Protein AF-0000000065867362 (afdb_homodimer)

GO terms:
  GO:0005789 endoplasmic reticulum membrane (C, IDA)
  GO:0006487 protein N-linked glycosylation (P, IDA)
  GO:0047874 dolichyldiphosphatase activity (F, IDA)

Organism: Mus musculus (NCBI:txid10090)

pLDDT: mean 89.75, std 13.54, range [24.62, 98.94]

Secondary structure (DSSP, 8-state):
----------S-EEE-GGG--EEETT-HHHHHHHHHTTHHHHHHHHHHHHHHHT-BHHHHHHHHHHHHHHHHHHHHHHHH-PBPGGG-S-TT-S-SB-SS-HHHHHHHHHHHHHHHIIIIISTT-TT--HHHHHHHHHHHHHHHHHHHHHHHHHHHTTSS-HHHHHHHHHHHHHHHHHHHHHIIIIIHHHHHHHHTSHHHHHTT-B--TT-S-HHHHHHHHHHHHHHHHHHHHHHHH-/----------S-EEE-GGG--EEETT-HHHHHHHHHTTHHHHHHHHHHHHHHHT-BHHHHHHHHHHHHHHHHHHHHHHHH-PBPGGG-S-TT-S-SB-SS-HHHHHHHHHHHHHHHIIIIISTT-TT--HHHHHHHHHHHHHHHHHHHHHHHHHHHTTSS-HHHHHHHHHHHHHHHHHHHHHIIIIIHHHHHHHHTSHHHHHTT-B--TT-S-HHHHHHHHHHHHHHHHHHHHHHHH-

Foldseek 3Di:
DPPPPPPPDDPDDADDQLLDFDFDPPDPLLVVLSVLLNVLVVVLVVLVVCCQPVQEPVSVLLVVLLVVLLVVQVVVQVVVVDAFPPQQPPPNHPDRGPAAPSSLLNLLLVLLLLLCCLCPQLVVPVPDDPVSVVVSVVVSVVSVVSSVSSLVSCVVRRVHPPVNSVRSNVSSNVSSVVSSCCCVPPVLVCVVVVCPDPVNVVSVHDYCSPPNDPVVVVVVVVVVVVVVVVVVVVVVVD/DPPPPPPPDDPDDADDQLLDFDFDPPDPLLVVLSVLLNVLVVVLVVLVVCCQPVQEPVSVLLVVLLVVLLVVQVVVQVVVVDAFPPQQPPPNHPDRGPAAPSSLLNLLLVLLLLLCCLCPQLVVPVPDDPVSVVVSVVVSVVSVVSSVSSLVSCVVRRGHPPVNSVRSNVSSNVSSVVSSCCCVPPVLVCVVVVCPDPVNVVSVRDYCSPPNDPPVVVVVVVVVVVVVVVVVVVVVVD

Structure (mmCIF, N/CA/C/O backbone):
data_AF-0000000065867362-model_v1
#
loop_
_entity.id
_entity.type
_entity.pdbx_description
1 polymer 'Dolichyldiphosphatase 1'
#
loop_
_atom_site.group_PDB
_atom_site.id
_atom_site.type_symbol
_atom_site.label_atom_id
_atom_site.label_alt_id
_atom_site.label_comp_id
_atom_site.label_asym_id
_atom_site.label_entity_id
_atom_site.label_seq_id
_atom_site.pdbx_PDB_ins_code
_atom_site.Cartn_x
_atom_site.Cartn_y
_atom_site.Cartn_z
_atom_site.occupancy
_atom_site.B_iso_or_equiv
_atom_site.auth_seq_id
_atom_site.auth_comp_id
_atom_site.auth_asym_id
_atom_site.auth_atom_id
_atom_site.pdbx_PDB_model_num
ATOM 1 N N . MET A 1 1 ? 32.906 26.312 5.449 1 24.62 1 MET A N 1
ATOM 2 C CA . MET A 1 1 ? 32.031 27.438 5.145 1 24.62 1 MET A CA 1
ATOM 3 C C . MET A 1 1 ? 30.656 26.953 4.664 1 24.62 1 MET A C 1
ATOM 5 O O . MET A 1 1 ? 30.531 26.406 3.566 1 24.62 1 MET A O 1
ATOM 9 N N . ALA A 1 2 ? 29.828 26.281 5.43 1 36.47 2 ALA A N 1
ATOM 10 C CA . ALA A 1 2 ? 28.484 25.719 5.348 1 36.47 2 ALA A CA 1
ATOM 11 C C . ALA A 1 2 ? 27.547 26.656 4.582 1 36.47 2 ALA A C 1
ATOM 13 O O . ALA A 1 2 ? 27.359 27.812 4.973 1 36.47 2 ALA A O 1
ATOM 14 N N . ALA A 1 3 ? 27.547 26.75 3.201 1 35.97 3 ALA A N 1
ATOM 15 C CA . ALA A 1 3 ? 26.938 27.875 2.477 1 35.97 3 ALA A CA 1
ATOM 16 C C . ALA A 1 3 ? 25.703 28.391 3.201 1 35.97 3 ALA A C 1
ATOM 18 O O . ALA A 1 3 ? 24.812 27.609 3.57 1 35.97 3 ALA A O 1
ATOM 19 N N . ASP A 1 4 ? 25.656 29.344 4.035 1 38.75 4 ASP A N 1
ATOM 20 C CA . ASP A 1 4 ? 24.719 30.312 4.613 1 38.75 4 ASP A CA 1
ATOM 21 C C . ASP A 1 4 ? 23.578 30.609 3.652 1 38.75 4 ASP A C 1
ATOM 23 O O . ASP A 1 4 ? 23.516 31.688 3.074 1 38.75 4 ASP A O 1
ATOM 27 N N . GLY A 1 5 ? 23.453 29.797 2.482 1 43.28 5 GLY A N 1
ATOM 28 C CA . GLY A 1 5 ? 22.484 30.203 1.465 1 43.28 5 GLY A CA 1
ATOM 29 C C . GLY A 1 5 ? 21.203 30.75 2.043 1 43.28 5 GLY A C 1
ATOM 30 O O . GLY A 1 5 ? 20.797 30.375 3.15 1 43.28 5 GLY A O 1
ATOM 31 N N . GLN A 1 6 ? 20.969 31.953 1.726 1 50.09 6 GLN A N 1
ATOM 32 C CA . GLN A 1 6 ? 19.781 32.75 2.025 1 50.09 6 GLN A CA 1
ATOM 33 C C . GLN A 1 6 ? 18.531 31.891 2.033 1 50.09 6 GLN A C 1
ATOM 35 O O . GLN A 1 6 ? 18.172 31.297 1.013 1 50.09 6 GLN A O 1
ATOM 40 N N . CYS A 1 7 ? 18.359 31.156 3.145 1 69.25 7 CYS A N 1
ATOM 41 C CA . CYS A 1 7 ? 17.078 30.484 3.291 1 69.25 7 CYS A CA 1
ATOM 42 C C . CYS A 1 7 ? 15.922 31.438 3.018 1 69.25 7 CYS A C 1
ATOM 44 O O . CYS A 1 7 ? 15.766 32.438 3.713 1 69.25 7 CYS A O 1
ATOM 46 N N . SER A 1 8 ? 15.68 31.672 1.765 1 70.44 8 SER A N 1
ATOM 47 C CA . SER A 1 8 ? 14.438 32.375 1.473 1 70.44 8 SER A CA 1
ATOM 48 C C . SER A 1 8 ? 13.219 31.516 1.764 1 70.44 8 SER A C 1
ATOM 50 O O . SER A 1 8 ? 12.844 30.672 0.946 1 70.44 8 SER A O 1
ATOM 52 N N . LEU A 1 9 ? 12.844 31.688 3.021 1 78.5 9 LEU A N 1
ATOM 53 C CA . LEU A 1 9 ? 11.664 30.906 3.391 1 78.5 9 LEU A CA 1
ATOM 54 C C . LEU A 1 9 ? 10.406 31.5 2.764 1 78.5 9 LEU A C 1
ATOM 56 O O . LEU A 1 9 ? 10.234 32.719 2.736 1 78.5 9 LEU A O 1
ATOM 60 N N . PRO A 1 10 ? 9.672 30.562 2.1 1 76 10 PRO A N 1
ATOM 61 C CA . PRO A 1 10 ? 8.398 31.062 1.573 1 76 10 PRO A CA 1
ATOM 62 C C . PRO A 1 10 ? 7.492 31.625 2.66 1 76 10 PRO A C 1
ATOM 64 O O . PRO A 1 10 ? 7.691 31.344 3.846 1 76 10 PRO A O 1
ATOM 67 N N . ALA A 1 11 ? 6.652 32.375 2.273 1 75.12 11 ALA A N 1
ATOM 68 C CA . ALA A 1 11 ? 5.754 33.094 3.182 1 75.12 11 ALA A CA 1
ATOM 69 C C . ALA A 1 11 ? 4.828 32.125 3.908 1 75.12 11 ALA A C 1
ATOM 71 O O . ALA A 1 11 ? 4.52 32.312 5.086 1 75.12 11 ALA A O 1
ATOM 72 N N . SER A 1 12 ? 4.387 31.062 3.113 1 88.75 12 SER A N 1
ATOM 73 C CA . SER A 1 12 ? 3.443 30.156 3.762 1 88.75 12 SER A CA 1
ATOM 74 C C . SER A 1 12 ? 3.639 28.719 3.281 1 88.75 12 SER A C 1
ATOM 76 O O . SER A 1 12 ? 3.938 28.484 2.109 1 88.75 12 SER A O 1
ATOM 78 N N . TRP A 1 13 ? 3.572 27.781 4.281 1 90.94 13 TRP A N 1
ATOM 79 C CA . TRP A 1 13 ? 3.639 26.359 4.004 1 90.94 13 TRP A CA 1
ATOM 80 C C . TRP A 1 13 ? 2.266 25.703 4.156 1 90.94 13 TRP A C 1
ATOM 82 O O . TRP A 1 13 ? 1.495 26.078 5.047 1 90.94 13 TRP A O 1
ATOM 92 N N . ARG A 1 14 ? 1.959 24.859 3.242 1 91.44 14 ARG A N 1
ATOM 93 C CA . ARG A 1 14 ? 0.726 24.094 3.328 1 91.44 14 ARG A CA 1
ATOM 94 C C . ARG A 1 14 ? 1.017 22.594 3.312 1 91.44 14 ARG A C 1
ATOM 96 O O . ARG A 1 14 ? 1.89 22.141 2.572 1 91.44 14 ARG A O 1
ATOM 103 N N . PRO A 1 15 ? 0.306 21.859 4.129 1 92.88 15 PRO A N 1
ATOM 104 C CA . PRO A 1 15 ? 0.503 20.406 4.113 1 92.88 15 PRO A CA 1
ATOM 105 C C . PRO A 1 15 ? -0.205 19.734 2.941 1 92.88 15 PRO A C 1
ATOM 107 O O . PRO A 1 15 ? -1.158 20.281 2.387 1 92.88 15 PRO A O 1
ATOM 110 N N . VAL A 1 16 ? 0.364 18.609 2.584 1 93.06 16 VAL A N 1
ATOM 111 C CA . VAL A 1 16 ? -0.367 17.75 1.654 1 93.06 16 VAL A CA 1
ATOM 112 C C . VAL A 1 16 ? -1.653 17.25 2.311 1 93.06 16 VAL A C 1
ATOM 114 O O . VAL A 1 16 ? -1.61 16.578 3.342 1 93.06 16 VAL A O 1
ATOM 117 N N . THR A 1 17 ? -2.725 17.516 1.691 1 90.88 17 THR A N 1
ATOM 118 C CA . THR A 1 17 ? -4.031 17.312 2.305 1 90.88 17 THR A CA 1
ATOM 119 C C . THR A 1 17 ? -4.383 15.828 2.357 1 90.88 17 THR A C 1
ATOM 121 O O . THR A 1 17 ? -5.051 15.375 3.287 1 90.88 17 THR A O 1
ATOM 124 N N . LEU A 1 18 ? -3.928 15.047 1.49 1 89.5 18 LEU A N 1
ATOM 125 C CA . LEU A 1 18 ? -4.312 13.648 1.31 1 89.5 18 LEU A CA 1
ATOM 126 C C . LEU A 1 18 ? -3.943 12.82 2.535 1 89.5 18 LEU A C 1
ATOM 128 O O . LEU A 1 18 ? -4.676 11.898 2.914 1 89.5 18 LEU A O 1
ATOM 132 N N . THR A 1 19 ? -2.838 13.188 3.178 1 93.56 19 THR A N 1
ATOM 133 C CA . THR A 1 19 ? -2.344 12.375 4.277 1 93.56 19 THR A CA 1
ATOM 134 C C . THR A 1 19 ? -2.199 13.203 5.551 1 93.56 19 THR A C 1
ATOM 136 O O . THR A 1 19 ? -1.516 12.797 6.492 1 93.56 19 THR A O 1
ATOM 139 N N . HIS A 1 20 ? -2.818 14.344 5.535 1 93.12 20 HIS A N 1
ATOM 140 C CA . HIS A 1 20 ? -2.701 15.227 6.688 1 93.12 20 HIS A CA 1
ATOM 141 C C . HIS A 1 20 ? -3.758 14.898 7.742 1 93.12 20 HIS A C 1
ATOM 143 O O . HIS A 1 20 ? -4.957 14.922 7.449 1 93.12 20 HIS A O 1
ATOM 149 N N . VAL A 1 21 ? -3.33 14.508 8.883 1 93.94 21 VAL A N 1
ATOM 150 C CA . VAL A 1 21 ? -4.203 14.281 10.031 1 93.94 21 VAL A CA 1
ATOM 151 C C . VAL A 1 21 ? -3.568 14.875 11.289 1 93.94 21 VAL A C 1
ATOM 153 O O . VAL A 1 21 ? -2.373 14.688 11.531 1 93.94 21 VAL A O 1
ATOM 156 N N . GLU A 1 22 ? -4.383 15.578 12.023 1 93.94 22 GLU A N 1
ATOM 157 C CA . GLU A 1 22 ? -3.898 16.203 13.25 1 93.94 22 GLU A CA 1
ATOM 158 C C . GLU A 1 22 ? -4.566 15.602 14.477 1 93.94 22 GLU A C 1
ATOM 160 O O . GLU A 1 22 ? -5.68 15.078 14.391 1 93.94 22 GLU A O 1
ATOM 165 N N . TYR A 1 23 ? -3.867 15.617 15.57 1 94 23 TYR A N 1
ATOM 166 C CA . TYR A 1 23 ? -4.344 15.164 16.875 1 94 23 TYR A CA 1
ATOM 167 C C . TYR A 1 23 ? -3.898 16.109 17.984 1 94 23 TYR A C 1
ATOM 169 O O . TYR A 1 23 ? -2.943 16.875 17.812 1 94 23 TYR A O 1
ATOM 177 N N . PRO A 1 24 ? -4.668 16.188 19.078 1 93.06 24 PRO A N 1
ATOM 178 C CA . PRO A 1 24 ? -4.246 17.062 20.172 1 93.06 24 PRO A CA 1
ATOM 179 C C . PRO A 1 24 ? -2.893 16.656 20.75 1 93.06 24 PRO A C 1
ATOM 181 O O . PRO A 1 24 ? -2.645 15.477 21 1 93.06 24 PRO A O 1
ATOM 184 N N . ALA A 1 25 ? -2.105 17.688 20.953 1 92.12 25 ALA A N 1
ATOM 185 C CA . ALA A 1 25 ? -0.768 17.453 21.484 1 92.12 25 ALA A CA 1
ATOM 186 C C . ALA A 1 25 ? -0.832 16.75 22.828 1 92.12 25 ALA A C 1
ATOM 188 O O . ALA A 1 25 ? -1.616 17.125 23.703 1 92.12 25 ALA A O 1
ATOM 189 N N . GLY A 1 26 ? -0.085 15.719 22.938 1 92.25 26 GLY A N 1
ATOM 190 C CA . GLY A 1 26 ? -0 15.008 24.219 1 92.25 26 GLY A CA 1
ATOM 191 C C . GLY A 1 26 ? -1.069 13.945 24.375 1 92.25 26 GLY A C 1
ATOM 192 O O . GLY A 1 26 ? -1.078 13.211 25.375 1 92.25 26 GLY A O 1
ATOM 193 N N . ASP A 1 27 ? -1.995 13.852 23.484 1 95 27 ASP A N 1
ATOM 194 C CA . ASP A 1 27 ? -3.082 12.883 23.562 1 95 27 ASP A CA 1
ATOM 195 C C . ASP A 1 27 ? -2.691 11.57 22.875 1 95 27 ASP A C 1
ATOM 197 O O . ASP A 1 27 ? -2.713 11.469 21.656 1 95 27 ASP A O 1
ATOM 201 N N . LEU A 1 28 ? -2.441 10.609 23.688 1 95.75 28 LEU A N 1
ATOM 202 C CA . LEU A 1 28 ? -1.995 9.328 23.156 1 95.75 28 LEU A CA 1
ATOM 203 C C . LEU A 1 28 ? -3.113 8.648 22.375 1 95.75 28 LEU A C 1
ATOM 205 O O . LEU A 1 28 ? -2.875 8.078 21.312 1 95.75 28 LEU A O 1
ATOM 209 N N . SER A 1 29 ? -4.305 8.672 22.906 1 96.5 29 SER A N 1
ATOM 210 C CA . SER A 1 29 ? -5.441 8.086 22.203 1 96.5 29 SER A CA 1
ATOM 211 C C . SER A 1 29 ? -5.668 8.75 20.859 1 96.5 29 SER A C 1
ATOM 213 O O . SER A 1 29 ? -5.867 8.078 19.844 1 96.5 29 SER A O 1
ATOM 215 N N . GLY A 1 30 ? -5.566 10.039 20.906 1 96.5 30 GLY A N 1
ATOM 216 C CA . GLY A 1 30 ? -5.707 10.781 19.672 1 96.5 30 GLY A CA 1
ATOM 217 C C . GLY A 1 30 ? -4.625 10.453 18.656 1 96.5 30 GLY A C 1
ATOM 218 O O . GLY A 1 30 ? -4.895 10.375 17.453 1 96.5 30 GLY A O 1
ATOM 219 N N . HIS A 1 31 ? -3.496 10.312 19.219 1 96.38 31 HIS A N 1
ATOM 220 C CA . HIS A 1 31 ? -2.369 9.969 18.359 1 96.38 31 HIS A CA 1
ATOM 221 C C . HIS A 1 31 ? -2.6 8.641 17.656 1 96.38 31 HIS A C 1
ATOM 223 O O . HIS A 1 31 ? -2.434 8.547 16.438 1 96.38 31 HIS A O 1
ATOM 229 N N . LEU A 1 32 ? -3.014 7.676 18.344 1 97.12 32 LEU A N 1
ATOM 230 C CA . LEU A 1 32 ? -3.287 6.355 17.781 1 97.12 32 LEU A CA 1
ATOM 231 C C . LEU A 1 32 ? -4.449 6.414 16.797 1 97.12 32 LEU A C 1
ATOM 233 O O . LEU A 1 32 ? -4.387 5.82 15.719 1 97.12 32 LEU A O 1
ATOM 237 N N . LEU A 1 33 ? -5.402 7.098 17.125 1 97.81 33 LEU A N 1
ATOM 238 C CA . LEU A 1 33 ? -6.578 7.227 16.266 1 97.81 33 LEU A CA 1
ATOM 239 C C . LEU A 1 33 ? -6.234 7.973 14.984 1 97.81 33 LEU A C 1
ATOM 241 O O . LEU A 1 33 ? -6.793 7.68 13.922 1 97.81 33 LEU A O 1
ATOM 245 N N . ALA A 1 34 ? -5.352 8.938 15.117 1 97 34 ALA A N 1
ATOM 246 C CA . ALA A 1 34 ? -4.91 9.656 13.922 1 97 34 ALA A CA 1
ATOM 247 C C . ALA A 1 34 ? -4.207 8.727 12.945 1 97 34 ALA A C 1
ATOM 249 O O . ALA A 1 34 ? -4.441 8.789 11.734 1 97 34 ALA A O 1
ATOM 250 N N . TYR A 1 35 ? -3.418 7.848 13.461 1 97 35 TYR A N 1
ATOM 251 C CA . TYR A 1 35 ? -2.764 6.859 12.617 1 97 35 TYR A CA 1
ATOM 252 C C . TYR A 1 35 ? -3.785 5.938 11.961 1 97 35 TYR A C 1
ATOM 254 O O . TYR A 1 35 ? -3.682 5.625 10.773 1 97 35 TYR A O 1
ATOM 262 N N . LEU A 1 36 ? -4.773 5.582 12.703 1 97.12 36 LEU A N 1
ATOM 263 C CA . LEU A 1 36 ? -5.812 4.695 12.18 1 97.12 36 LEU A CA 1
ATOM 264 C C . LEU A 1 36 ? -6.613 5.387 11.086 1 97.12 36 LEU A C 1
ATOM 266 O O . LEU A 1 36 ? -7.082 4.738 10.148 1 97.12 36 LEU A O 1
ATOM 270 N N . SER A 1 37 ? -6.676 6.676 11.195 1 96.75 37 SER A N 1
ATOM 271 C CA . SER A 1 37 ? -7.449 7.441 10.219 1 96.75 37 SER A CA 1
ATOM 272 C C . SER A 1 37 ? -6.766 7.453 8.859 1 96.75 37 SER A C 1
ATOM 274 O O . SER A 1 37 ? -7.379 7.824 7.855 1 96.75 37 SER A O 1
ATOM 276 N N . LEU A 1 38 ? -5.531 7.016 8.781 1 97.44 38 LEU A N 1
ATOM 277 C CA . LEU A 1 38 ? -4.797 6.957 7.523 1 97.44 38 LEU A CA 1
ATOM 278 C C . LEU A 1 38 ? -5.102 5.664 6.773 1 97.44 38 LEU A C 1
ATOM 280 O O . LEU A 1 38 ? -4.668 5.484 5.633 1 97.44 38 LEU A O 1
ATOM 284 N N . SER A 1 39 ? -5.961 4.812 7.293 1 97.56 39 SER A N 1
ATOM 285 C CA . SER A 1 39 ? -6.215 3.482 6.754 1 97.56 39 SER A CA 1
ATOM 286 C C . SER A 1 39 ? -6.793 3.557 5.344 1 97.56 39 SER A C 1
ATOM 288 O O . SER A 1 39 ? -6.422 2.762 4.477 1 97.56 39 SER A O 1
ATOM 290 N N . PRO A 1 40 ? -7.656 4.5 5.012 1 97.94 40 PRO A N 1
ATOM 291 C CA . PRO A 1 40 ? -8.211 4.516 3.656 1 97.94 40 PRO A CA 1
ATOM 292 C C . PRO A 1 40 ? -7.133 4.648 2.582 1 97.94 40 PRO A C 1
ATOM 294 O O . PRO A 1 40 ? -7.148 3.91 1.592 1 97.94 40 PRO A O 1
ATOM 297 N N . ILE A 1 41 ? -6.176 5.543 2.797 1 97.62 41 ILE A N 1
ATOM 298 C CA . ILE A 1 41 ? -5.129 5.723 1.797 1 97.62 41 ILE A CA 1
ATOM 299 C C . ILE A 1 41 ? -4.262 4.465 1.728 1 97.62 41 ILE A C 1
ATOM 301 O O . ILE A 1 41 ? -3.812 4.074 0.648 1 97.62 41 ILE A O 1
ATOM 305 N N . PHE A 1 42 ? -4.027 3.809 2.834 1 98 42 PHE A N 1
ATOM 306 C CA . PHE A 1 42 ? -3.244 2.58 2.848 1 98 42 PHE A CA 1
ATOM 307 C C . PHE A 1 42 ? -3.984 1.456 2.133 1 98 42 PHE A C 1
ATOM 309 O O . PHE A 1 42 ? -3.369 0.631 1.456 1 98 42 PHE A O 1
ATOM 316 N N . VAL A 1 43 ? -5.293 1.429 2.268 1 98.38 43 VAL A N 1
ATOM 317 C CA . VAL A 1 43 ? -6.102 0.445 1.557 1 98.38 43 VAL A CA 1
ATOM 318 C C . VAL A 1 43 ? -5.984 0.672 0.051 1 98.38 43 VAL A C 1
ATOM 320 O O . VAL A 1 43 ? -5.789 -0.276 -0.713 1 98.38 43 VAL A O 1
ATOM 323 N N . VAL A 1 44 ? -6.02 1.895 -0.352 1 98.56 44 VAL A N 1
ATOM 324 C CA . VAL A 1 44 ? -5.938 2.219 -1.771 1 98.56 44 VAL A CA 1
ATOM 325 C C . VAL A 1 44 ? -4.566 1.815 -2.314 1 98.56 44 VAL A C 1
ATOM 327 O O . VAL A 1 44 ? -4.473 1.197 -3.377 1 98.56 44 VAL A O 1
ATOM 330 N N . VAL A 1 45 ? -3.531 2.121 -1.591 1 98.25 45 VAL A N 1
ATOM 331 C CA . VAL A 1 45 ? -2.182 1.742 -1.995 1 98.25 45 VAL A CA 1
ATOM 332 C C . VAL A 1 45 ? -2.07 0.221 -2.061 1 98.25 45 VAL A C 1
ATOM 334 O O . VAL A 1 45 ? -1.457 -0.324 -2.982 1 98.25 45 VAL A O 1
ATOM 337 N N . GLY A 1 46 ? -2.658 -0.405 -1.089 1 98.5 46 GLY A N 1
ATOM 338 C CA . GLY A 1 46 ? -2.691 -1.858 -1.106 1 98.5 46 GLY A CA 1
ATOM 339 C C . GLY A 1 46 ? -3.373 -2.426 -2.338 1 98.5 46 GLY A C 1
ATOM 340 O O . GLY A 1 46 ? -2.863 -3.357 -2.963 1 98.5 46 GLY A O 1
ATOM 341 N N . PHE A 1 47 ? -4.453 -1.864 -2.723 1 98.56 47 PHE A N 1
ATOM 342 C CA . PHE A 1 47 ? -5.184 -2.332 -3.895 1 98.56 47 PHE A CA 1
ATOM 343 C C . PHE A 1 47 ? -4.375 -2.092 -5.164 1 98.56 47 PHE A C 1
ATOM 345 O O . PHE A 1 47 ? -4.324 -2.953 -6.047 1 98.56 47 PHE A O 1
ATOM 352 N N . LEU A 1 48 ? -3.793 -0.951 -5.23 1 98.19 48 LEU A N 1
ATOM 353 C CA . LEU A 1 48 ? -2.975 -0.667 -6.402 1 98.19 48 LEU A CA 1
ATOM 354 C C . LEU A 1 48 ? -1.812 -1.648 -6.504 1 98.19 48 LEU A C 1
ATOM 356 O O . LEU A 1 48 ? -1.484 -2.119 -7.598 1 98.19 48 LEU A O 1
ATOM 360 N N . THR A 1 49 ? -1.263 -1.923 -5.383 1 98.25 49 THR A N 1
ATOM 361 C CA . THR A 1 49 ? -0.177 -2.895 -5.332 1 98.25 49 THR A CA 1
ATOM 362 C C . THR A 1 49 ? -0.657 -4.266 -5.805 1 98.25 49 THR A C 1
ATOM 364 O O . THR A 1 49 ? 0.001 -4.91 -6.625 1 98.25 49 THR A O 1
ATOM 367 N N . LEU A 1 50 ? -1.798 -4.668 -5.344 1 97.69 50 LEU A N 1
ATOM 368 C CA . LEU A 1 50 ? -2.332 -5.973 -5.719 1 97.69 50 LEU A CA 1
ATOM 369 C C . LEU A 1 50 ? -2.682 -6.012 -7.203 1 97.69 50 LEU A C 1
ATOM 371 O O . LEU A 1 50 ? -2.512 -7.039 -7.859 1 97.69 50 LEU A O 1
ATOM 375 N N . ILE A 1 51 ? -3.141 -4.953 -7.688 1 97.5 51 ILE A N 1
ATOM 376 C CA . ILE A 1 51 ? -3.496 -4.898 -9.102 1 97.5 51 ILE A CA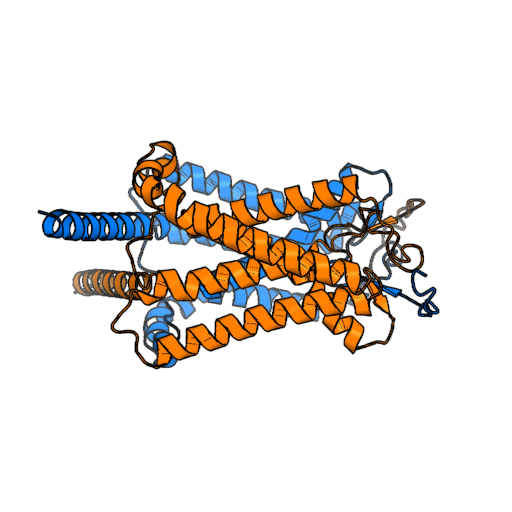 1
ATOM 377 C C . ILE A 1 51 ? -2.234 -5.004 -9.953 1 97.5 51 ILE A C 1
ATOM 379 O O . ILE A 1 51 ? -2.236 -5.66 -11 1 97.5 51 ILE A O 1
ATOM 383 N N . ILE A 1 52 ? -1.19 -4.418 -9.5 1 95.06 52 ILE A N 1
ATOM 384 C CA . ILE A 1 52 ? 0.058 -4.426 -10.25 1 95.06 52 ILE A CA 1
ATOM 385 C C . ILE A 1 52 ? 0.695 -5.812 -10.188 1 95.06 52 ILE A C 1
ATOM 387 O O . ILE A 1 52 ? 1.218 -6.309 -11.188 1 95.06 52 ILE A O 1
ATOM 391 N N . PHE A 1 53 ? 0.542 -6.547 -9.102 1 94.5 53 PHE A N 1
ATOM 392 C CA . PHE A 1 53 ? 1.365 -7.734 -8.914 1 94.5 53 PHE A CA 1
ATOM 393 C C . PHE A 1 53 ? 0.521 -9 -9.016 1 94.5 53 PHE A C 1
ATOM 395 O O . PHE A 1 53 ? 1.046 -10.086 -9.273 1 94.5 53 PHE A O 1
ATOM 402 N N . LYS A 1 54 ? -0.781 -8.891 -8.688 1 94.69 54 LYS A N 1
ATOM 403 C CA . LYS A 1 54 ? -1.651 -10.062 -8.797 1 94.69 54 LYS A CA 1
ATOM 404 C C . LYS A 1 54 ? -2.533 -9.977 -10.039 1 94.69 54 LYS A C 1
ATOM 406 O O . LYS A 1 54 ? -2.822 -10.992 -10.672 1 94.69 54 LYS A O 1
ATOM 411 N N . ARG A 1 55 ? -2.982 -8.789 -10.406 1 96.25 55 ARG A N 1
ATOM 412 C CA . ARG A 1 55 ? -3.734 -8.477 -11.617 1 96.25 55 ARG A CA 1
ATOM 413 C C . ARG A 1 55 ? -4.988 -9.344 -11.719 1 96.25 55 ARG A C 1
ATOM 415 O O . ARG A 1 55 ? -5.254 -9.945 -12.758 1 96.25 55 ARG A O 1
ATOM 422 N N . GLU A 1 56 ? -5.758 -9.414 -10.68 1 96.31 56 GLU A N 1
ATOM 423 C CA . GLU A 1 56 ? -7.004 -10.164 -10.586 1 96.31 56 GLU A CA 1
ATOM 424 C C . GLU A 1 56 ? -8.211 -9.273 -10.852 1 96.31 56 GLU A C 1
ATOM 426 O O . GLU A 1 56 ? -8.297 -8.164 -10.32 1 96.31 56 GLU A O 1
ATOM 431 N N . LEU A 1 57 ? -9.125 -9.789 -11.539 1 97.12 57 LEU A N 1
ATOM 432 C CA . LEU A 1 57 ? -10.289 -9.008 -11.953 1 97.12 57 LEU A CA 1
ATOM 433 C C . LEU A 1 57 ? -11.148 -8.641 -10.75 1 97.12 57 LEU A C 1
ATOM 435 O O . LEU A 1 57 ? -11.719 -7.547 -10.703 1 97.12 57 LEU A O 1
ATOM 439 N N . HIS A 1 58 ? -11.281 -9.539 -9.805 1 95.56 58 HIS A N 1
ATOM 440 C CA . HIS A 1 58 ? -12.078 -9.242 -8.617 1 95.56 58 HIS A CA 1
ATOM 441 C C . HIS A 1 58 ? -11.484 -8.07 -7.84 1 95.56 58 HIS A C 1
ATOM 443 O O . HIS A 1 58 ? -12.219 -7.242 -7.297 1 95.56 58 HIS A O 1
ATOM 449 N N . THR A 1 59 ? -10.164 -8.039 -7.715 1 97.06 59 THR A N 1
ATOM 450 C CA . THR A 1 59 ? -9.492 -6.945 -7.035 1 97.06 59 THR A CA 1
ATOM 451 C C . THR A 1 59 ? -9.703 -5.633 -7.785 1 97.06 59 THR A C 1
ATOM 453 O O . THR A 1 59 ? -9.953 -4.594 -7.168 1 97.06 59 THR A O 1
ATOM 456 N N . ILE A 1 60 ? -9.656 -5.707 -9.078 1 98.19 60 ILE A N 1
ATOM 457 C CA . ILE A 1 60 ? -9.883 -4.531 -9.914 1 98.19 60 ILE A CA 1
ATOM 458 C C . ILE A 1 60 ? -11.32 -4.047 -9.742 1 98.19 60 ILE A C 1
ATOM 460 O O . ILE A 1 60 ? -11.562 -2.848 -9.578 1 98.19 60 ILE A O 1
ATOM 464 N N . SER A 1 61 ? -12.234 -4.977 -9.789 1 98.06 61 SER A N 1
ATOM 465 C CA . SER A 1 61 ? -13.641 -4.625 -9.586 1 98.06 61 SER A CA 1
ATOM 466 C C . SER A 1 61 ? -13.852 -4.004 -8.211 1 98.06 61 SER A C 1
ATOM 468 O O . SER A 1 61 ? -14.594 -3.025 -8.07 1 98.06 61 SER A O 1
ATOM 470 N N . PHE A 1 62 ? -13.203 -4.59 -7.215 1 98.31 62 PHE A N 1
ATOM 471 C CA . PHE A 1 62 ? -13.312 -4.078 -5.852 1 98.31 62 PHE A CA 1
ATOM 472 C C . PHE A 1 62 ? -12.852 -2.631 -5.781 1 98.31 62 PHE A C 1
ATOM 474 O O . PHE A 1 62 ? -13.555 -1.774 -5.238 1 98.31 62 PHE A O 1
ATOM 481 N N . LEU A 1 63 ? -11.727 -2.33 -6.34 1 98.69 63 LEU A N 1
ATOM 482 C CA . LEU A 1 63 ? -11.227 -0.96 -6.359 1 98.69 63 LEU A CA 1
ATOM 483 C C . LEU A 1 63 ? -12.172 -0.049 -7.141 1 98.69 63 LEU A C 1
ATOM 485 O O . LEU A 1 63 ? -12.367 1.11 -6.77 1 98.69 63 LEU A O 1
ATOM 489 N N . GLY A 1 64 ? -12.703 -0.586 -8.242 1 98.5 64 GLY A N 1
ATOM 490 C CA . GLY A 1 64 ? -13.703 0.168 -8.977 1 98.5 64 GLY A CA 1
ATOM 491 C C . GLY A 1 64 ? -14.898 0.552 -8.125 1 98.5 64 GLY A C 1
ATOM 492 O O . GLY A 1 64 ? -15.406 1.672 -8.227 1 98.5 64 GLY A O 1
ATOM 493 N N . GLY A 1 65 ? -15.336 -0.401 -7.301 1 98.75 65 GLY A N 1
ATOM 494 C CA . GLY A 1 65 ? -16.422 -0.111 -6.375 1 98.75 65 GLY A CA 1
ATOM 495 C C . GLY A 1 65 ? -16.062 0.957 -5.355 1 98.75 65 GLY A C 1
ATOM 496 O O . GLY A 1 65 ? -16.891 1.821 -5.047 1 98.75 65 GLY A O 1
ATOM 497 N N . LEU A 1 66 ? -14.859 0.864 -4.844 1 98.75 66 LEU A N 1
ATOM 498 C CA . LEU A 1 66 ? -14.391 1.869 -3.898 1 98.75 66 LEU A CA 1
ATOM 499 C C . LEU A 1 66 ? -14.336 3.248 -4.551 1 98.75 66 LEU A C 1
ATOM 501 O O . LEU A 1 66 ? -14.695 4.246 -3.926 1 98.75 66 LEU A O 1
ATOM 505 N N . ALA A 1 67 ? -13.906 3.295 -5.812 1 98.69 67 ALA A N 1
ATOM 506 C CA . ALA A 1 67 ? -13.836 4.555 -6.547 1 98.69 67 ALA A CA 1
ATOM 507 C C . ALA A 1 67 ? -15.234 5.133 -6.781 1 98.69 67 ALA A C 1
ATOM 509 O O . ALA A 1 67 ? -15.453 6.332 -6.605 1 98.69 67 ALA A O 1
ATOM 510 N N . LEU A 1 68 ? -16.094 4.289 -7.164 1 98.62 68 LEU A N 1
ATOM 511 C CA . LEU A 1 68 ? -17.484 4.719 -7.344 1 98.62 68 LEU A CA 1
ATOM 512 C C . LEU A 1 68 ? -18.062 5.23 -6.031 1 98.62 68 LEU A C 1
ATOM 514 O O . LEU A 1 68 ? -18.766 6.242 -6.012 1 98.62 68 LEU A O 1
ATOM 518 N N . ASN A 1 69 ? -17.812 4.48 -4.965 1 98.75 69 ASN A N 1
ATOM 519 C CA . ASN A 1 69 ? -18.25 4.891 -3.631 1 98.75 69 ASN A CA 1
ATOM 520 C C . ASN A 1 69 ? -17.734 6.281 -3.277 1 98.75 69 ASN A C 1
ATOM 522 O O . ASN A 1 69 ? -18.484 7.105 -2.744 1 98.75 69 ASN A O 1
ATOM 526 N N . GLN A 1 70 ? -16.516 6.594 -3.578 1 98 70 GLN A N 1
ATOM 527 C CA . GLN A 1 70 ? -15.938 7.91 -3.33 1 98 70 GLN A CA 1
ATOM 528 C C . GLN A 1 70 ? -16.609 8.977 -4.188 1 98 70 GLN A C 1
ATOM 530 O O . GLN A 1 70 ? -16.844 10.102 -3.73 1 98 70 GLN A O 1
ATOM 535 N N . GLY A 1 71 ? -16.891 8.625 -5.418 1 98.12 71 GLY A N 1
ATOM 536 C CA . GLY A 1 71 ? -17.609 9.539 -6.285 1 98.12 71 GLY A CA 1
ATOM 537 C C . GLY A 1 71 ? -19 9.891 -5.762 1 98.12 71 GLY A C 1
ATOM 538 O O . GLY A 1 71 ? -19.406 11.047 -5.793 1 98.12 71 GLY A O 1
ATOM 539 N N . VAL A 1 72 ? -19.656 8.906 -5.297 1 98.31 72 VAL A N 1
ATOM 540 C CA . VAL A 1 72 ? -20.984 9.117 -4.734 1 98.31 72 VAL A CA 1
ATOM 541 C C . VAL A 1 72 ? -20.875 9.992 -3.484 1 98.31 72 VAL A C 1
ATOM 543 O O . VAL A 1 72 ? -21.703 10.883 -3.27 1 98.31 72 VAL A O 1
ATOM 546 N N . ASN A 1 73 ? -19.906 9.703 -2.631 1 98.12 73 ASN A N 1
ATOM 547 C CA . ASN A 1 73 ? -19.672 10.539 -1.458 1 98.12 73 ASN A CA 1
ATOM 548 C C . ASN A 1 73 ? -19.484 12.008 -1.844 1 98.12 73 ASN A C 1
ATOM 550 O O . ASN A 1 73 ? -20.078 12.898 -1.236 1 98.12 73 ASN A O 1
ATOM 554 N N . TRP A 1 74 ? -18.672 12.188 -2.865 1 96.56 74 TRP A N 1
ATOM 555 C CA . TRP A 1 74 ? -18.406 13.539 -3.348 1 96.56 74 TRP A CA 1
ATOM 556 C C . TRP A 1 74 ? -19.688 14.219 -3.811 1 96.56 74 TRP A C 1
ATOM 558 O O . TRP A 1 74 ? -19.938 15.383 -3.486 1 96.56 74 TRP A O 1
ATOM 568 N N . LEU A 1 75 ? -20.484 13.523 -4.469 1 97.19 75 LEU A N 1
ATOM 569 C CA . LEU A 1 75 ? -21.75 14.047 -4.973 1 97.19 75 LEU A CA 1
ATOM 570 C C . LEU A 1 75 ? -22.672 14.414 -3.82 1 97.19 75 LEU A C 1
ATOM 572 O O . LEU A 1 75 ? -23.25 15.508 -3.799 1 97.19 75 LEU A O 1
ATOM 576 N N . ILE A 1 76 ? -22.828 13.547 -2.832 1 97.19 76 ILE A N 1
ATOM 577 C CA . ILE A 1 76 ? -23.719 13.773 -1.702 1 97.19 76 ILE A CA 1
ATOM 578 C C . ILE A 1 76 ? -23.25 14.984 -0.9 1 97.19 76 ILE A C 1
ATOM 580 O O . ILE A 1 76 ? -24.062 15.82 -0.499 1 97.19 76 ILE A O 1
ATOM 584 N N . LYS A 1 77 ? -21.969 15.102 -0.726 1 95.75 77 LYS A N 1
ATOM 585 C CA . LYS A 1 77 ? -21.406 16.219 0.019 1 95.75 77 LYS A CA 1
ATOM 586 C C . LYS A 1 77 ? -21.734 17.547 -0.66 1 95.75 77 LYS A C 1
ATOM 588 O O . LYS A 1 77 ? -22 18.547 0.013 1 95.75 77 LYS A O 1
ATOM 593 N N . HIS A 1 78 ? -21.75 17.531 -1.928 1 95.38 78 HIS A N 1
ATOM 594 C CA . HIS A 1 78 ? -21.953 18.766 -2.674 1 95.38 78 HIS A CA 1
ATOM 595 C C . HIS A 1 78 ? -23.438 19.094 -2.82 1 95.38 78 HIS A C 1
ATOM 597 O O . HIS A 1 78 ? -23.797 20.219 -3.129 1 95.38 78 HIS A O 1
ATOM 603 N N . VAL A 1 79 ? -24.234 18.141 -2.586 1 96 79 VAL A N 1
ATOM 604 C CA . VAL A 1 79 ? -25.672 18.359 -2.598 1 96 79 VAL A CA 1
ATOM 605 C C . VAL A 1 79 ? -26.141 18.828 -1.225 1 96 79 VAL A C 1
ATOM 607 O O . VAL A 1 79 ? -26.891 19.812 -1.119 1 96 79 VAL A O 1
ATOM 610 N N . ILE A 1 80 ? -25.641 18.234 -0.161 1 95.19 80 ILE A N 1
ATOM 611 C CA . ILE A 1 80 ? -26.094 18.531 1.193 1 95.19 80 ILE A CA 1
ATOM 612 C C . ILE A 1 80 ? -25.359 19.75 1.743 1 95.19 80 ILE A C 1
ATOM 614 O O . ILE A 1 80 ? -25.953 20.578 2.43 1 95.19 80 ILE A O 1
ATOM 618 N N . GLN A 1 81 ? -24.016 19.859 1.529 1 93.81 81 GLN A N 1
ATOM 619 C CA . GLN A 1 81 ? -23.141 20.969 1.895 1 93.81 81 GLN A CA 1
ATOM 620 C C . GLN A 1 81 ? -23.234 21.266 3.389 1 93.81 81 GLN A C 1
ATOM 622 O O . GLN A 1 81 ? -23.312 22.422 3.793 1 93.81 81 GLN A O 1
ATOM 627 N N . GLU A 1 82 ? -23.359 20.219 4.176 1 93.31 82 GLU A N 1
ATOM 628 C CA . GLU A 1 82 ? -23.328 20.406 5.625 1 93.31 82 GLU A CA 1
ATOM 629 C C . GLU A 1 82 ? -21.922 20.703 6.113 1 93.31 82 GLU A C 1
ATOM 631 O O . GLU A 1 82 ? -20.969 20.031 5.742 1 93.31 82 GLU A O 1
ATOM 636 N N . PRO A 1 83 ? -21.828 21.688 6.918 1 90.69 83 PRO A N 1
ATOM 637 C CA . PRO A 1 83 ? -20.5 22.062 7.406 1 90.69 83 PRO A CA 1
ATOM 638 C C . PRO A 1 83 ? -19.938 21.062 8.406 1 90.69 83 PRO A C 1
ATOM 640 O O . PRO A 1 83 ? -20.688 20.266 8.977 1 90.69 83 PRO A O 1
ATOM 643 N N . ARG A 1 84 ? -18.594 21.125 8.602 1 91 84 ARG A N 1
ATOM 644 C CA . ARG A 1 84 ? -17.891 20.312 9.602 1 91 84 ARG A CA 1
ATOM 645 C C . ARG A 1 84 ? -18.125 20.875 11.008 1 91 84 ARG A C 1
ATOM 647 O O . ARG A 1 84 ? -18.609 22 11.164 1 91 84 ARG A O 1
ATOM 654 N N . PRO A 1 85 ? -17.859 20.062 11.914 1 88.5 85 PRO A N 1
ATOM 655 C CA . PRO A 1 85 ? -18.109 20.547 13.273 1 88.5 85 PRO A CA 1
ATOM 656 C C . PRO A 1 85 ? -17.156 21.672 13.68 1 88.5 85 PRO A C 1
ATOM 658 O O . PRO A 1 85 ? -16.047 21.766 13.164 1 88.5 85 PRO A O 1
ATOM 661 N N . CYS A 1 86 ? -17.609 22.5 14.609 1 82.56 86 CYS A N 1
ATOM 662 C CA . CYS A 1 86 ? -16.844 23.547 15.258 1 82.56 86 CYS A CA 1
ATOM 663 C C . CYS A 1 86 ? -16.203 24.484 14.234 1 82.56 86 CYS A C 1
ATOM 665 O O . CYS A 1 86 ? -15.078 24.938 14.43 1 82.56 86 CYS A O 1
ATOM 667 N N . GLY A 1 87 ? -16.766 24.609 13.133 1 73 87 GLY A N 1
ATOM 668 C CA . GLY A 1 87 ? -16.25 25.516 12.125 1 73 87 GLY A CA 1
ATOM 669 C C . GLY A 1 87 ? -15.086 24.938 11.336 1 73 87 GLY A C 1
ATOM 670 O O . GLY A 1 87 ? -14.375 25.672 10.648 1 73 87 GLY A O 1
ATOM 671 N N . GLY A 1 88 ? -14.914 23.641 11.508 1 71.19 88 GLY A N 1
ATOM 672 C CA . GLY A 1 88 ? -13.812 23.016 10.789 1 71.19 88 GLY A CA 1
ATOM 673 C C . GLY A 1 88 ? -12.445 23.469 11.281 1 71.19 88 GLY A C 1
ATOM 674 O O . GLY A 1 88 ? -11.695 24.094 10.547 1 71.19 88 GLY A O 1
ATOM 675 N N . PRO A 1 89 ? -12.086 23.094 12.477 1 74.25 89 PRO A N 1
ATOM 676 C CA . PRO A 1 89 ? -10.828 23.562 13.07 1 74.25 89 PRO A CA 1
ATOM 677 C C . PRO A 1 89 ? -9.609 23.156 12.258 1 74.25 89 PRO A C 1
ATOM 679 O O . PRO A 1 89 ? -8.531 23.734 12.422 1 74.25 89 PRO A O 1
ATOM 682 N N . HIS A 1 90 ? -9.852 22.219 11.383 1 83.56 90 HIS A N 1
ATOM 683 C CA . HIS A 1 90 ? -8.75 21.75 10.547 1 83.56 90 HIS A CA 1
ATOM 684 C C . HIS A 1 90 ? -8.734 22.469 9.203 1 83.56 90 HIS A C 1
ATOM 686 O O . HIS A 1 90 ? -9.531 22.156 8.312 1 83.56 90 HIS A O 1
ATOM 692 N N . THR A 1 91 ? -7.742 23.281 9.039 1 77.25 91 THR A N 1
ATOM 693 C CA . THR A 1 91 ? -7.711 24.156 7.879 1 77.25 91 THR A CA 1
ATOM 694 C C . THR A 1 91 ? -7.137 23.438 6.668 1 77.25 91 THR A C 1
ATOM 696 O O . THR A 1 91 ? -7.375 23.844 5.527 1 77.25 91 THR A O 1
ATOM 699 N N . ALA A 1 92 ? -6.465 22.391 6.941 1 76.38 92 ALA A N 1
ATOM 700 C CA . ALA A 1 92 ? -5.77 21.719 5.852 1 76.38 92 ALA A CA 1
ATOM 701 C C . ALA A 1 92 ? -6.695 20.734 5.133 1 76.38 92 ALA A C 1
ATOM 703 O O . ALA A 1 92 ? -6.328 20.156 4.105 1 76.38 92 ALA A O 1
ATOM 704 N N . VAL A 1 93 ? -7.945 20.672 5.613 1 76.38 93 VAL A N 1
ATOM 705 C CA . VAL A 1 93 ? -8.875 19.734 4.992 1 76.38 93 VAL A CA 1
ATOM 706 C C . VAL A 1 93 ? -9.328 20.266 3.641 1 76.38 93 VAL A C 1
ATOM 708 O O . VAL A 1 93 ? -9.609 21.469 3.5 1 76.38 93 VAL A O 1
ATOM 711 N N . GLY A 1 94 ? -9.32 19.406 2.66 1 70 94 GLY A N 1
AT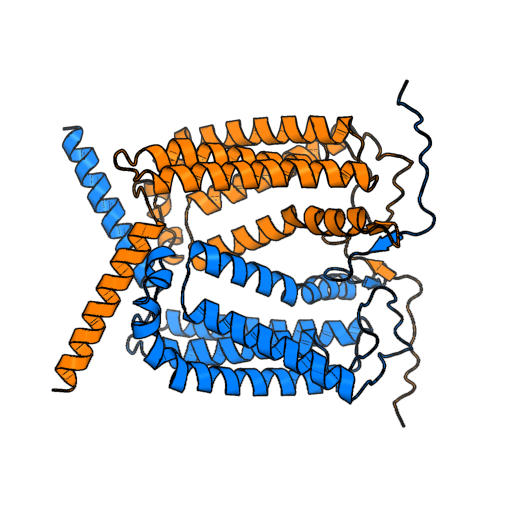OM 712 C CA . GLY A 1 94 ? -9.602 19.781 1.285 1 70 94 GLY A CA 1
ATOM 713 C C . GLY A 1 94 ? -11.047 20.188 1.06 1 70 94 GLY A C 1
ATOM 714 O O . GLY A 1 94 ? -11.336 21.047 0.218 1 70 94 GLY A O 1
ATOM 715 N N . THR A 1 95 ? -11.93 19.516 1.771 1 74.19 95 THR A N 1
ATOM 716 C CA . THR A 1 95 ? -13.344 19.812 1.529 1 74.19 95 THR A CA 1
ATOM 717 C C . THR A 1 95 ? -13.984 20.438 2.768 1 74.19 95 THR A C 1
ATOM 719 O O . THR A 1 95 ? -13.75 19.969 3.889 1 74.19 95 THR A O 1
ATOM 722 N N . LYS A 1 96 ? -14.836 21.438 2.496 1 81.44 96 LYS A N 1
ATOM 723 C CA . LYS A 1 96 ? -15.508 22.156 3.572 1 81.44 96 LYS A CA 1
ATOM 724 C C . LYS A 1 96 ? -16.734 21.391 4.07 1 81.44 96 LYS A C 1
ATOM 726 O O . LYS A 1 96 ? -17.125 21.531 5.23 1 81.44 96 LYS A O 1
ATOM 731 N N . TYR A 1 97 ? -17.234 20.531 3.115 1 89.94 97 TYR A N 1
ATOM 732 C CA . TYR A 1 97 ? -18.453 19.828 3.465 1 89.94 97 TYR A CA 1
ATOM 733 C C . TYR A 1 97 ? -18.141 18.531 4.184 1 89.94 97 TYR A C 1
ATOM 735 O O . TYR A 1 97 ? -17.25 17.781 3.773 1 89.94 97 TYR A O 1
ATOM 743 N N . GLY A 1 98 ? -19.016 18.234 5.207 1 92.94 98 GLY A N 1
ATOM 744 C CA . GLY A 1 98 ? -18.672 17.109 6.066 1 92.94 98 GLY A CA 1
ATOM 745 C C . GLY A 1 98 ? -19.625 15.945 5.93 1 92.94 98 GLY A C 1
ATOM 746 O O . GLY A 1 98 ? -19.328 14.836 6.379 1 92.94 98 GLY A O 1
ATOM 747 N N . MET A 1 99 ? -20.828 16.094 5.266 1 94.62 99 MET A N 1
ATOM 748 C CA . MET A 1 99 ? -21.859 15.055 5.234 1 94.62 99 MET A CA 1
ATOM 749 C C . MET A 1 99 ? -21.938 14.414 3.854 1 94.62 99 MET A C 1
ATOM 751 O O . MET A 1 99 ? -22.234 15.086 2.869 1 94.62 99 MET A O 1
ATOM 755 N N . PRO A 1 100 ? -21.703 13.125 3.793 1 97.31 100 PRO A N 1
ATOM 756 C CA . PRO A 1 100 ? -21.281 12.188 4.84 1 97.31 100 PRO A CA 1
ATOM 757 C C . PRO A 1 100 ? -19.75 12.102 4.969 1 97.31 100 PRO A C 1
ATOM 759 O O . PRO A 1 100 ? -19.031 12.562 4.09 1 97.31 100 PRO A O 1
ATOM 762 N N . SER A 1 101 ? -19.328 11.57 6.117 1 97.56 101 SER A N 1
ATOM 763 C CA . SER A 1 101 ? -17.891 11.344 6.309 1 97.56 101 SER A CA 1
ATOM 764 C C . SER A 1 101 ? -17.328 10.398 5.25 1 97.56 101 SER A C 1
ATOM 766 O O . SER A 1 101 ? -17.812 9.273 5.105 1 97.56 101 SER A O 1
ATOM 768 N N . SER A 1 102 ? -16.344 10.805 4.535 1 97.12 102 SER A N 1
ATOM 769 C CA . SER A 1 102 ? -15.734 10 3.479 1 97.12 102 SER A CA 1
ATOM 770 C C . SER A 1 102 ? -14.969 8.812 4.055 1 97.12 102 SER A C 1
ATOM 772 O O . SER A 1 102 ? -15.023 7.711 3.51 1 97.12 102 SER A O 1
ATOM 774 N N . HIS A 1 103 ? -14.242 9.008 5.168 1 98 103 HIS A N 1
ATOM 775 C CA . HIS A 1 103 ? -13.492 7.93 5.801 1 98 103 HIS A CA 1
ATOM 776 C C . HIS A 1 103 ? -14.422 6.832 6.301 1 98 103 HIS A C 1
ATOM 778 O O . HIS A 1 103 ? -14.156 5.645 6.09 1 98 103 HIS A O 1
ATOM 784 N N . SER A 1 104 ? -15.461 7.32 6.918 1 98.5 104 SER A N 1
ATOM 785 C CA . SER A 1 104 ? -16.422 6.34 7.398 1 98.5 104 SER A CA 1
ATOM 786 C C . SER A 1 104 ? -17.062 5.57 6.238 1 98.5 104 SER A C 1
ATOM 788 O O . SER A 1 104 ? -17.094 4.34 6.25 1 98.5 104 SER A O 1
ATOM 790 N N . GLN A 1 105 ? -17.531 6.293 5.281 1 98.81 105 GLN A N 1
ATOM 791 C CA . GLN A 1 105 ? -18.156 5.656 4.125 1 98.81 105 GLN A CA 1
ATOM 792 C C . GLN A 1 105 ? -17.203 4.684 3.449 1 98.81 105 GLN A C 1
ATOM 794 O O . GLN A 1 105 ? -17.594 3.57 3.082 1 98.81 105 GLN A O 1
ATOM 799 N N . PHE A 1 106 ? -15.969 5.066 3.322 1 98.88 106 PHE A N 1
ATOM 800 C CA . PHE A 1 106 ? -14.945 4.25 2.676 1 98.88 106 PHE A CA 1
ATOM 801 C C . PHE A 1 106 ? -14.695 2.971 3.463 1 98.88 106 PHE A C 1
ATOM 803 O O . PHE A 1 106 ? -14.703 1.876 2.896 1 98.88 106 PHE A O 1
ATOM 810 N N . MET A 1 107 ? -14.516 3.076 4.754 1 98.88 107 MET A N 1
ATOM 811 C CA . MET A 1 107 ? -14.133 1.927 5.57 1 98.88 107 MET A CA 1
ATOM 812 C C . MET A 1 107 ? -15.297 0.952 5.715 1 98.88 107 MET A C 1
ATOM 814 O O . MET A 1 107 ? -15.086 -0.261 5.777 1 98.88 107 MET A O 1
ATOM 818 N N . TRP A 1 108 ? -16.438 1.511 5.773 1 98.88 108 TRP A N 1
ATOM 819 C CA . TRP A 1 108 ? -17.594 0.62 5.875 1 98.88 108 TRP A CA 1
ATOM 820 C C . TRP A 1 108 ? -17.859 -0.08 4.543 1 98.88 108 TRP A C 1
ATOM 822 O O . TRP A 1 108 ? -18.234 -1.256 4.516 1 98.88 108 TRP A O 1
ATOM 832 N N . PHE A 1 109 ? -17.703 0.649 3.445 1 98.94 109 PHE A N 1
ATOM 833 C CA . PHE A 1 109 ? -17.766 -0.022 2.152 1 98.94 109 PHE A CA 1
ATOM 834 C C . PHE A 1 109 ? -16.766 -1.17 2.09 1 98.94 109 PHE A C 1
ATOM 836 O O . PHE A 1 109 ? -17.141 -2.295 1.735 1 98.94 109 PHE A O 1
ATOM 843 N N . PHE A 1 110 ? -15.562 -0.86 2.469 1 98.88 110 PHE A N 1
ATOM 844 C CA . PHE A 1 110 ? -14.477 -1.832 2.406 1 98.88 110 PHE A CA 1
ATOM 845 C C . PHE A 1 110 ? -14.781 -3.039 3.283 1 98.88 110 PHE A C 1
ATOM 847 O O . PHE A 1 110 ? -14.625 -4.184 2.852 1 98.88 110 PHE A O 1
ATOM 854 N N . SER A 1 111 ? -15.203 -2.783 4.504 1 98.5 111 SER A N 1
ATOM 855 C CA . SER A 1 111 ? -15.461 -3.844 5.473 1 98.5 111 SER A CA 1
ATOM 856 C C . SER A 1 111 ? -16.641 -4.711 5.043 1 98.5 111 SER A C 1
ATOM 858 O O . SER A 1 111 ? -16.531 -5.938 5.016 1 98.5 111 SER A O 1
ATOM 860 N N . VAL A 1 112 ? -17.719 -4.125 4.645 1 98.38 112 VAL A N 1
ATOM 861 C CA . VAL A 1 112 ? -18.922 -4.855 4.289 1 98.38 112 VAL A CA 1
ATOM 862 C C . VAL A 1 112 ? -18.703 -5.645 3.002 1 98.38 112 VAL A C 1
ATOM 864 O O . VAL A 1 112 ? -19.078 -6.816 2.908 1 98.38 112 VAL A O 1
ATOM 867 N N . TYR A 1 113 ? -18.094 -5.043 2.049 1 98.19 113 TYR A N 1
ATOM 868 C CA . TYR A 1 113 ? -17.797 -5.758 0.812 1 98.19 113 TYR A CA 1
ATOM 869 C C . TYR A 1 113 ? -16.891 -6.957 1.079 1 98.19 113 TYR A C 1
ATOM 871 O O . TYR A 1 113 ? -17.125 -8.047 0.555 1 98.19 113 TYR A O 1
ATOM 879 N N . SER A 1 114 ? -15.844 -6.742 1.875 1 96.75 114 SER A N 1
ATOM 880 C CA . SER A 1 114 ? -14.938 -7.836 2.213 1 96.75 114 SER A CA 1
ATOM 881 C C . SER A 1 114 ? -15.672 -8.961 2.934 1 96.75 114 SER A C 1
ATOM 883 O O . SER A 1 114 ? -15.414 -10.141 2.682 1 96.75 114 SER A O 1
ATOM 885 N N . PHE A 1 115 ? -16.562 -8.516 3.807 1 94.94 115 PHE A N 1
ATOM 886 C CA . PHE A 1 115 ? -17.375 -9.492 4.535 1 94.94 115 PHE A CA 1
ATOM 887 C C . PHE A 1 115 ? -18.188 -10.344 3.57 1 94.94 115 PHE A C 1
ATOM 889 O O . PHE A 1 115 ? -18.172 -11.57 3.65 1 94.94 115 PHE A O 1
ATOM 896 N N . LEU A 1 116 ? -18.859 -9.75 2.654 1 94.5 116 LEU A N 1
ATOM 897 C CA . LEU A 1 116 ? -19.672 -10.461 1.678 1 94.5 116 LEU A CA 1
ATOM 898 C C . LEU A 1 116 ? -18.797 -11.336 0.783 1 94.5 116 LEU A C 1
ATOM 900 O O . LEU A 1 116 ? -19.172 -12.477 0.474 1 94.5 116 LEU A O 1
ATOM 904 N N . PHE A 1 117 ? -17.703 -10.852 0.461 1 91.62 117 PHE A N 1
ATOM 905 C CA . PHE A 1 117 ? -16.766 -11.586 -0.385 1 91.62 117 PHE A CA 1
ATOM 906 C C . PHE A 1 117 ? -16.266 -12.836 0.325 1 91.62 117 PHE A C 1
ATOM 908 O O . PHE A 1 117 ? -16.266 -13.93 -0.252 1 91.62 117 PHE A O 1
ATOM 915 N N . LEU A 1 118 ? -15.883 -12.711 1.534 1 88.25 118 LEU A N 1
ATOM 916 C CA . LEU A 1 118 ? -15.312 -13.812 2.305 1 88.25 118 LEU A CA 1
ATOM 917 C C . LEU A 1 118 ? -16.359 -14.883 2.576 1 88.25 118 LEU A C 1
ATOM 919 O O . LEU A 1 118 ? -16.047 -16.078 2.555 1 88.25 118 LEU A O 1
ATOM 923 N N . TYR A 1 119 ? -17.547 -14.492 2.783 1 87.44 119 TYR A N 1
ATOM 924 C CA . TYR A 1 119 ? -18.547 -15.461 3.219 1 87.44 119 TYR A CA 1
ATOM 925 C C . TYR A 1 119 ? -19.328 -16.016 2.031 1 87.44 119 TYR A C 1
ATOM 927 O O . TYR A 1 119 ? -19.719 -17.188 2.033 1 87.44 119 TYR A O 1
ATOM 935 N N . LEU A 1 120 ? -19.516 -15.344 1.071 1 83.12 120 LEU A N 1
ATOM 936 C CA . LEU A 1 120 ? -20.344 -15.82 -0.036 1 83.12 120 LEU A CA 1
ATOM 937 C C . LEU A 1 120 ? -19.469 -16.359 -1.166 1 83.12 120 LEU A C 1
ATOM 939 O O . LEU A 1 120 ? -19.844 -17.328 -1.832 1 83.12 120 LEU A O 1
ATOM 943 N N . ARG A 1 121 ? -18.406 -15.859 -1.364 1 71.44 121 ARG A N 1
ATOM 944 C CA . ARG A 1 121 ? -17.578 -16.328 -2.479 1 71.44 121 ARG A CA 1
ATOM 945 C C . ARG A 1 121 ? -16.672 -17.469 -2.043 1 71.44 121 ARG A C 1
ATOM 947 O O . ARG A 1 121 ? -16.469 -18.422 -2.787 1 71.44 121 ARG A O 1
ATOM 954 N N . MET A 1 122 ? -16.078 -17.328 -0.857 1 60.81 122 MET A N 1
ATOM 955 C CA . MET A 1 122 ? -15.156 -18.359 -0.41 1 60.81 122 MET A CA 1
ATOM 956 C C . MET A 1 122 ? -15.898 -19.562 0.161 1 60.81 122 MET A C 1
ATOM 958 O O . MET A 1 122 ? -15.312 -20.625 0.354 1 60.81 122 MET A O 1
ATOM 962 N N . HIS A 1 123 ? -17.109 -19.438 0.711 1 55.22 123 HIS A N 1
ATOM 963 C CA . HIS A 1 123 ? -17.891 -20.516 1.317 1 55.22 123 HIS A CA 1
ATOM 964 C C . HIS A 1 123 ? -18.062 -21.688 0.351 1 55.22 123 HIS A C 1
ATOM 966 O O . HIS A 1 123 ? -18.312 -22.812 0.775 1 55.22 123 HIS A O 1
ATOM 972 N N . GLN A 1 124 ? -17.922 -21.375 -0.849 1 50.38 124 GLN A N 1
ATOM 973 C CA . GLN A 1 124 ? -18.188 -22.547 -1.688 1 50.38 124 GLN A CA 1
ATOM 974 C C . GLN A 1 124 ? -17.188 -23.656 -1.401 1 50.38 124 GLN A C 1
ATOM 976 O O . GLN A 1 124 ? -17.25 -24.734 -2.016 1 50.38 124 GLN A O 1
ATOM 981 N N . THR A 1 125 ? -16.281 -23.344 -0.394 1 49.66 125 THR A N 1
ATOM 982 C CA . THR A 1 125 ? -15.391 -24.484 -0.194 1 49.66 125 THR A CA 1
ATOM 983 C C . THR A 1 125 ? -15.914 -25.406 0.904 1 49.66 125 THR A C 1
ATOM 985 O O . THR A 1 125 ? -15.93 -25.031 2.078 1 49.66 125 THR A O 1
ATOM 988 N N . ASN A 1 126 ? -16.938 -26.188 0.62 1 46.72 126 ASN A N 1
ATOM 989 C CA . ASN A 1 126 ? -17.531 -27.25 1.419 1 46.72 126 ASN A CA 1
ATOM 990 C C . ASN A 1 126 ? -16.531 -27.797 2.443 1 46.72 126 ASN A C 1
ATOM 992 O O . ASN A 1 126 ? -16.938 -28.203 3.537 1 46.72 126 ASN A O 1
ATOM 996 N N . ASN A 1 127 ? -15.328 -28.094 2.02 1 50.09 127 ASN A N 1
ATOM 997 C CA . ASN A 1 127 ? -14.398 -28.781 2.904 1 50.09 127 ASN A CA 1
ATOM 998 C C . ASN A 1 127 ? -13.562 -27.797 3.719 1 50.09 127 ASN A C 1
ATOM 1000 O O . ASN A 1 127 ? -12.367 -28 3.914 1 50.09 127 ASN A O 1
ATOM 1004 N N . ALA A 1 128 ? -14.195 -26.781 3.99 1 57.28 128 ALA A N 1
ATOM 1005 C CA . ALA A 1 128 ? -13.391 -25.797 4.707 1 57.28 128 ALA A CA 1
ATOM 1006 C C . ALA A 1 128 ? -13.055 -26.281 6.113 1 57.28 128 ALA A C 1
ATOM 1008 O O . ALA A 1 128 ? -13.945 -26.656 6.875 1 57.28 128 ALA A O 1
ATOM 1009 N N . ARG A 1 129 ? -11.734 -26.656 6.316 1 62.53 129 ARG A N 1
ATOM 1010 C CA . ARG A 1 129 ? -11.211 -26.984 7.633 1 62.53 129 ARG A CA 1
ATOM 1011 C C . ARG A 1 129 ? -11.586 -25.922 8.656 1 62.53 129 ARG A C 1
ATOM 1013 O O . ARG A 1 129 ? -11.852 -24.781 8.297 1 62.53 129 ARG A O 1
ATOM 1020 N N . PHE A 1 130 ? -11.969 -26.312 9.828 1 69.81 130 PHE A N 1
ATOM 1021 C CA . PHE A 1 130 ? -12.289 -25.484 10.992 1 69.81 130 PHE A CA 1
ATOM 1022 C C . PHE A 1 130 ? -11.391 -24.266 11.047 1 69.81 130 PHE A C 1
ATOM 1024 O O . PHE A 1 130 ? -11.859 -23.156 11.32 1 69.81 130 PHE A O 1
ATOM 1031 N N . LEU A 1 131 ? -10.211 -24.422 10.648 1 74 131 LEU A N 1
ATOM 1032 C CA . LEU A 1 131 ? -9.242 -23.344 10.742 1 74 131 LEU A CA 1
ATOM 1033 C C . LEU A 1 131 ? -9.516 -22.266 9.688 1 74 131 LEU A C 1
ATOM 1035 O O . LEU A 1 131 ? -9.328 -21.078 9.945 1 74 131 LEU A O 1
ATOM 1039 N N . ASP A 1 132 ? -10.016 -22.656 8.586 1 76.69 132 ASP A N 1
ATOM 1040 C CA . ASP A 1 132 ? -10.352 -21.703 7.523 1 76.69 132 ASP A CA 1
ATOM 1041 C C . ASP A 1 132 ? -11.547 -20.844 7.922 1 76.69 132 ASP A C 1
ATOM 1043 O O . ASP A 1 132 ? -11.562 -19.641 7.645 1 76.69 132 ASP A O 1
ATOM 1047 N N . LEU A 1 133 ? -12.406 -21.547 8.617 1 77.88 133 LEU A N 1
ATOM 1048 C CA . LEU A 1 133 ? -13.578 -20.812 9.094 1 77.88 133 LEU A CA 1
ATOM 1049 C C . LEU A 1 133 ? -13.188 -19.812 10.172 1 77.88 133 LEU A C 1
ATOM 1051 O O . LEU A 1 133 ? -13.68 -18.672 10.188 1 77.88 133 LEU A O 1
ATOM 1055 N N . LEU A 1 134 ? -12.32 -20.188 10.977 1 83.31 134 LEU A N 1
ATOM 1056 C CA . LEU A 1 134 ? -11.875 -19.312 12.055 1 83.31 134 LEU A CA 1
ATOM 1057 C C . LEU A 1 134 ? -11.172 -18.078 11.5 1 83.31 134 LEU A C 1
ATOM 1059 O O . LEU A 1 134 ? -11.43 -16.953 11.953 1 83.31 134 LEU A O 1
ATOM 1063 N N . TRP A 1 135 ? -10.391 -18.266 10.516 1 84.56 135 TRP A N 1
ATOM 1064 C CA . TRP A 1 135 ? -9.664 -17.156 9.922 1 84.56 135 TRP A CA 1
ATOM 1065 C C . TRP A 1 135 ? -10.625 -16.172 9.25 1 84.56 135 TRP A C 1
ATOM 1067 O O . TRP A 1 135 ? -10.414 -14.961 9.281 1 84.56 135 TRP A O 1
ATOM 1077 N N . ARG A 1 136 ? -11.641 -16.688 8.711 1 87.94 136 ARG A N 1
ATOM 1078 C CA . ARG A 1 136 ? -12.641 -15.844 8.07 1 87.94 136 ARG A CA 1
ATOM 1079 C C . ARG A 1 136 ? -13.344 -14.945 9.086 1 87.94 136 ARG A C 1
ATOM 1081 O O . ARG A 1 136 ? -13.539 -13.75 8.836 1 87.94 136 ARG A O 1
ATOM 1088 N N . HIS A 1 137 ? -13.617 -15.523 10.266 1 90.94 137 HIS A N 1
ATOM 1089 C CA . HIS A 1 137 ? -14.289 -14.758 11.305 1 90.94 137 HIS A CA 1
ATOM 1090 C C . HIS A 1 137 ? -13.344 -13.711 11.906 1 90.94 137 HIS A C 1
ATOM 1092 O O . HIS A 1 137 ? -13.75 -12.57 12.133 1 90.94 137 HIS A O 1
ATOM 1098 N N . VAL A 1 138 ? -12.172 -14.086 12.102 1 92.75 138 VAL A N 1
ATOM 1099 C CA . VAL A 1 138 ? -11.188 -13.195 12.703 1 92.75 138 VAL A CA 1
ATOM 1100 C C . VAL A 1 138 ? -10.922 -12.016 11.766 1 92.75 138 VAL A C 1
ATOM 1102 O O . VAL A 1 138 ? -10.898 -10.859 12.195 1 92.75 138 VAL A O 1
ATOM 1105 N N . LEU A 1 139 ? -10.758 -12.328 10.5 1 92.75 139 LEU A N 1
ATOM 1106 C CA . LEU A 1 139 ? -10.508 -11.273 9.516 1 92.75 139 LEU A CA 1
ATOM 1107 C C . LEU A 1 139 ? -11.711 -10.344 9.398 1 92.75 139 LEU A C 1
ATOM 1109 O O . LEU A 1 139 ? -11.555 -9.117 9.383 1 92.75 139 LEU A O 1
ATOM 1113 N N . SER A 1 140 ? -12.891 -10.906 9.398 1 94.19 140 SER A N 1
ATOM 1114 C CA . SER A 1 140 ? -14.102 -10.102 9.281 1 94.19 140 SER A CA 1
ATOM 1115 C C . SER A 1 140 ? -14.281 -9.211 10.508 1 94.19 140 SER A C 1
ATOM 1117 O O . SER A 1 140 ? -14.617 -8.031 10.383 1 94.19 140 SER A O 1
ATOM 1119 N N . LEU A 1 141 ? -14.008 -9.727 11.664 1 96.38 141 LEU A N 1
ATOM 1120 C CA . LEU A 1 141 ? -14.125 -8.953 12.891 1 96.38 141 LEU A CA 1
ATOM 1121 C C . LEU A 1 141 ? -13.078 -7.844 12.938 1 96.38 141 LEU A C 1
ATOM 1123 O O . LEU A 1 141 ? -13.359 -6.738 13.398 1 96.38 141 LEU A O 1
ATOM 1127 N N . GLY A 1 142 ? -11.922 -8.18 12.477 1 97.44 142 GLY A N 1
ATOM 1128 C CA . GLY A 1 142 ? -10.875 -7.172 12.406 1 97.44 142 GLY A CA 1
ATOM 1129 C C . GLY A 1 142 ? -11.227 -6.008 11.5 1 97.44 142 GLY A C 1
ATOM 1130 O O . GLY A 1 142 ? -11.008 -4.848 11.859 1 97.44 142 GLY A O 1
ATOM 1131 N N . LEU A 1 143 ? -11.766 -6.34 10.391 1 97.56 143 LEU A N 1
ATOM 1132 C CA . LEU A 1 143 ? -12.141 -5.305 9.43 1 97.56 143 LEU A CA 1
ATOM 1133 C C . LEU A 1 143 ? -13.297 -4.461 9.961 1 97.56 143 LEU A C 1
ATOM 1135 O O . LEU A 1 143 ? -13.312 -3.242 9.766 1 97.56 143 LEU A O 1
ATOM 1139 N N . LEU A 1 144 ? -14.234 -5.113 10.633 1 97.75 144 LEU A N 1
ATOM 1140 C CA . LEU A 1 144 ? -15.344 -4.402 11.258 1 97.75 144 LEU A CA 1
ATOM 1141 C C . LEU A 1 144 ? -14.844 -3.465 12.352 1 97.75 144 LEU A C 1
ATOM 1143 O O . LEU A 1 144 ? -15.266 -2.311 12.43 1 97.75 144 LEU A O 1
ATOM 1147 N N . THR A 1 145 ? -13.938 -3.934 13.109 1 98.31 145 THR A N 1
ATOM 1148 C CA . THR A 1 145 ? -13.344 -3.135 14.172 1 98.31 145 THR A CA 1
ATOM 1149 C C . THR A 1 145 ? -12.594 -1.936 13.594 1 98.31 145 THR A C 1
ATOM 1151 O O . THR A 1 145 ? -12.703 -0.823 14.117 1 98.31 145 THR A O 1
ATOM 1154 N N . ALA A 1 146 ? -11.875 -2.197 12.539 1 98.25 146 ALA A N 1
ATOM 1155 C CA . ALA A 1 146 ? -11.156 -1.109 11.883 1 98.25 146 ALA A CA 1
ATOM 1156 C C . ALA A 1 146 ? -12.125 -0.035 11.391 1 98.25 146 ALA A C 1
ATOM 1158 O O . ALA A 1 146 ? -11.859 1.161 11.531 1 98.25 146 ALA A O 1
ATOM 1159 N N . ALA A 1 147 ? -13.219 -0.467 10.82 1 98.62 147 ALA A N 1
ATOM 1160 C CA . ALA A 1 147 ? -14.219 0.485 10.344 1 98.62 147 ALA A CA 1
ATOM 1161 C C . ALA A 1 147 ? -14.781 1.312 11.5 1 98.62 147 ALA A C 1
ATOM 1163 O O . ALA A 1 147 ? -14.93 2.531 11.383 1 98.62 147 ALA A O 1
ATOM 1164 N N . PHE A 1 148 ? -15 0.709 12.625 1 98.62 148 PHE A N 1
ATOM 1165 C CA . PHE A 1 148 ? -15.516 1.399 13.797 1 98.62 148 PHE A CA 1
ATOM 1166 C C . PHE A 1 148 ? -14.484 2.383 14.344 1 98.62 148 PHE A C 1
ATOM 1168 O O . PHE A 1 148 ? -14.812 3.529 14.648 1 98.62 148 PHE A O 1
ATOM 1175 N N . LEU A 1 149 ? -13.281 1.938 14.398 1 98.56 149 LEU A N 1
ATOM 1176 C CA . LEU A 1 149 ? -12.234 2.764 14.984 1 98.56 149 LEU A CA 1
ATOM 1177 C C . LEU A 1 149 ? -11.938 3.975 14.109 1 98.56 149 LEU A C 1
ATOM 1179 O O . LEU A 1 149 ? -11.734 5.078 14.617 1 98.56 149 LEU A O 1
ATOM 1183 N N . VAL A 1 150 ? -11.914 3.766 12.82 1 98.69 150 VAL A N 1
ATOM 1184 C CA . VAL A 1 150 ? -11.688 4.887 11.922 1 98.69 150 VAL A CA 1
ATOM 1185 C C . VAL A 1 150 ? -12.859 5.863 12 1 98.69 150 VAL A C 1
ATOM 1187 O O . VAL A 1 150 ? -12.664 7.078 12.047 1 98.69 150 VAL A O 1
ATOM 1190 N N . SER A 1 151 ? -14.062 5.34 12.039 1 98.5 151 SER A N 1
ATOM 1191 C CA . SER A 1 151 ? -15.242 6.191 12.203 1 98.5 151 SER A CA 1
ATOM 1192 C C . SER A 1 151 ? -15.172 6.98 13.508 1 98.5 151 SER A C 1
ATOM 1194 O O . SER A 1 151 ? -15.406 8.188 13.516 1 98.5 151 SER A O 1
ATOM 1196 N N . TYR A 1 152 ? -14.844 6.34 14.531 1 98.31 152 TYR A N 1
ATOM 1197 C CA . TYR A 1 152 ? -14.727 6.977 15.836 1 98.31 152 TYR A CA 1
ATOM 1198 C C . TYR A 1 152 ? -13.633 8.039 15.836 1 98.31 152 TYR A C 1
ATOM 1200 O O . TYR A 1 152 ? -13.781 9.102 16.453 1 98.31 152 TYR A O 1
ATOM 1208 N N . SER A 1 153 ? -12.57 7.75 15.164 1 97.88 153 SER A N 1
ATOM 1209 C CA . SER A 1 153 ? -11.453 8.688 15.102 1 97.88 153 SER A CA 1
ATOM 1210 C C . SER A 1 153 ? -11.883 10.023 14.5 1 97.88 153 SER A C 1
ATOM 1212 O O . SER A 1 153 ? -11.422 11.078 14.93 1 97.88 153 SER A O 1
ATOM 1214 N N . ARG A 1 154 ? -12.828 9.961 13.562 1 96.44 154 ARG A N 1
ATOM 1215 C CA . ARG A 1 154 ? -13.266 11.18 12.883 1 96.44 154 ARG A CA 1
ATOM 1216 C C . ARG A 1 154 ? -14.031 12.086 13.836 1 96.44 154 ARG A C 1
ATOM 1218 O O . ARG A 1 154 ? -13.977 13.312 13.719 1 96.44 154 ARG A O 1
ATOM 1225 N N . VAL A 1 155 ? -14.703 11.516 14.758 1 96 1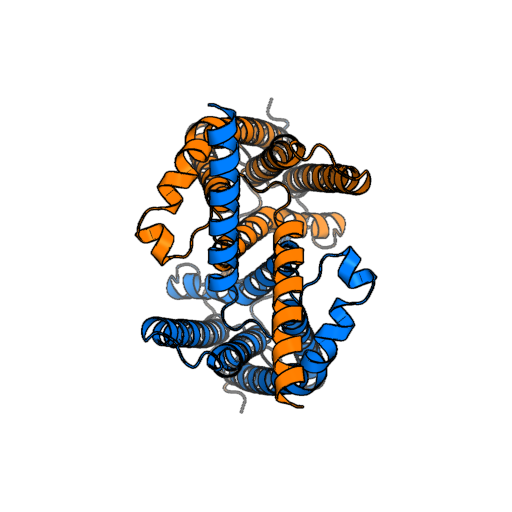55 VAL A N 1
ATOM 1226 C CA . VAL A 1 155 ? -15.461 12.281 15.742 1 96 155 VAL A CA 1
ATOM 1227 C C . VAL A 1 155 ? -14.539 12.75 16.859 1 96 155 VAL A C 1
ATOM 1229 O O . VAL A 1 155 ? -14.555 13.922 17.234 1 96 155 VAL A O 1
ATOM 1232 N N . TYR A 1 156 ? -13.711 11.812 17.312 1 95.06 156 TYR A N 1
ATOM 1233 C CA . TYR A 1 156 ? -12.797 12.102 18.406 1 95.06 156 TYR A CA 1
ATOM 1234 C C . TYR A 1 156 ? -11.867 13.25 18.047 1 95.06 156 TYR A C 1
ATOM 1236 O O . TYR A 1 156 ? -11.578 14.117 18.891 1 95.06 156 TYR A O 1
ATOM 1244 N N . LEU A 1 157 ? -11.461 13.297 16.844 1 94.62 157 LEU A N 1
ATOM 1245 C CA . LEU A 1 157 ? -10.5 14.297 16.391 1 94.62 157 LEU A CA 1
ATOM 1246 C C . LEU A 1 157 ? -11.219 15.523 15.836 1 94.62 157 LEU A C 1
ATOM 1248 O O . LEU A 1 157 ? -10.586 16.406 15.242 1 94.62 157 LEU A O 1
ATOM 1252 N N . LEU A 1 158 ? -12.523 15.578 15.859 1 92.88 158 LEU A N 1
ATOM 125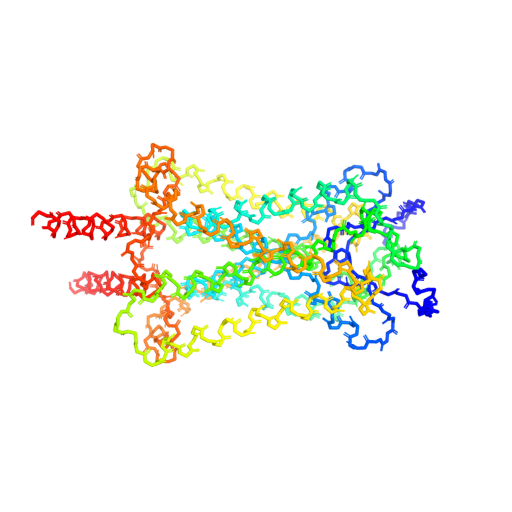3 C CA . LEU A 1 158 ? -13.367 16.734 15.57 1 92.88 158 LEU A CA 1
ATOM 1254 C C . LEU A 1 158 ? -13.367 17.047 14.078 1 92.88 158 LEU A C 1
ATOM 1256 O O . LEU A 1 158 ? -13.438 18.219 13.68 1 92.88 158 LEU A O 1
ATOM 1260 N N . TYR A 1 159 ? -13.258 16 13.312 1 93.5 159 TYR A N 1
ATOM 1261 C CA . TYR A 1 159 ? -13.359 16.188 11.875 1 93.5 159 TYR A CA 1
ATOM 1262 C C . TYR A 1 159 ? -14.812 16.094 11.414 1 93.5 159 TYR A C 1
ATOM 1264 O O . TYR A 1 159 ? -15.195 16.719 10.422 1 93.5 159 TYR A O 1
ATOM 1272 N N . HIS A 1 160 ? -15.531 15.266 12.109 1 95.81 160 HIS A N 1
ATOM 1273 C CA . HIS A 1 160 ? -16.922 15.023 11.75 1 95.81 160 HIS A CA 1
ATOM 1274 C C . HIS A 1 160 ? -17.797 14.875 12.992 1 95.81 160 HIS A C 1
ATOM 1276 O O . HIS A 1 160 ? -17.281 14.656 14.094 1 95.81 160 HIS A O 1
ATOM 1282 N N . THR A 1 161 ? -19.109 15.062 12.789 1 95.38 161 THR A N 1
ATOM 1283 C CA . THR A 1 161 ? -20.094 14.766 13.836 1 95.38 161 THR A CA 1
ATOM 1284 C C . THR A 1 161 ? -20.5 13.297 13.797 1 95.38 161 THR A C 1
ATOM 1286 O O . THR A 1 161 ? -20.203 12.586 12.836 1 95.38 161 THR A O 1
ATOM 1289 N N . TRP A 1 162 ? -21.172 12.906 14.883 1 96.81 162 TRP A N 1
ATOM 1290 C CA . TRP A 1 162 ? -21.672 11.531 14.953 1 96.81 162 TRP A CA 1
ATOM 1291 C C . TRP A 1 162 ? -22.656 11.242 13.82 1 96.81 162 TRP A C 1
ATOM 1293 O O . TRP A 1 162 ? -22.625 10.156 13.242 1 96.81 162 TRP A O 1
ATOM 1303 N N . SER A 1 163 ? -23.422 12.195 13.523 1 97 163 SER A N 1
ATOM 1304 C CA . SER A 1 163 ? -24.406 12.016 12.461 1 97 163 SER A CA 1
ATOM 1305 C C . SER A 1 163 ? -23.734 11.844 11.102 1 97 163 SER A C 1
ATOM 1307 O O . SER A 1 163 ? -24.094 10.961 10.328 1 97 163 SER A O 1
ATOM 1309 N N . GLN A 1 164 ? -22.734 12.617 10.844 1 97.44 164 GLN A N 1
ATOM 1310 C CA . GLN A 1 164 ? -22.016 12.555 9.578 1 97.44 164 GLN A CA 1
ATOM 1311 C C . GLN A 1 164 ? -21.328 11.211 9.398 1 97.44 164 GLN A C 1
ATOM 1313 O O . GLN A 1 164 ? -21.312 10.648 8.305 1 97.44 164 GLN A O 1
ATOM 1318 N N . VAL A 1 165 ? -20.812 10.688 10.484 1 98.25 165 VAL A N 1
ATOM 1319 C CA . VAL A 1 165 ? -20.125 9.406 10.469 1 98.25 165 VAL A CA 1
ATOM 1320 C C . VAL A 1 165 ? -21.141 8.281 10.312 1 98.25 165 VAL A C 1
ATOM 1322 O O . VAL A 1 165 ? -20.922 7.32 9.57 1 98.25 165 VAL A O 1
ATOM 1325 N N . PHE A 1 166 ? -22.266 8.445 10.977 1 98.38 166 PHE A N 1
ATOM 1326 C CA . PHE A 1 166 ? -23.328 7.441 10.898 1 98.38 166 PHE A CA 1
ATOM 1327 C C . PHE A 1 166 ? -23.859 7.324 9.469 1 98.38 166 PHE A C 1
ATOM 1329 O O . PHE A 1 166 ? -23.938 6.227 8.922 1 98.38 166 PHE A O 1
ATOM 1336 N N . TYR A 1 167 ? -24.156 8.406 8.867 1 98.31 167 TYR A N 1
ATOM 1337 C CA . TYR A 1 167 ? -24.672 8.391 7.5 1 98.31 167 TYR A CA 1
ATOM 1338 C C . TYR A 1 167 ? -23.594 7.91 6.527 1 98.31 167 TYR A C 1
ATOM 1340 O O . TYR A 1 167 ? -23.906 7.262 5.523 1 98.31 167 TYR A O 1
ATOM 1348 N N . GLY A 1 168 ? -22.344 8.195 6.816 1 98.62 168 GLY A N 1
ATOM 1349 C CA . GLY A 1 168 ? -21.266 7.625 6.027 1 98.62 168 GLY A CA 1
ATOM 1350 C C . GLY A 1 168 ? -21.219 6.109 6.07 1 98.62 168 GLY A C 1
ATOM 1351 O O . GLY A 1 168 ? -21.078 5.461 5.035 1 98.62 168 GLY A O 1
ATOM 1352 N N . GLY A 1 169 ? -21.375 5.637 7.281 1 98.75 169 GLY A N 1
ATOM 1353 C CA . GLY A 1 169 ? -21.391 4.191 7.438 1 98.75 169 GLY A CA 1
ATOM 1354 C C . GLY A 1 169 ? -22.547 3.531 6.711 1 98.75 169 GLY A C 1
ATOM 1355 O O . GLY A 1 169 ? -22.375 2.498 6.059 1 98.75 169 GLY A O 1
ATOM 1356 N N . VAL A 1 170 ? -23.672 4.117 6.797 1 98.69 170 VAL A N 1
ATOM 1357 C CA . VAL A 1 170 ? -24.875 3.578 6.152 1 98.69 170 VAL A CA 1
ATOM 1358 C C . VAL A 1 170 ? -24.703 3.627 4.633 1 98.69 170 VAL A C 1
ATOM 1360 O O . VAL A 1 170 ? -24.922 2.627 3.947 1 98.69 170 VAL A O 1
ATOM 1363 N N . ALA A 1 171 ? -24.312 4.77 4.164 1 98.69 171 ALA A N 1
ATOM 1364 C CA . ALA A 1 171 ? -24.094 4.918 2.725 1 98.69 171 ALA A CA 1
ATOM 1365 C C . ALA A 1 171 ? -23.047 3.936 2.215 1 98.69 171 ALA A C 1
ATOM 1367 O O . ALA A 1 171 ? -23.25 3.279 1.189 1 98.69 171 ALA A O 1
ATOM 1368 N N . GLY A 1 172 ? -21.922 3.822 2.936 1 98.88 172 GLY A N 1
ATOM 1369 C CA . GLY A 1 172 ? -20.875 2.885 2.557 1 98.88 172 GLY A CA 1
ATOM 1370 C C . GLY A 1 172 ? -21.344 1.443 2.531 1 98.88 172 GLY A C 1
ATOM 1371 O O . GLY A 1 172 ? -21.031 0.696 1.604 1 98.88 172 GLY A O 1
ATOM 1372 N N . SER A 1 173 ? -22.125 1.098 3.502 1 98.88 173 SER A N 1
ATOM 1373 C CA . SER A 1 173 ? -22.625 -0.269 3.59 1 98.88 173 SER A CA 1
ATOM 1374 C C . SER A 1 173 ? -23.594 -0.574 2.455 1 98.88 173 SER A C 1
ATOM 1376 O O . SER A 1 173 ? -23.516 -1.627 1.821 1 98.88 173 SER A O 1
ATOM 1378 N N . LEU A 1 174 ? -24.453 0.335 2.178 1 98.81 174 LEU A N 1
ATOM 1379 C CA . LEU A 1 174 ? -25.422 0.151 1.099 1 98.81 174 LEU A CA 1
ATOM 1380 C C . LEU A 1 174 ? -24.719 0.063 -0.251 1 98.81 174 LEU A C 1
ATOM 1382 O O . LEU A 1 174 ? -25.047 -0.79 -1.076 1 98.81 174 LEU A O 1
ATOM 1386 N N . MET A 1 175 ? -23.781 0.91 -0.428 1 98.81 175 MET A N 1
ATOM 1387 C CA . MET A 1 175 ? -23.016 0.898 -1.675 1 98.81 175 MET A CA 1
ATOM 1388 C C . MET A 1 175 ? -22.234 -0.405 -1.825 1 98.81 175 MET A C 1
ATOM 1390 O O . MET A 1 175 ? -22.109 -0.935 -2.93 1 98.81 175 MET A O 1
ATOM 1394 N N . ALA A 1 176 ? -21.688 -0.884 -0.723 1 98.88 176 ALA A N 1
ATOM 1395 C CA . ALA A 1 176 ? -20.938 -2.141 -0.752 1 98.88 176 ALA A CA 1
ATOM 1396 C C . ALA A 1 176 ? -21.844 -3.301 -1.175 1 98.88 176 ALA A C 1
ATOM 1398 O O . ALA A 1 176 ? -21.453 -4.113 -2.018 1 98.88 176 ALA A O 1
ATOM 1399 N N . VAL A 1 177 ? -23 -3.354 -0.605 1 98.56 177 VAL A N 1
ATOM 1400 C CA . VAL A 1 177 ? -23.953 -4.418 -0.926 1 98.56 177 VAL A CA 1
ATOM 1401 C C . VAL A 1 177 ? -24.359 -4.324 -2.396 1 98.56 177 VAL A C 1
ATOM 1403 O O . VAL A 1 177 ? -24.344 -5.324 -3.115 1 98.56 177 VAL A O 1
ATOM 1406 N N . ALA A 1 178 ? -24.672 -3.141 -2.84 1 98.69 178 ALA A N 1
ATOM 1407 C CA . ALA A 1 178 ? -25.078 -2.936 -4.23 1 98.69 178 ALA A CA 1
ATOM 1408 C C . ALA A 1 178 ? -23.953 -3.332 -5.191 1 98.69 178 ALA A C 1
ATOM 1410 O O . ALA A 1 178 ? -24.188 -4.039 -6.172 1 98.69 178 ALA A O 1
ATOM 1411 N N . TRP A 1 179 ? -22.75 -2.896 -4.883 1 98.69 179 TRP A N 1
ATOM 1412 C CA . TRP A 1 179 ? -21.625 -3.197 -5.77 1 98.69 179 TRP A CA 1
ATOM 1413 C C . TRP A 1 179 ? -21.312 -4.691 -5.766 1 98.69 179 TRP A C 1
ATOM 1415 O O . TRP A 1 179 ? -20.938 -5.254 -6.793 1 98.69 179 TRP A O 1
ATOM 1425 N N . PHE A 1 180 ? -21.469 -5.281 -4.621 1 97.81 180 PHE A N 1
ATOM 1426 C CA . PHE A 1 180 ? -21.25 -6.719 -4.543 1 97.81 180 PHE A CA 1
ATOM 1427 C C . PHE A 1 180 ? -22.234 -7.477 -5.422 1 97.81 180 PHE A C 1
ATOM 1429 O O . PHE A 1 180 ? -21.844 -8.398 -6.148 1 97.81 180 PHE A O 1
ATOM 1436 N N . ILE A 1 181 ? -23.469 -7.086 -5.41 1 97.38 181 ILE A N 1
ATOM 1437 C CA . ILE A 1 181 ? -24.5 -7.727 -6.23 1 97.38 181 ILE A CA 1
ATOM 1438 C C . ILE A 1 181 ? -24.188 -7.508 -7.711 1 97.38 181 ILE A C 1
ATOM 1440 O O . ILE A 1 181 ? -24.266 -8.438 -8.516 1 97.38 181 ILE A O 1
ATOM 1444 N N . ILE A 1 182 ? -23.812 -6.336 -8.039 1 97.81 182 ILE A N 1
ATOM 1445 C CA . ILE A 1 182 ? -23.453 -6.023 -9.422 1 97.81 182 ILE A CA 1
ATOM 1446 C C . ILE A 1 182 ? -22.25 -6.871 -9.844 1 97.81 182 ILE A C 1
ATOM 1448 O O . ILE A 1 182 ? -22.266 -7.453 -10.938 1 97.81 182 ILE A O 1
ATOM 1452 N N . THR A 1 183 ? -21.25 -7 -8.992 1 96.81 183 THR A N 1
ATOM 1453 C CA . THR A 1 183 ? -20.047 -7.773 -9.312 1 96.81 183 THR A CA 1
ATOM 1454 C C . THR A 1 183 ? -20.391 -9.258 -9.43 1 96.81 183 THR A C 1
ATOM 1456 O O . THR A 1 183 ? -19.984 -9.914 -10.398 1 96.81 183 THR A O 1
ATOM 1459 N N . GLN A 1 184 ? -21.188 -9.75 -8.555 1 93.62 184 GLN A N 1
ATOM 1460 C CA . GLN A 1 184 ? -21.5 -11.172 -8.516 1 93.62 184 GLN A CA 1
ATOM 1461 C C . GLN A 1 184 ? -22.438 -11.562 -9.648 1 93.62 184 GLN A C 1
ATOM 1463 O O . GLN A 1 184 ? -22.25 -12.602 -10.289 1 93.62 184 GLN A O 1
ATOM 1468 N N . GLU A 1 185 ? -23.406 -10.727 -9.984 1 95.19 185 GLU A N 1
ATOM 1469 C CA . GLU A 1 185 ? -24.469 -11.117 -10.922 1 95.19 185 GLU A CA 1
ATOM 1470 C C . GLU A 1 185 ? -24.156 -10.633 -12.336 1 95.19 185 GLU A C 1
ATOM 1472 O O . GLU A 1 185 ? -24.594 -11.234 -13.312 1 95.19 185 GLU A O 1
ATOM 1477 N N . ILE A 1 186 ? -23.438 -9.602 -12.43 1 96.62 186 ILE A N 1
ATOM 1478 C CA . ILE A 1 186 ? -23.25 -9.016 -13.75 1 96.62 186 ILE A CA 1
ATOM 1479 C C . ILE A 1 186 ? -21.781 -9.172 -14.172 1 96.62 186 ILE A C 1
ATOM 1481 O O . ILE A 1 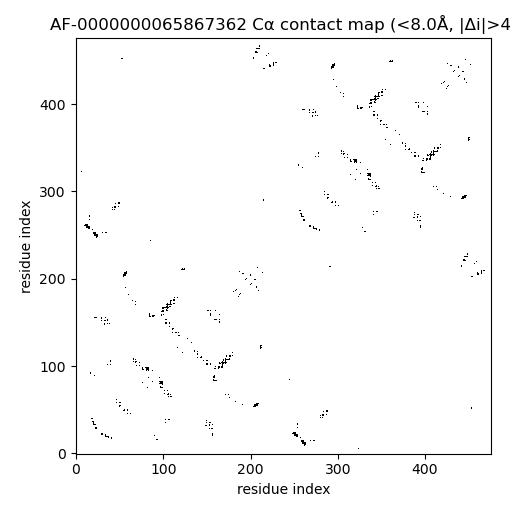186 ? -21.484 -9.742 -15.219 1 96.62 186 ILE A O 1
ATOM 1485 N N . LEU A 1 187 ? -20.844 -8.789 -13.336 1 96.38 187 LEU A N 1
ATOM 1486 C CA . LEU A 1 187 ? -19.438 -8.734 -13.734 1 96.38 187 LEU A CA 1
ATOM 1487 C C . LEU A 1 187 ? -18.812 -10.125 -13.719 1 96.38 187 LEU A C 1
ATOM 1489 O O . LEU A 1 187 ? -18.094 -10.492 -14.648 1 96.38 187 LEU A O 1
ATOM 1493 N N . THR A 1 188 ? -19.047 -10.859 -12.703 1 94.06 188 THR A N 1
ATOM 1494 C CA . THR A 1 188 ? -18.422 -12.164 -12.547 1 94.06 188 THR A CA 1
ATOM 1495 C C . THR A 1 188 ? -18.703 -13.055 -13.75 1 94.06 188 THR A C 1
ATOM 1497 O O . THR A 1 188 ? -17.797 -13.664 -14.32 1 94.06 188 THR A O 1
ATOM 1500 N N . PRO A 1 189 ? -19.938 -13.094 -14.281 1 93.69 189 PRO A N 1
ATOM 1501 C CA . PRO A 1 189 ? -20.219 -13.883 -15.484 1 93.69 189 PRO A CA 1
ATOM 1502 C C . PRO A 1 189 ? -19.5 -13.344 -16.719 1 93.69 189 PRO A C 1
ATOM 1504 O O . PRO A 1 189 ? -19.281 -14.07 -17.688 1 93.69 189 PRO A O 1
ATOM 1507 N N . LEU A 1 190 ? -19.094 -12.125 -16.703 1 96.19 190 LEU A N 1
ATOM 1508 C CA . LEU A 1 190 ? -18.422 -11.5 -17.828 1 96.19 190 LEU A CA 1
ATOM 1509 C C . LEU A 1 190 ? -16.906 -11.625 -17.688 1 96.19 190 LEU A C 1
ATOM 1511 O O . LEU A 1 190 ? -16.172 -11.367 -18.641 1 96.19 190 LEU A O 1
ATOM 1515 N N . PHE A 1 191 ? -16.359 -12.047 -16.531 1 95.81 191 PHE A N 1
ATOM 1516 C CA . PHE A 1 191 ? -14.938 -12.047 -16.25 1 95.81 191 PHE A CA 1
ATOM 1517 C C . PHE A 1 191 ? -14.188 -12.961 -17.203 1 95.81 191 PHE A C 1
ATOM 1519 O O . PHE A 1 191 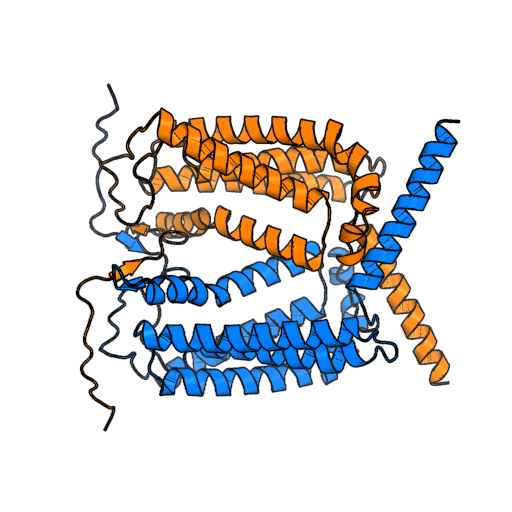? -13.117 -12.609 -17.703 1 95.81 191 PHE A O 1
ATOM 1526 N N . PRO A 1 192 ? -14.773 -14.148 -17.453 1 93.69 192 PRO A N 1
ATOM 1527 C CA . PRO A 1 192 ? -14.055 -15 -18.406 1 93.69 192 PRO A CA 1
ATOM 1528 C C . PRO A 1 192 ? -13.898 -14.352 -19.781 1 93.69 192 PRO A C 1
ATOM 1530 O O . PRO A 1 192 ? -12.836 -14.477 -20.406 1 93.69 192 PRO A O 1
ATOM 1533 N N . ARG A 1 193 ? -14.898 -13.688 -20.234 1 95.25 193 ARG A N 1
ATOM 1534 C CA . ARG A 1 193 ? -14.828 -12.977 -21.5 1 95.25 193 ARG A CA 1
ATOM 1535 C C . ARG A 1 193 ? -13.836 -11.82 -21.422 1 95.25 193 ARG A C 1
ATOM 1537 O O . ARG A 1 193 ? -13.047 -11.609 -22.359 1 95.25 193 ARG A O 1
ATOM 1544 N N . ILE A 1 194 ? -13.828 -11.094 -20.344 1 96.25 194 ILE A N 1
ATOM 1545 C CA . ILE A 1 194 ? -12.938 -9.953 -20.156 1 96.25 194 ILE A CA 1
ATOM 1546 C C . ILE A 1 194 ? -11.492 -10.438 -20.078 1 96.25 194 ILE A C 1
ATOM 1548 O O . ILE A 1 194 ? -10.594 -9.812 -20.656 1 96.25 194 ILE A O 1
ATOM 1552 N N . ALA A 1 195 ? -11.281 -11.492 -19.406 1 94.94 195 ALA A N 1
ATOM 1553 C CA . ALA A 1 195 ? -9.945 -12.055 -19.266 1 94.94 195 ALA A CA 1
ATOM 1554 C C . ALA A 1 195 ? -9.398 -12.508 -20.609 1 94.94 195 ALA A C 1
ATOM 1556 O O . ALA A 1 195 ? -8.18 -12.594 -20.797 1 94.94 195 ALA A O 1
ATOM 1557 N N . ALA A 1 196 ? -10.289 -12.766 -21.578 1 94 196 ALA A N 1
ATOM 1558 C CA . ALA A 1 196 ? -9.898 -13.289 -22.891 1 94 196 ALA A CA 1
ATOM 1559 C C . ALA A 1 196 ? -9.625 -12.156 -23.875 1 94 196 ALA A C 1
ATOM 1561 O O . ALA A 1 196 ? -9.133 -12.398 -24.984 1 94 196 ALA A O 1
ATOM 1562 N N . TRP A 1 197 ? -9.922 -10.945 -23.469 1 96 197 TRP A N 1
ATOM 1563 C CA . TRP A 1 197 ? -9.602 -9.812 -24.328 1 96 197 TRP A CA 1
ATOM 1564 C C . TRP A 1 197 ? -8.094 -9.727 -24.578 1 96 197 TRP A C 1
ATOM 1566 O O . TRP A 1 197 ? -7.297 -10.016 -23.688 1 96 197 TRP A O 1
ATOM 1576 N N . PRO A 1 198 ? -7.699 -9.312 -25.781 1 95.62 198 PRO A N 1
ATOM 1577 C CA . PRO A 1 198 ? -6.27 -9.195 -26.078 1 95.62 198 PRO A CA 1
ATOM 1578 C C . PRO A 1 198 ? -5.531 -8.273 -25.109 1 95.62 198 PRO A C 1
ATOM 1580 O O . PRO A 1 198 ? -4.395 -8.555 -24.734 1 95.62 198 PRO A O 1
ATOM 1583 N N . ILE A 1 199 ? -6.141 -7.27 -24.703 1 95.12 199 ILE A N 1
ATOM 1584 C CA . ILE A 1 199 ? -5.512 -6.328 -23.781 1 95.12 199 ILE A CA 1
ATOM 1585 C C . ILE A 1 199 ? -5.324 -6.988 -22.422 1 95.12 199 ILE A C 1
ATOM 1587 O O . ILE A 1 199 ? -4.316 -6.762 -21.75 1 95.12 199 ILE A O 1
ATOM 1591 N N . SER A 1 200 ? -6.273 -7.781 -22 1 95.25 200 SER A N 1
ATOM 1592 C CA . SER A 1 200 ? -6.168 -8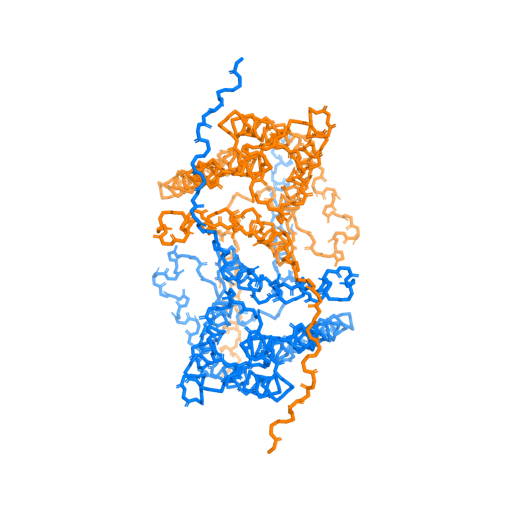.492 -20.734 1 95.25 200 SER A CA 1
ATOM 1593 C C . SER A 1 200 ? -5.047 -9.531 -20.766 1 95.25 200 SER A C 1
ATOM 1595 O O . SER A 1 200 ? -4.309 -9.688 -19.797 1 95.25 200 SER A O 1
ATOM 1597 N N . GLU A 1 201 ? -4.941 -10.148 -21.922 1 93.38 201 GLU A N 1
ATOM 1598 C CA . GLU A 1 201 ? -3.867 -11.125 -22.094 1 93.38 201 GLU A CA 1
ATOM 1599 C C . GLU A 1 201 ? -2.504 -10.438 -22.125 1 93.38 201 GLU A C 1
ATOM 1601 O O . GLU A 1 201 ? -1.54 -10.938 -21.547 1 93.38 201 GLU A O 1
ATOM 1606 N N . PHE A 1 202 ? -2.574 -9.32 -22.766 1 90.62 202 PHE A N 1
ATOM 1607 C CA . PHE A 1 202 ? -1.332 -8.562 -22.859 1 90.62 202 PHE A CA 1
ATOM 1608 C C . PHE A 1 202 ? -0.852 -8.156 -21.469 1 90.62 202 PHE A C 1
ATOM 1610 O O . PHE A 1 202 ? 0.343 -8.227 -21.172 1 90.62 202 PHE A O 1
ATOM 1617 N N . PHE A 1 203 ? -1.747 -7.828 -20.547 1 92.69 203 PHE A N 1
ATOM 1618 C CA . PHE A 1 203 ? -1.391 -7.375 -19.203 1 92.69 203 PHE A CA 1
ATOM 1619 C C . PHE A 1 203 ? -1.439 -8.531 -18.203 1 92.69 203 PHE A C 1
ATOM 1621 O O . PHE A 1 203 ? -1.297 -8.328 -17 1 92.69 203 PHE A O 1
ATOM 1628 N N . LEU A 1 204 ? -1.686 -9.734 -18.672 1 94.62 204 LEU A N 1
ATOM 1629 C CA . LEU A 1 204 ? -1.694 -10.953 -17.875 1 94.62 204 LEU A CA 1
ATOM 1630 C C . LEU A 1 204 ? -2.74 -10.875 -16.766 1 94.62 204 LEU A C 1
ATOM 1632 O O . LEU A 1 204 ? -2.459 -11.219 -15.625 1 94.62 204 LEU A O 1
ATOM 1636 N N . ILE A 1 205 ? -3.926 -10.32 -17.094 1 96.06 205 ILE A N 1
ATOM 1637 C CA . ILE A 1 205 ? -5.035 -10.227 -16.156 1 96.06 205 ILE A CA 1
ATOM 1638 C C . ILE A 1 205 ? -5.672 -11.602 -15.969 1 96.06 205 ILE A C 1
ATOM 1640 O O . ILE A 1 205 ? -5.879 -12.328 -16.938 1 96.06 205 ILE A O 1
ATOM 1644 N N . ARG A 1 206 ? -5.984 -11.898 -14.68 1 95 206 ARG A N 1
ATOM 1645 C CA . ARG A 1 206 ? -6.469 -13.234 -14.359 1 95 206 ARG A CA 1
ATOM 1646 C C . ARG A 1 206 ? -7.883 -13.18 -13.789 1 95 206 ARG A C 1
ATOM 1648 O O . ARG A 1 206 ? -8.289 -12.164 -13.219 1 95 206 ARG A O 1
ATOM 1655 N N . ASP A 1 207 ? -8.555 -14.242 -14 1 94.31 207 ASP A N 1
ATOM 1656 C CA . ASP A 1 207 ? -9.852 -14.492 -13.391 1 94.31 207 ASP A CA 1
ATOM 1657 C C . ASP A 1 207 ? -9.812 -15.719 -12.477 1 94.31 207 ASP A C 1
ATOM 1659 O O . ASP A 1 207 ? -9.68 -16.844 -12.953 1 94.31 207 ASP A O 1
ATOM 1663 N N . THR A 1 208 ? -9.945 -15.484 -11.219 1 90.88 208 THR A N 1
ATOM 1664 C CA . THR A 1 208 ? -9.867 -16.594 -10.273 1 90.88 208 THR A CA 1
ATOM 1665 C C . THR A 1 208 ? -11.242 -16.891 -9.688 1 90.88 208 THR A C 1
ATOM 1667 O O . THR A 1 208 ? -11.352 -17.453 -8.594 1 90.88 208 THR A O 1
ATOM 1670 N N . SER A 1 209 ? -12.289 -16.594 -10.336 1 88.94 209 SER A N 1
ATOM 1671 C CA . SER A 1 209 ? -13.648 -16.734 -9.828 1 88.94 209 SER A CA 1
ATOM 1672 C C . SER A 1 209 ? -13.977 -18.188 -9.484 1 88.94 209 SER A C 1
ATOM 1674 O O . SER A 1 209 ? -14.656 -18.453 -8.5 1 88.94 209 SER A O 1
ATOM 1676 N N . LEU A 1 210 ? -13.406 -19.078 -10.25 1 86.88 210 LEU A N 1
ATOM 1677 C CA . LEU A 1 210 ? -13.781 -20.484 -10.078 1 86.88 210 LEU A CA 1
ATOM 1678 C C . LEU A 1 210 ? -12.797 -21.203 -9.164 1 86.88 210 LEU A C 1
ATOM 1680 O O . LEU A 1 210 ? -12.961 -22.391 -8.883 1 86.88 210 LEU A O 1
ATOM 1684 N N . ILE A 1 211 ? -11.828 -20.516 -8.672 1 86.44 211 ILE A N 1
ATOM 1685 C CA . ILE A 1 211 ? -10.836 -21.109 -7.781 1 86.44 211 ILE A CA 1
ATOM 1686 C C . ILE A 1 211 ? -11.195 -20.797 -6.328 1 86.44 211 ILE A C 1
ATOM 1688 O O . ILE A 1 211 ? -11.148 -19.656 -5.895 1 86.44 211 ILE A O 1
ATOM 1692 N N . PRO A 1 212 ? -11.523 -21.719 -5.617 1 79.44 212 PRO A N 1
ATOM 1693 C CA . PRO A 1 212 ? -12.047 -21.484 -4.27 1 79.44 212 PRO A CA 1
ATOM 1694 C C . PRO A 1 212 ? -11.016 -20.859 -3.336 1 79.44 212 PRO A C 1
ATOM 1696 O O . PRO A 1 212 ? -11.305 -19.875 -2.662 1 79.44 212 PRO A O 1
ATOM 1699 N N . ASN A 1 213 ? -9.805 -21.438 -3.08 1 83.88 213 ASN A N 1
ATOM 1700 C CA . ASN A 1 213 ? -8.727 -20.906 -2.244 1 83.88 213 ASN A CA 1
ATOM 1701 C C . ASN A 1 213 ? -7.496 -20.562 -3.074 1 83.88 213 ASN A C 1
ATOM 1703 O O . ASN A 1 213 ? -6.605 -21.391 -3.252 1 83.88 213 ASN A O 1
ATOM 1707 N N . VAL A 1 214 ? -7.613 -19.344 -3.389 1 87.25 214 VAL A N 1
ATOM 1708 C CA . VAL A 1 214 ? -6.578 -18.891 -4.316 1 87.25 214 VAL A CA 1
ATOM 1709 C C . VAL A 1 214 ? -5.211 -18.969 -3.643 1 87.25 214 VAL A C 1
ATOM 1711 O O . VAL A 1 214 ? -4.227 -19.375 -4.266 1 87.25 214 VAL A O 1
ATOM 1714 N N . LEU A 1 215 ? -5.133 -18.594 -2.336 1 87.88 215 LEU A N 1
ATOM 1715 C CA . LEU A 1 215 ? -3.861 -18.594 -1.619 1 87.88 215 LEU A CA 1
ATOM 1716 C C . LEU A 1 215 ? -3.303 -20.016 -1.526 1 87.88 215 LEU A C 1
ATOM 1718 O O . LEU A 1 215 ? -2.107 -20.234 -1.742 1 87.88 215 LEU A O 1
ATOM 1722 N N . TRP A 1 216 ? -4.145 -20.953 -1.215 1 87.69 216 TRP A N 1
ATOM 1723 C CA . TRP A 1 216 ? -3.73 -22.344 -1.131 1 87.69 216 TRP A CA 1
ATOM 1724 C C . TRP A 1 216 ? -3.326 -22.875 -2.502 1 87.69 216 TRP A C 1
ATOM 1726 O O . TRP A 1 216 ? -2.314 -23.562 -2.633 1 87.69 216 TRP A O 1
ATOM 1736 N N . PHE A 1 217 ? -4.16 -22.531 -3.477 1 91.12 217 PHE A N 1
ATOM 1737 C CA . PHE A 1 217 ? -3.875 -22.953 -4.84 1 91.12 217 PHE A CA 1
ATOM 1738 C C . PHE A 1 217 ? -2.506 -22.453 -5.289 1 91.12 217 PHE A C 1
ATOM 1740 O O . PHE A 1 217 ? -1.681 -23.234 -5.766 1 91.12 217 PHE A O 1
ATOM 1747 N N . GLU A 1 218 ? -2.242 -21.172 -5.121 1 92.31 218 GLU A N 1
ATOM 1748 C CA . GLU A 1 218 ? -0.965 -20.594 -5.52 1 92.31 218 GLU A CA 1
ATOM 1749 C C . GLU A 1 218 ? 0.192 -21.203 -4.734 1 92.31 218 GLU A C 1
ATOM 1751 O O . GLU A 1 218 ? 1.263 -21.453 -5.293 1 92.31 218 GLU A O 1
ATOM 1756 N N . TYR A 1 219 ? -0.034 -21.453 -3.486 1 93.31 219 TYR A N 1
ATOM 1757 C CA . TYR A 1 219 ? 0.981 -22.062 -2.635 1 93.31 219 TYR A CA 1
ATOM 1758 C C . TYR A 1 219 ? 1.352 -23.453 -3.135 1 93.31 219 TYR A C 1
ATOM 1760 O O . TYR A 1 219 ? 2.533 -23.766 -3.307 1 93.31 219 TYR A O 1
ATOM 1768 N N . THR A 1 220 ? 0.393 -24.266 -3.486 1 93.5 220 THR A N 1
ATOM 1769 C CA . THR A 1 220 ? 0.629 -25.656 -3.859 1 93.5 220 THR A CA 1
ATOM 1770 C C . THR A 1 220 ? 1.291 -25.734 -5.23 1 93.5 220 THR A C 1
ATOM 1772 O O . THR A 1 220 ? 2.225 -26.516 -5.43 1 93.5 220 THR A O 1
ATOM 1775 N N . VAL A 1 221 ? 0.848 -24.906 -6.121 1 93.75 221 VAL A N 1
ATOM 1776 C CA . VAL A 1 221 ? 1.402 -24.984 -7.469 1 93.75 221 VAL A CA 1
ATOM 1777 C C . VAL A 1 221 ? 2.836 -24.453 -7.473 1 93.75 221 VAL A C 1
ATOM 1779 O O . VAL A 1 221 ? 3.689 -24.969 -8.203 1 93.75 221 VAL A O 1
ATOM 1782 N N . THR A 1 222 ? 3.059 -23.453 -6.723 1 93.44 222 THR A N 1
ATOM 1783 C CA . THR A 1 222 ? 4.41 -22.906 -6.633 1 93.44 222 THR A CA 1
ATOM 1784 C C . THR A 1 222 ? 5.355 -23.922 -5.98 1 93.44 222 THR A C 1
ATOM 1786 O O . THR A 1 222 ? 6.48 -24.109 -6.445 1 93.44 222 THR A O 1
ATOM 1789 N N . ARG A 1 223 ? 4.922 -24.516 -4.938 1 92.44 223 ARG A N 1
ATOM 1790 C CA . ARG A 1 223 ? 5.727 -25.516 -4.246 1 92.44 223 ARG A CA 1
ATOM 1791 C C . ARG A 1 223 ? 6.043 -26.688 -5.164 1 92.44 223 ARG A C 1
ATOM 1793 O O . ARG A 1 223 ? 7.176 -27.188 -5.184 1 92.44 223 ARG A O 1
ATOM 1800 N N . ALA A 1 224 ? 5.074 -27.109 -5.898 1 93.56 224 ALA A N 1
ATOM 1801 C CA . ALA A 1 224 ? 5.262 -28.219 -6.844 1 93.56 224 ALA A CA 1
ATOM 1802 C C . ALA A 1 224 ? 6.27 -27.828 -7.93 1 93.56 224 ALA A C 1
ATOM 1804 O O . ALA A 1 224 ? 7.156 -28.625 -8.266 1 93.56 224 ALA A O 1
ATOM 1805 N N . GLU A 1 225 ? 6.129 -26.656 -8.438 1 92.56 225 GLU A N 1
ATOM 1806 C CA . GLU A 1 225 ? 7.039 -26.203 -9.484 1 92.56 225 GLU A CA 1
ATOM 1807 C C . GLU A 1 225 ? 8.461 -26.062 -8.961 1 92.56 225 GLU A C 1
ATOM 1809 O O . GLU A 1 225 ? 9.422 -26.438 -9.641 1 92.56 225 GLU A O 1
ATOM 1814 N N . ALA A 1 226 ? 8.609 -25.562 -7.781 1 90.25 226 ALA A N 1
ATOM 1815 C CA . ALA A 1 226 ? 9.922 -25.406 -7.164 1 90.25 226 ALA A CA 1
ATOM 1816 C C . ALA A 1 226 ? 10.594 -26.766 -6.953 1 90.25 226 ALA A C 1
ATOM 1818 O O . ALA A 1 226 ? 11.789 -26.906 -7.211 1 90.25 226 ALA A O 1
ATOM 1819 N N . ARG A 1 227 ? 9.836 -27.703 -6.516 1 90.12 227 ARG A N 1
ATOM 1820 C CA . ARG A 1 227 ? 10.359 -29.047 -6.305 1 90.12 227 ARG A CA 1
ATOM 1821 C C . ARG A 1 227 ? 10.773 -29.688 -7.625 1 90.12 227 ARG A C 1
ATOM 1823 O O . ARG A 1 227 ? 11.805 -30.359 -7.699 1 90.12 227 ARG A O 1
ATOM 1830 N N . ASN A 1 228 ? 9.938 -29.484 -8.617 1 91.5 228 ASN A N 1
ATOM 1831 C CA . ASN A 1 228 ? 10.234 -30.016 -9.945 1 91.5 228 ASN A CA 1
ATOM 1832 C C . ASN A 1 228 ? 11.531 -29.438 -10.5 1 91.5 228 ASN A C 1
ATOM 1834 O O . ASN A 1 228 ? 12.359 -30.172 -11.047 1 91.5 228 ASN A O 1
ATOM 1838 N N . ARG A 1 229 ? 11.734 -28.219 -10.312 1 89.19 229 ARG A N 1
ATOM 1839 C CA . ARG A 1 229 ? 12.922 -27.547 -10.836 1 89.19 229 ARG A CA 1
ATOM 1840 C C . ARG A 1 229 ? 14.156 -27.922 -10.016 1 89.19 229 ARG A C 1
ATOM 1842 O O . ARG A 1 229 ? 15.258 -28.016 -10.562 1 89.19 229 ARG A O 1
ATOM 1849 N N . GLN A 1 230 ? 14 -28.078 -8.742 1 87 230 GLN A N 1
ATOM 1850 C CA . GLN A 1 230 ? 15.086 -28.531 -7.879 1 87 230 GLN A CA 1
ATOM 1851 C C . GLN A 1 230 ? 15.57 -29.922 -8.266 1 87 230 GLN A C 1
ATOM 1853 O O . GLN A 1 230 ? 16.766 -30.188 -8.289 1 87 230 GLN A O 1
ATOM 1858 N N . ARG A 1 231 ? 14.641 -30.734 -8.578 1 87.62 231 ARG A N 1
ATOM 1859 C CA . ARG A 1 231 ? 14.961 -32.094 -9.008 1 87.62 231 ARG A CA 1
ATOM 1860 C C . ARG A 1 231 ? 15.727 -32.062 -10.328 1 87.62 231 ARG A C 1
ATOM 1862 O O . ARG A 1 231 ? 16.688 -32.812 -10.508 1 87.62 231 ARG A O 1
ATOM 1869 N N . LYS A 1 232 ? 15.359 -31.25 -11.18 1 86.38 232 LYS A N 1
ATOM 1870 C CA . LYS A 1 232 ? 16.016 -31.141 -12.477 1 86.38 232 LYS A CA 1
ATOM 1871 C C . LYS A 1 232 ? 17.438 -30.609 -12.336 1 86.38 232 LYS A C 1
ATOM 1873 O O . LYS A 1 232 ? 18.328 -31.016 -13.078 1 86.38 232 LYS A O 1
ATOM 1878 N N . LEU A 1 233 ? 17.609 -29.719 -11.414 1 81.38 233 LEU A N 1
ATOM 1879 C CA . LEU A 1 233 ? 18.938 -29.172 -11.156 1 81.38 233 LEU A CA 1
ATOM 1880 C C . LEU A 1 233 ? 19.844 -30.219 -10.5 1 81.38 233 LEU A C 1
ATOM 1882 O O . LEU A 1 233 ? 21.031 -30.281 -10.797 1 81.38 233 LEU A O 1
ATOM 1886 N N . GLY A 1 234 ? 19.266 -30.922 -9.5 1 75.25 234 GLY A N 1
ATOM 1887 C CA . GLY A 1 234 ? 20.016 -32 -8.867 1 75.25 234 GLY A CA 1
ATOM 1888 C C . GLY A 1 234 ? 20.406 -33.094 -9.836 1 75.25 234 GLY A C 1
ATOM 1889 O O . GLY A 1 234 ? 21.5 -33.656 -9.742 1 75.25 234 GLY A O 1
ATOM 1890 N N . THR A 1 235 ? 19.531 -33.438 -10.703 1 70.5 235 THR A N 1
ATOM 1891 C CA . THR A 1 235 ? 19.812 -34.438 -11.703 1 70.5 235 THR A CA 1
ATOM 1892 C C . THR A 1 235 ? 20.875 -33.969 -12.688 1 70.5 235 THR A C 1
ATOM 1894 O O . THR A 1 235 ? 21.656 -34.781 -13.203 1 70.5 235 THR A O 1
ATOM 1897 N N . LYS A 1 236 ? 20.922 -32.781 -12.883 1 66.5 236 LYS A N 1
ATOM 1898 C CA . LYS A 1 236 ? 21.938 -32.25 -13.781 1 66.5 236 LYS A CA 1
ATOM 1899 C C . LYS A 1 236 ? 23.312 -32.281 -13.125 1 66.5 236 LYS A C 1
ATOM 1901 O O . LYS A 1 236 ? 24.328 -32.375 -13.812 1 66.5 236 LYS A O 1
ATOM 1906 N N . LEU A 1 237 ? 23.312 -32.125 -11.891 1 58.25 237 LEU A N 1
ATOM 1907 C CA . LEU A 1 237 ? 24.578 -32.094 -11.18 1 58.25 237 LEU A CA 1
ATOM 1908 C C . LEU A 1 237 ? 25.094 -33.531 -10.953 1 58.25 237 LEU A C 1
ATOM 1910 O O . LEU A 1 237 ? 26.234 -33.719 -10.539 1 58.25 237 LEU A O 1
ATOM 1914 N N . GLN A 1 238 ? 24.328 -34.531 -11.211 1 47.78 238 GLN A N 1
ATOM 1915 C CA . GLN A 1 238 ? 24.828 -35.906 -11.219 1 47.78 238 GLN A CA 1
ATOM 1916 C C . GLN A 1 238 ? 25.281 -36.312 -12.617 1 47.78 238 GLN A C 1
ATOM 1918 O O . GLN A 1 238 ? 24.688 -35.906 -13.617 1 47.78 238 GLN A O 1
ATOM 1923 N N . MET B 1 1 ? -31.984 21.922 16.297 1 24.92 1 MET B N 1
ATOM 1924 C CA . MET B 1 1 ? -31.094 22.422 17.344 1 24.92 1 MET B CA 1
ATOM 1925 C C . MET B 1 1 ? -29.734 21.734 17.281 1 24.92 1 MET B C 1
ATOM 1927 O O . MET B 1 1 ? -29.625 20.547 17.594 1 24.92 1 MET B O 1
ATOM 1931 N N . ALA B 1 2 ? -28.938 21.828 16.266 1 37.75 2 ALA B N 1
ATOM 1932 C CA . ALA B 1 2 ? -27.609 21.312 15.938 1 37.75 2 ALA B CA 1
ATOM 1933 C C . ALA B 1 2 ? -26.688 21.344 17.156 1 37.75 2 ALA B C 1
ATOM 1935 O O . ALA B 1 2 ? -26.469 22.406 17.75 1 37.75 2 ALA B O 1
ATOM 1936 N N . ALA B 1 3 ? -26.703 20.328 18.109 1 36.88 3 ALA B N 1
ATOM 1937 C CA . ALA B 1 3 ? -26.109 20.484 19.438 1 36.88 3 ALA B CA 1
ATOM 1938 C C . ALA B 1 3 ? -24.844 21.344 19.375 1 36.88 3 ALA B C 1
ATOM 1940 O O . ALA B 1 3 ? -23.953 21.094 18.578 1 36.88 3 ALA B O 1
ATOM 1941 N N . ASP B 1 4 ? -24.75 22.625 19.562 1 38.38 4 ASP B N 1
ATOM 1942 C CA . ASP B 1 4 ? -23.812 23.672 19.969 1 38.38 4 ASP B CA 1
ATOM 1943 C C . ASP B 1 4 ? -22.688 23.094 20.828 1 38.38 4 ASP B C 1
ATOM 1945 O O . ASP B 1 4 ? -22.688 23.281 22.047 1 38.38 4 ASP B O 1
ATOM 1949 N N . GLY B 1 5 ? -22.609 21.688 20.953 1 43.72 5 GLY B N 1
ATOM 1950 C CA . GLY B 1 5 ? -21.672 21.172 21.938 1 43.72 5 GLY B CA 1
ATOM 1951 C C . GLY B 1 5 ? -20.359 21.953 21.984 1 43.72 5 GLY B C 1
ATOM 1952 O O . GLY B 1 5 ? -19.953 22.547 20.984 1 43.72 5 GLY B O 1
ATOM 1953 N N . GLN B 1 6 ? -20.125 22.5 23.109 1 50.31 6 GLN B N 1
ATOM 1954 C CA . GLN B 1 6 ? -18.922 23.234 23.516 1 50.31 6 GLN B CA 1
ATOM 1955 C C . GLN B 1 6 ? -17.672 22.672 22.844 1 50.31 6 GLN B C 1
ATOM 1957 O O . GLN B 1 6 ? -17.328 21.5 23.047 1 50.31 6 GLN B O 1
ATOM 1962 N N . CYS B 1 7 ? -17.516 23.016 21.562 1 69.19 7 CYS B N 1
ATOM 1963 C CA . CYS B 1 7 ? -16.234 22.672 20.938 1 69.19 7 CYS B CA 1
ATOM 1964 C C . CYS B 1 7 ? -15.07 23.062 21.844 1 69.19 7 CYS B C 1
ATOM 1966 O O . CYS B 1 7 ? -14.891 24.234 22.156 1 69.19 7 CYS B O 1
ATOM 1968 N N . SER B 1 8 ? -14.836 22.266 22.828 1 69.88 8 SER B N 1
ATOM 1969 C CA . SER B 1 8 ? -13.594 22.484 23.562 1 69.88 8 SER B CA 1
ATOM 1970 C C . SER B 1 8 ? -12.383 22.125 22.703 1 69.88 8 SER B C 1
ATOM 1972 O O . SER B 1 8 ? -12.016 20.953 22.594 1 69.88 8 SER B O 1
ATOM 1974 N N . LEU B 1 9 ? -11.984 23.188 22.016 1 78.12 9 LEU B N 1
ATOM 1975 C CA . LEU B 1 9 ? -10.812 22.953 21.188 1 78.12 9 LEU B CA 1
ATOM 1976 C C . LEU B 1 9 ? -9.555 22.859 22.031 1 78.12 9 LEU B C 1
ATOM 1978 O O . LEU B 1 9 ? -9.367 23.641 22.969 1 78.12 9 LEU B O 1
ATOM 1982 N N . PRO B 1 10 ? -8.836 21.719 21.766 1 75.62 10 PRO B N 1
ATOM 1983 C CA . PRO B 1 10 ? -7.555 21.625 22.469 1 75.62 10 PRO B CA 1
ATOM 1984 C C . PRO B 1 10 ? -6.633 22.812 22.172 1 75.62 10 PRO B C 1
ATOM 1986 O O . PRO B 1 10 ? -6.824 23.516 21.172 1 75.62 10 PRO B O 1
ATOM 1989 N N . ALA B 1 11 ? -5.789 23.016 23 1 74.94 11 ALA B N 1
ATOM 1990 C CA . ALA B 1 11 ? -4.879 24.156 22.922 1 74.94 11 ALA B CA 1
ATOM 1991 C C . ALA B 1 11 ? -3.963 24.062 21.703 1 74.94 11 ALA B C 1
ATOM 1993 O O . ALA B 1 11 ? -3.654 25.062 21.062 1 74.94 11 ALA B O 1
ATOM 1994 N N . SER B 1 12 ? -3.537 22.766 21.438 1 88.81 12 SER B N 1
ATOM 1995 C CA . SER B 1 12 ? -2.605 22.641 20.312 1 88.81 12 SER B CA 1
ATOM 1996 C C . SER B 1 12 ? -2.824 21.344 19.547 1 88.81 12 SER B C 1
ATOM 1998 O O . SER B 1 12 ? -3.129 20.312 20.141 1 88.81 12 SER B O 1
ATOM 2000 N N . TRP B 1 13 ? -2.766 21.469 18.188 1 91 13 TRP B N 1
ATOM 2001 C CA . TRP B 1 13 ? -2.857 20.328 17.281 1 91 13 TRP B CA 1
ATOM 2002 C C . TRP B 1 13 ? -1.499 20.016 16.672 1 91 13 TRP B C 1
ATOM 2004 O O . TRP B 1 13 ? -0.717 20.922 16.375 1 91 13 TRP B O 1
ATOM 2014 N N . ARG B 1 14 ? -1.202 18.766 16.609 1 91.44 14 ARG B N 1
ATOM 2015 C CA . ARG B 1 14 ? 0.017 18.312 15.953 1 91.44 14 ARG B CA 1
ATOM 2016 C C . ARG B 1 14 ? -0.302 17.328 14.836 1 91.44 14 ARG B C 1
ATOM 2018 O O . ARG B 1 14 ? -1.185 16.484 14.977 1 91.44 14 ARG B O 1
ATOM 2025 N N . PRO B 1 15 ? 0.401 17.453 13.742 1 92.81 15 PRO B N 1
ATOM 2026 C CA . PRO B 1 15 ? 0.181 16.5 12.656 1 92.81 15 PRO B CA 1
ATOM 2027 C C . PRO B 1 15 ? 0.869 15.156 12.906 1 92.81 15 PRO B C 1
ATOM 2029 O O . PRO B 1 15 ? 1.825 15.086 13.688 1 92.81 15 PRO B O 1
ATOM 2032 N N . VAL B 1 16 ? 0.277 14.172 12.305 1 93.12 16 VAL B N 1
ATOM 2033 C CA . VAL B 1 16 ? 0.989 12.898 12.258 1 93.12 16 VAL B CA 1
ATOM 2034 C C . VAL B 1 16 ? 2.27 13.055 11.438 1 93.12 16 VAL B C 1
ATOM 2036 O O . VAL B 1 16 ? 2.221 13.398 10.258 1 93.12 16 VAL B O 1
ATOM 2039 N N . THR B 1 17 ? 3.346 12.727 12.016 1 90.94 17 THR B N 1
ATOM 2040 C CA . THR B 1 17 ? 4.652 13.039 11.445 1 90.94 17 THR B CA 1
ATOM 2041 C C . THR B 1 17 ? 4.98 12.102 10.289 1 90.94 17 THR B C 1
ATOM 2043 O O . THR B 1 17 ? 5.648 12.5 9.328 1 90.94 17 THR B O 1
ATOM 2046 N N . LEU B 1 18 ? 4.504 10.938 10.273 1 89.56 18 LEU B N 1
ATOM 2047 C CA . LEU B 1 18 ? 4.871 9.883 9.336 1 89.56 18 LEU B CA 1
ATOM 2048 C C . LEU B 1 18 ? 4.496 10.273 7.906 1 89.56 18 LEU B C 1
ATOM 2050 O O . LEU B 1 18 ? 5.219 9.953 6.961 1 89.56 18 LEU B O 1
ATOM 2054 N N . THR B 1 19 ? 3.404 11.031 7.77 1 93.56 19 THR B N 1
ATOM 2055 C CA . THR B 1 19 ? 2.906 11.336 6.434 1 93.56 19 THR B CA 1
ATOM 2056 C C . THR B 1 19 ? 2.783 12.844 6.234 1 93.56 19 THR B C 1
ATOM 2058 O O . THR B 1 19 ? 2.092 13.297 5.32 1 93.56 19 THR B O 1
ATOM 2061 N N . HIS B 1 20 ? 3.42 13.562 7.102 1 93.12 20 HIS B N 1
ATOM 2062 C CA . HIS B 1 20 ? 3.324 15.016 7.016 1 93.12 20 HIS B CA 1
ATOM 2063 C C . HIS B 1 20 ? 4.383 15.578 6.078 1 93.12 20 HIS B C 1
ATOM 2065 O O . HIS B 1 20 ? 5.582 15.359 6.281 1 93.12 20 HIS B O 1
ATOM 2071 N N . VAL B 1 21 ? 3.961 16.188 5.039 1 94 21 VAL B N 1
ATOM 2072 C CA . VAL B 1 21 ? 4.84 16.906 4.109 1 94 21 VAL B CA 1
ATOM 2073 C C . VAL B 1 21 ? 4.223 18.25 3.744 1 94 21 VAL B C 1
ATOM 2075 O O . VAL B 1 21 ? 3.027 18.328 3.451 1 94 21 VAL B O 1
ATOM 2078 N N . GLU B 1 22 ? 5.047 19.25 3.799 1 93.94 22 GLU B N 1
ATOM 2079 C CA . GLU B 1 22 ? 4.582 20.609 3.479 1 93.94 22 GLU B CA 1
ATOM 2080 C C . GLU B 1 22 ? 5.25 21.125 2.213 1 93.94 22 GLU B C 1
ATOM 2082 O O . GLU B 1 22 ? 6.352 20.703 1.863 1 93.94 22 GLU B O 1
ATOM 2087 N N . TYR B 1 23 ? 4.555 21.984 1.524 1 94.06 23 TYR B N 1
ATOM 2088 C CA . TYR B 1 23 ? 5.035 22.672 0.328 1 94.06 23 TYR B CA 1
ATOM 2089 C C . TYR B 1 23 ? 4.609 24.125 0.326 1 94.06 23 TYR B C 1
ATOM 2091 O O . TYR B 1 23 ? 3.666 24.516 1.021 1 94.06 23 TYR B O 1
ATOM 2099 N N . PRO B 1 24 ? 5.395 25 -0.343 1 93.12 24 PRO B N 1
ATOM 2100 C CA . PRO B 1 24 ? 4.992 26.406 -0.395 1 93.12 24 PRO B CA 1
ATOM 2101 C C . PRO B 1 24 ? 3.639 26.609 -1.072 1 93.12 24 PRO B C 1
ATOM 2103 O O . PRO B 1 24 ? 3.381 26.031 -2.129 1 93.12 24 PRO B O 1
ATOM 2106 N N . ALA B 1 25 ? 2.854 27.438 -0.41 1 92.19 25 ALA B N 1
ATOM 2107 C CA . ALA B 1 25 ? 1.517 27.703 -0.935 1 92.19 25 ALA B CA 1
ATOM 2108 C C . ALA B 1 25 ? 1.586 28.266 -2.35 1 92.19 25 ALA B C 1
ATOM 2110 O O . ALA B 1 25 ? 2.379 29.172 -2.627 1 92.19 25 ALA B O 1
ATOM 2111 N N . GLY B 1 26 ? 0.829 27.703 -3.209 1 92.31 26 GLY B N 1
ATOM 2112 C CA . GLY B 1 26 ? 0.75 28.203 -4.57 1 92.31 26 GLY B CA 1
ATOM 2113 C C . GLY B 1 26 ? 1.807 27.609 -5.488 1 92.31 26 GLY B C 1
ATOM 2114 O O . GLY B 1 26 ? 1.815 27.891 -6.688 1 92.31 26 GLY B O 1
ATOM 2115 N N . ASP B 1 27 ? 2.725 26.875 -4.984 1 95.06 27 ASP B N 1
ATOM 2116 C CA . ASP B 1 27 ? 3.801 26.281 -5.77 1 95.06 27 ASP B CA 1
ATOM 2117 C C . ASP B 1 27 ? 3.387 24.922 -6.32 1 95.06 27 ASP B C 1
ATOM 2119 O O . ASP B 1 27 ? 3.389 23.922 -5.594 1 95.06 27 ASP B O 1
ATOM 2123 N N . LEU B 1 28 ? 3.131 24.906 -7.57 1 95.81 28 LEU B N 1
ATOM 2124 C CA . LEU B 1 28 ? 2.664 23.672 -8.195 1 95.81 28 LEU B CA 1
ATOM 2125 C C . LEU B 1 28 ? 3.766 22.609 -8.203 1 95.81 28 LEU B C 1
ATOM 2127 O O . LEU B 1 28 ? 3.512 21.438 -7.938 1 95.81 28 LEU B O 1
ATOM 2131 N N . SER B 1 29 ? 4.957 23.016 -8.539 1 96.5 29 SER B N 1
ATOM 2132 C CA . SER B 1 29 ? 6.082 22.078 -8.539 1 96.5 29 SER B CA 1
ATOM 2133 C C . SER B 1 29 ? 6.309 21.5 -7.148 1 96.5 29 SER B C 1
ATOM 2135 O O . SER B 1 29 ? 6.492 20.281 -7.004 1 96.5 29 SER B O 1
ATOM 2137 N N . GLY B 1 30 ? 6.227 22.375 -6.195 1 96.5 30 GLY B N 1
ATOM 2138 C CA . GLY B 1 30 ? 6.367 21.906 -4.824 1 96.5 30 GLY B CA 1
ATOM 2139 C C . GLY B 1 30 ? 5.273 20.953 -4.402 1 96.5 30 GLY B C 1
ATOM 2140 O O . GLY B 1 30 ? 5.535 19.984 -3.684 1 96.5 30 GLY B O 1
ATOM 2141 N N . HIS B 1 31 ? 4.148 21.297 -4.883 1 96.38 31 HIS B N 1
ATOM 2142 C CA . HIS B 1 31 ? 3.012 20.438 -4.574 1 96.38 31 HIS B CA 1
ATOM 2143 C C . HIS B 1 31 ? 3.221 19.031 -5.117 1 96.38 31 HIS B C 1
ATOM 2145 O O . HIS B 1 31 ? 3.049 18.047 -4.395 1 96.38 31 HIS B O 1
ATOM 2151 N N . LEU B 1 32 ? 3.629 18.922 -6.312 1 97.12 32 LEU B N 1
ATOM 2152 C CA . LEU B 1 32 ? 3.883 17.625 -6.945 1 97.12 32 LEU B CA 1
ATOM 2153 C C . LEU B 1 32 ? 5.039 16.906 -6.262 1 97.12 32 LEU B C 1
ATOM 2155 O O . LEU B 1 32 ? 4.961 15.703 -6.008 1 97.12 32 LEU B O 1
ATOM 2159 N N . LEU B 1 33 ? 6 17.578 -5.949 1 97.75 33 LEU B N 1
ATOM 2160 C CA . LEU B 1 33 ? 7.168 17 -5.301 1 97.75 33 LEU B CA 1
ATOM 2161 C C . LEU B 1 33 ? 6.824 16.516 -3.895 1 97.75 33 LEU B C 1
ATOM 2163 O O . LEU B 1 33 ? 7.371 15.516 -3.43 1 97.75 33 LEU B O 1
ATOM 2167 N N . ALA B 1 34 ? 5.953 17.266 -3.254 1 97 34 ALA B N 1
ATOM 2168 C CA . ALA B 1 34 ? 5.512 16.844 -1.928 1 97 34 ALA B CA 1
ATOM 2169 C C . ALA B 1 34 ? 4.789 15.492 -1.994 1 97 34 ALA B C 1
ATOM 2171 O O . ALA B 1 34 ? 5.016 14.617 -1.156 1 97 34 ALA B O 1
ATOM 2172 N N . TYR B 1 35 ? 3.996 15.32 -2.998 1 97 35 TYR B N 1
ATOM 2173 C CA . TYR B 1 35 ? 3.322 14.047 -3.191 1 97 35 TYR B CA 1
ATOM 2174 C C . TYR B 1 35 ? 4.328 12.93 -3.471 1 97 35 TYR B C 1
ATOM 2176 O O . TYR B 1 35 ? 4.207 11.828 -2.936 1 97 35 TYR B O 1
ATOM 2184 N N . LEU B 1 36 ? 5.316 13.25 -4.227 1 97.12 36 LEU B N 1
ATOM 2185 C CA . LEU B 1 36 ? 6.34 12.266 -4.562 1 97.12 36 LEU B CA 1
ATOM 2186 C C . LEU B 1 36 ? 7.148 11.875 -3.326 1 97.12 36 LEU B C 1
ATOM 2188 O O . LEU B 1 36 ? 7.598 10.734 -3.209 1 97.12 36 LEU B O 1
ATOM 2192 N N . SER B 1 37 ? 7.219 12.797 -2.42 1 96.75 37 SER B N 1
ATOM 2193 C CA . SER B 1 37 ? 7.996 12.547 -1.208 1 96.75 37 SER B CA 1
ATOM 2194 C C . SER B 1 37 ? 7.305 11.531 -0.307 1 96.75 37 SER B C 1
ATOM 2196 O O . SER B 1 37 ? 7.914 11 0.626 1 96.75 37 SER B O 1
ATOM 2198 N N . LEU B 1 38 ? 6.062 11.203 -0.577 1 97.44 38 LEU B N 1
ATOM 2199 C CA . LEU B 1 38 ? 5.32 10.219 0.204 1 97.44 38 LEU B CA 1
ATOM 2200 C C . LEU B 1 38 ? 5.602 8.805 -0.288 1 97.44 38 LEU B C 1
ATOM 2202 O O . LEU B 1 38 ? 5.156 7.832 0.32 1 97.44 38 LEU B O 1
ATOM 2206 N N . SER B 1 39 ? 6.457 8.641 -1.276 1 97.56 39 SER B N 1
ATOM 2207 C CA . SER B 1 39 ? 6.695 7.359 -1.936 1 97.56 39 SER B CA 1
ATOM 2208 C C . SER B 1 39 ? 7.258 6.332 -0.961 1 97.56 39 SER B C 1
ATOM 2210 O O . SER B 1 39 ? 6.871 5.16 -0.993 1 97.56 39 SER B O 1
ATOM 2212 N N . PRO B 1 40 ? 8.133 6.684 -0.034 1 98 40 PRO B N 1
ATOM 2213 C CA . PRO B 1 40 ? 8.672 5.66 0.861 1 98 40 PRO B CA 1
ATOM 2214 C C . PRO B 1 40 ? 7.59 4.945 1.667 1 98 40 PRO B C 1
ATOM 2216 O O . PRO B 1 40 ? 7.59 3.715 1.756 1 98 40 PRO B O 1
ATOM 2219 N N . ILE B 1 41 ? 6.648 5.707 2.213 1 97.62 41 ILE B N 1
ATOM 2220 C CA . ILE B 1 41 ? 5.598 5.078 3.006 1 97.62 41 ILE B CA 1
ATOM 2221 C C . ILE B 1 41 ? 4.715 4.219 2.104 1 97.62 41 ILE B C 1
ATOM 2223 O O . ILE B 1 41 ? 4.254 3.148 2.512 1 97.62 41 ILE B O 1
ATOM 2227 N N . PHE B 1 42 ? 4.48 4.629 0.881 1 97.94 42 PHE B N 1
ATOM 2228 C CA . PHE B 1 42 ? 3.68 3.85 -0.055 1 97.94 42 PHE B CA 1
ATOM 2229 C C . PHE B 1 42 ? 4.402 2.564 -0.445 1 97.94 42 PHE B C 1
ATOM 2231 O O . PHE B 1 42 ? 3.77 1.523 -0.63 1 97.94 42 PHE B O 1
ATOM 2238 N N . VAL B 1 43 ? 5.711 2.633 -0.564 1 98.38 43 VAL B N 1
ATOM 2239 C CA . VAL B 1 43 ? 6.5 1.44 -0.851 1 98.38 43 VAL B CA 1
ATOM 2240 C C . VAL B 1 43 ? 6.379 0.449 0.304 1 98.38 43 VAL B C 1
ATOM 2242 O O . VAL B 1 43 ? 6.164 -0.745 0.085 1 98.38 43 VAL B O 1
ATOM 2245 N N . VAL B 1 44 ? 6.43 0.942 1.495 1 98.56 44 VAL B N 1
ATOM 2246 C CA . VAL B 1 44 ? 6.34 0.077 2.666 1 98.56 44 VAL B CA 1
ATOM 2247 C C . VAL B 1 44 ? 4.961 -0.577 2.723 1 98.56 44 VAL B C 1
ATOM 2249 O O . VAL B 1 44 ? 4.848 -1.784 2.945 1 98.56 44 VAL B O 1
ATOM 2252 N N . VAL B 1 45 ? 3.936 0.189 2.49 1 98.25 45 VAL B N 1
ATOM 2253 C CA . VAL B 1 45 ? 2.578 -0.346 2.475 1 98.25 45 VAL B CA 1
ATOM 2254 C C . VAL B 1 45 ? 2.445 -1.386 1.363 1 98.25 45 VAL B C 1
ATOM 2256 O O . VAL B 1 45 ? 1.82 -2.432 1.555 1 98.25 45 VAL B O 1
ATOM 2259 N N . GLY B 1 46 ? 3.027 -1.066 0.249 1 98.44 46 GLY B N 1
ATOM 2260 C CA . GLY B 1 46 ? 3.039 -2.027 -0.843 1 98.44 46 GLY B CA 1
ATOM 2261 C C . GLY B 1 46 ? 3.703 -3.34 -0.475 1 98.44 46 GLY B C 1
ATOM 2262 O O . GLY B 1 46 ? 3.174 -4.414 -0.771 1 98.44 46 GLY B O 1
ATOM 2263 N N . PHE B 1 47 ? 4.785 -3.281 0.198 1 98.56 47 PHE B N 1
ATOM 2264 C CA . PHE B 1 47 ? 5.5 -4.488 0.602 1 98.56 47 PHE B CA 1
ATOM 2265 C C . PHE B 1 47 ? 4.691 -5.281 1.621 1 98.56 47 PHE B C 1
ATOM 2267 O O . PHE B 1 47 ? 4.621 -6.508 1.545 1 98.56 47 PHE B O 1
ATOM 2274 N N . LEU B 1 48 ? 4.129 -4.578 2.529 1 98.25 48 LEU B N 1
ATOM 2275 C CA . LEU B 1 48 ? 3.305 -5.27 3.516 1 98.25 48 LEU B CA 1
ATOM 2276 C C . LEU B 1 48 ? 2.129 -5.969 2.846 1 98.25 48 LEU B C 1
ATOM 2278 O O . LEU B 1 48 ? 1.789 -7.102 3.203 1 98.25 48 LEU B O 1
ATOM 2282 N N . THR B 1 49 ? 1.579 -5.289 1.911 1 98.25 49 THR B N 1
ATOM 2283 C CA . THR B 1 49 ? 0.479 -5.871 1.15 1 98.25 49 THR B CA 1
ATOM 2284 C C . THR B 1 49 ? 0.936 -7.129 0.416 1 98.25 49 THR B C 1
ATOM 2286 O O . THR B 1 49 ? 0.264 -8.164 0.467 1 98.25 49 THR B O 1
ATOM 2289 N N . LEU B 1 50 ? 2.074 -7.062 -0.209 1 97.69 50 LEU B N 1
ATOM 2290 C CA . LEU B 1 50 ? 2.588 -8.203 -0.956 1 97.69 50 LEU B CA 1
ATOM 2291 C C . LEU B 1 50 ? 2.924 -9.359 -0.019 1 97.69 50 LEU B C 1
ATOM 2293 O O . LEU B 1 50 ? 2.729 -10.523 -0.37 1 97.69 50 LEU B O 1
ATOM 2297 N N . ILE B 1 51 ? 3.4 -9.039 1.1 1 97.44 51 ILE B N 1
ATOM 2298 C CA . ILE B 1 51 ? 3.746 -10.078 2.059 1 97.44 51 ILE B CA 1
ATOM 2299 C C . ILE B 1 51 ? 2.477 -10.781 2.541 1 97.44 51 ILE B C 1
ATOM 2301 O O . ILE B 1 51 ? 2.463 -12 2.721 1 97.44 51 ILE B O 1
ATOM 2305 N N . ILE B 1 52 ? 1.446 -10.039 2.699 1 95.06 52 ILE B N 1
ATOM 2306 C CA . ILE B 1 52 ? 0.192 -10.594 3.193 1 95.06 52 ILE B CA 1
ATOM 2307 C C . ILE B 1 52 ? -0.463 -11.438 2.102 1 95.06 52 ILE B C 1
ATOM 2309 O O . ILE B 1 52 ? -0.999 -12.516 2.377 1 95.06 52 ILE B O 1
ATOM 2313 N N . PHE B 1 53 ? -0.315 -11.094 0.837 1 94.5 53 PHE B N 1
ATOM 2314 C CA . PHE B 1 53 ? -1.151 -11.711 -0.183 1 94.5 53 PHE B CA 1
ATOM 2315 C C . PHE B 1 53 ? -0.324 -12.625 -1.081 1 94.5 53 PHE B C 1
ATOM 2317 O O . PHE B 1 53 ? -0.865 -13.516 -1.735 1 94.5 53 PHE B O 1
ATOM 2324 N N . LYS B 1 54 ? 0.983 -12.328 -1.212 1 94.62 54 LYS B N 1
ATOM 2325 C CA . LYS B 1 54 ? 1.839 -13.188 -2.029 1 94.62 54 LYS B CA 1
ATOM 2326 C C . LYS B 1 54 ? 2.709 -14.086 -1.159 1 94.62 54 LYS B C 1
ATOM 2328 O O . LYS B 1 54 ? 2.986 -15.227 -1.523 1 94.62 54 LYS B O 1
ATOM 2333 N N . ARG B 1 55 ? 3.168 -13.594 -0.009 1 96.25 55 ARG B N 1
ATOM 2334 C CA . ARG B 1 55 ? 3.914 -14.328 1.008 1 96.25 55 ARG B CA 1
ATOM 2335 C C . ARG B 1 55 ? 5.156 -14.984 0.41 1 96.25 55 ARG B C 1
ATOM 2337 O O . ARG B 1 55 ? 5.406 -16.172 0.628 1 96.25 55 ARG B O 1
ATOM 2344 N N . GLU B 1 56 ? 5.934 -14.25 -0.325 1 96.31 56 GLU B N 1
ATOM 2345 C CA . GLU B 1 56 ? 7.168 -14.688 -0.968 1 96.31 56 GLU B CA 1
ATOM 2346 C C . GLU B 1 56 ? 8.391 -14.32 -0.129 1 96.31 56 GLU B C 1
ATOM 2348 O O . GLU B 1 56 ? 8.492 -13.195 0.364 1 96.31 56 GLU B O 1
ATOM 2353 N N . LEU B 1 57 ? 9.289 -15.195 -0.068 1 97.12 57 LEU B N 1
ATOM 2354 C CA . LEU B 1 57 ? 10.461 -15.016 0.783 1 97.12 57 LEU B CA 1
ATOM 2355 C C . LEU B 1 57 ? 11.336 -13.875 0.27 1 97.12 57 LEU B C 1
ATOM 2357 O O . LEU B 1 57 ? 11.922 -13.133 1.061 1 97.12 57 LEU B O 1
ATOM 2361 N N . HIS B 1 58 ? 11.461 -13.75 -1.038 1 95.62 58 HIS B N 1
ATOM 2362 C CA . HIS B 1 58 ? 12.273 -12.672 -1.586 1 95.62 58 HIS B CA 1
ATOM 2363 C C . HIS B 1 58 ? 11.703 -11.305 -1.205 1 95.62 58 HIS B C 1
ATOM 2365 O O . HIS B 1 58 ? 12.453 -10.367 -0.937 1 95.62 58 HIS B O 1
ATOM 2371 N N . THR B 1 59 ? 10.383 -11.18 -1.249 1 97 59 THR B N 1
ATOM 2372 C CA . THR B 1 59 ? 9.727 -9.93 -0.856 1 97 59 THR B CA 1
ATOM 2373 C C . THR B 1 59 ? 9.953 -9.648 0.626 1 97 59 THR B C 1
ATOM 2375 O O . THR B 1 59 ? 10.227 -8.508 1.011 1 97 59 THR B O 1
ATOM 2378 N N . ILE B 1 60 ? 9.891 -10.672 1.414 1 98.19 60 ILE B N 1
ATOM 2379 C CA . ILE B 1 60 ? 10.133 -10.547 2.848 1 98.19 60 ILE B CA 1
ATOM 2380 C C . ILE B 1 60 ? 11.578 -10.117 3.094 1 98.19 60 ILE B C 1
ATOM 2382 O O . ILE B 1 60 ? 11.836 -9.219 3.896 1 98.19 60 ILE B O 1
ATOM 2386 N N . SER B 1 61 ? 12.477 -10.773 2.418 1 98.06 61 SER B N 1
ATOM 2387 C CA . SER B 1 61 ? 13.883 -10.414 2.541 1 98.06 61 SER B CA 1
ATOM 2388 C C . SER B 1 61 ? 14.125 -8.969 2.113 1 98.06 61 SER B C 1
ATOM 2390 O O . SER B 1 61 ? 14.875 -8.242 2.762 1 98.06 61 SER B O 1
ATOM 2392 N N . PHE B 1 62 ? 13.477 -8.594 1.022 1 98.38 62 PHE B N 1
ATOM 2393 C CA . PHE B 1 62 ? 13.602 -7.227 0.521 1 98.38 62 PHE B CA 1
ATOM 2394 C C . PHE B 1 62 ? 13.156 -6.219 1.573 1 98.38 62 PHE B C 1
ATOM 2396 O O . PHE B 1 62 ? 13.875 -5.262 1.863 1 98.38 62 PHE B O 1
ATOM 2403 N N . LEU B 1 63 ? 12.039 -6.438 2.17 1 98.69 63 LEU B N 1
ATOM 2404 C CA . LEU B 1 63 ? 11.555 -5.551 3.223 1 98.69 63 LEU B CA 1
ATOM 2405 C C . LEU B 1 63 ? 12.5 -5.559 4.418 1 98.69 63 LEU B C 1
ATOM 2407 O O . LEU B 1 63 ? 12.719 -4.523 5.051 1 98.69 63 LEU B O 1
ATOM 2411 N N . GLY B 1 64 ? 13.016 -6.75 4.727 1 98.5 64 GLY B N 1
ATOM 2412 C CA . GLY B 1 64 ? 14.023 -6.828 5.77 1 98.5 64 GLY B CA 1
ATOM 2413 C C . GLY B 1 64 ? 15.234 -5.949 5.5 1 98.5 64 GLY B C 1
ATOM 2414 O O . GLY B 1 64 ? 15.75 -5.301 6.414 1 98.5 64 GLY B O 1
ATOM 2415 N N . GLY B 1 65 ? 15.656 -5.953 4.242 1 98.81 65 GLY B N 1
ATOM 2416 C CA . GLY B 1 65 ? 16.75 -5.078 3.852 1 98.81 65 GLY B CA 1
ATOM 2417 C C . GLY B 1 65 ? 16.422 -3.607 4 1 98.81 65 GLY B C 1
ATOM 2418 O O . GLY B 1 65 ? 17.25 -2.818 4.449 1 98.81 65 GLY B O 1
ATOM 2419 N N . LEU B 1 66 ? 15.227 -3.262 3.605 1 98.75 66 LEU B N 1
ATOM 2420 C CA . LEU B 1 66 ? 14.773 -1.883 3.754 1 98.75 66 LEU B CA 1
ATOM 2421 C C . LEU B 1 66 ? 14.734 -1.478 5.223 1 98.75 66 LEU B C 1
ATOM 2423 O O . LEU B 1 66 ? 15.117 -0.357 5.57 1 98.75 66 LEU B O 1
ATOM 2427 N N . ALA B 1 67 ? 14.289 -2.395 6.078 1 98.69 67 ALA B N 1
ATOM 2428 C CA . ALA B 1 67 ? 14.234 -2.129 7.512 1 98.69 67 ALA B CA 1
ATOM 2429 C C . ALA B 1 67 ? 15.633 -1.947 8.094 1 98.69 67 ALA B C 1
ATOM 2431 O O . ALA B 1 67 ? 15.867 -1.035 8.891 1 98.69 67 ALA B O 1
ATOM 2432 N N . LEU B 1 68 ? 16.484 -2.801 7.703 1 98.62 68 LEU B N 1
ATOM 2433 C CA . LEU B 1 68 ? 17.875 -2.674 8.141 1 98.62 68 LEU B CA 1
ATOM 2434 C C . LEU B 1 68 ? 18.469 -1.354 7.672 1 98.62 68 LEU B C 1
ATOM 2436 O O . LEU B 1 68 ? 19.188 -0.689 8.422 1 98.62 68 LEU B O 1
ATOM 2440 N N . ASN B 1 69 ? 18.219 -1.031 6.406 1 98.75 69 ASN B N 1
ATOM 2441 C CA . ASN B 1 69 ? 18.672 0.238 5.844 1 98.75 69 ASN B CA 1
ATOM 2442 C C . ASN B 1 69 ? 18.188 1.423 6.676 1 98.75 69 ASN B C 1
ATOM 2444 O O . ASN B 1 69 ? 18.938 2.352 6.945 1 98.75 69 ASN B O 1
ATOM 2448 N N . GLN B 1 70 ? 16.953 1.41 7.117 1 98.06 70 GLN B N 1
ATOM 2449 C CA . GLN B 1 70 ? 16.391 2.467 7.961 1 98.06 70 GLN B CA 1
ATOM 2450 C C . GLN B 1 70 ? 17.078 2.5 9.32 1 98.06 70 GLN B C 1
ATOM 2452 O O . GLN B 1 70 ? 17.328 3.576 9.875 1 98.06 70 GLN B O 1
ATOM 2457 N N . GLY B 1 71 ? 17.344 1.333 9.859 1 98.12 71 GLY B N 1
ATOM 2458 C CA . GLY B 1 71 ? 18.062 1.264 11.109 1 98.12 71 GLY B CA 1
ATOM 2459 C C . GLY B 1 71 ? 19.453 1.868 11.031 1 98.12 71 GLY B C 1
ATOM 2460 O O . GLY B 1 71 ? 19.875 2.594 11.93 1 98.12 71 GLY B O 1
ATOM 2461 N N . VAL B 1 72 ? 20.109 1.568 9.969 1 98.38 72 VAL B N 1
ATOM 2462 C CA . VAL B 1 72 ? 21.438 2.117 9.758 1 98.38 72 VAL B CA 1
ATOM 2463 C C . VAL B 1 72 ? 21.359 3.635 9.602 1 98.38 72 VAL B C 1
ATOM 2465 O O . VAL B 1 72 ? 22.188 4.363 10.141 1 98.38 72 VAL B O 1
ATOM 2468 N N . ASN B 1 73 ? 20.391 4.105 8.836 1 98.19 73 ASN B N 1
ATOM 2469 C CA . ASN B 1 73 ? 20.188 5.543 8.711 1 98.19 73 ASN B CA 1
ATOM 2470 C C . ASN B 1 73 ? 20 6.211 10.07 1 98.19 73 ASN B C 1
ATOM 2472 O O . ASN B 1 73 ? 20.609 7.246 10.344 1 98.19 73 ASN B O 1
ATOM 2476 N N . TRP B 1 74 ? 19.188 5.578 10.875 1 96.62 74 TRP B N 1
ATOM 2477 C CA . TRP B 1 74 ? 18.922 6.094 12.219 1 96.62 74 TRP B CA 1
ATOM 2478 C C . TRP B 1 74 ? 20.219 6.172 13.023 1 96.62 74 TRP B C 1
ATOM 2480 O O . TRP B 1 74 ? 20.469 7.172 13.695 1 96.62 74 TRP B O 1
ATOM 2490 N N . LEU B 1 75 ? 21 5.195 12.93 1 97.19 75 LEU B N 1
ATOM 2491 C CA . LEU B 1 75 ? 22.266 5.141 13.656 1 97.19 75 LEU B CA 1
ATOM 2492 C C . LEU B 1 75 ? 23.203 6.238 13.18 1 97.19 75 LEU B C 1
ATOM 2494 O O . LEU B 1 75 ? 23.781 6.961 13.992 1 97.19 75 LEU B O 1
ATOM 2498 N N . ILE B 1 76 ? 23.359 6.41 11.875 1 97.19 76 ILE B N 1
ATOM 2499 C CA . ILE B 1 76 ? 24.266 7.398 11.305 1 97.19 76 ILE B CA 1
ATOM 2500 C C . ILE B 1 76 ? 23.812 8.805 11.703 1 97.19 76 ILE B C 1
ATOM 2502 O O . ILE B 1 76 ? 24.641 9.641 12.07 1 97.19 76 ILE B O 1
ATOM 2506 N N . LYS B 1 77 ? 22.531 9.039 11.68 1 95.81 77 LYS B N 1
ATOM 2507 C CA . LYS B 1 77 ? 22 10.344 12.047 1 95.81 77 LYS B CA 1
ATOM 2508 C C . LYS B 1 77 ? 22.328 10.688 13.5 1 95.81 77 LYS B C 1
ATOM 2510 O O . LYS B 1 77 ? 22.625 11.844 13.812 1 95.81 77 LYS B O 1
ATOM 2515 N N . HIS B 1 78 ? 22.328 9.719 14.312 1 95.44 78 HIS B N 1
ATOM 2516 C CA . HIS B 1 78 ? 22.547 9.953 15.734 1 95.44 78 HIS B CA 1
ATOM 2517 C C . HIS B 1 78 ? 24.031 10.031 16.062 1 95.44 78 HIS B C 1
ATOM 2519 O O . HIS B 1 78 ? 24.422 10.531 17.125 1 95.44 78 HIS B O 1
ATOM 2525 N N . VAL B 1 79 ? 24.812 9.57 15.195 1 96 79 VAL B N 1
ATOM 2526 C CA . VAL B 1 79 ? 26.266 9.68 15.359 1 96 79 VAL B CA 1
ATOM 2527 C C . VAL B 1 79 ? 26.75 11.031 14.82 1 96 79 VAL B C 1
ATOM 2529 O O . VAL B 1 79 ? 27.516 11.734 15.484 1 96 79 VAL B O 1
ATOM 2532 N N . ILE B 1 80 ? 26.234 11.453 13.672 1 95.19 80 ILE B N 1
ATOM 2533 C CA . ILE B 1 80 ? 26.719 12.656 13 1 95.19 80 ILE B CA 1
ATOM 2534 C C . ILE B 1 80 ? 26 13.883 13.562 1 95.19 80 ILE B C 1
ATOM 2536 O O . ILE B 1 80 ? 26.609 14.938 13.742 1 95.19 80 ILE B O 1
ATOM 2540 N N . GLN B 1 81 ? 24.656 13.812 13.797 1 93.94 81 GLN B N 1
ATOM 2541 C CA . GLN B 1 81 ? 23.812 14.836 14.406 1 93.94 81 GLN B CA 1
ATOM 2542 C C . GLN B 1 81 ? 23.906 16.156 13.648 1 93.94 81 GLN B C 1
ATOM 2544 O O . GLN B 1 81 ? 24 17.219 14.266 1 93.94 81 GLN B O 1
ATOM 2549 N N . GLU B 1 82 ? 24.047 16.062 12.344 1 93.44 82 GLU B N 1
ATOM 2550 C CA . GLU B 1 82 ? 24.016 17.281 11.539 1 93.44 82 GLU B CA 1
ATOM 2551 C C . GLU B 1 82 ? 22.609 17.875 11.453 1 93.44 82 GLU B C 1
ATOM 2553 O O . GLU B 1 82 ? 21.656 17.156 11.18 1 93.44 82 GLU B O 1
ATOM 2558 N N . PRO B 1 83 ? 22.547 19.125 11.68 1 90.69 83 PRO B N 1
ATOM 2559 C CA . PRO B 1 83 ? 21.219 19.75 11.656 1 90.69 83 PRO B CA 1
ATOM 2560 C C . PRO B 1 83 ? 20.641 19.859 10.242 1 90.69 83 PRO B C 1
ATOM 2562 O O . PRO B 1 83 ? 21.391 19.766 9.258 1 90.69 83 PRO B O 1
ATOM 2565 N N . ARG B 1 84 ? 19.297 20.062 10.164 1 91.19 84 ARG B N 1
ATOM 2566 C CA . ARG B 1 84 ? 18.594 20.312 8.906 1 91.19 84 ARG B CA 1
ATOM 2567 C C . ARG B 1 84 ? 18.844 21.734 8.414 1 91.19 84 ARG B C 1
ATOM 2569 O O . ARG B 1 84 ? 19.359 22.578 9.164 1 91.19 84 ARG B O 1
ATOM 2576 N N . PRO B 1 85 ? 18.594 21.906 7.211 1 88.56 85 PRO B N 1
ATOM 2577 C CA . PRO B 1 85 ? 18.859 23.25 6.691 1 88.56 85 PRO B CA 1
ATOM 2578 C C . PRO B 1 85 ? 17.938 24.312 7.285 1 88.56 85 PRO B C 1
ATOM 2580 O O . PRO B 1 85 ? 16.812 24 7.691 1 88.56 85 PRO B O 1
ATOM 2583 N N . CYS B 1 86 ? 18.422 25.547 7.301 1 82.94 86 CYS B N 1
ATOM 2584 C CA . CYS B 1 86 ? 17.672 26.734 7.672 1 82.94 86 CYS B CA 1
ATOM 2585 C C . CYS B 1 86 ? 17.031 26.578 9.047 1 82.94 86 CYS B C 1
ATOM 2587 O O . CYS B 1 86 ? 15.906 27.047 9.266 1 82.94 86 CYS B O 1
ATOM 2589 N N . GLY B 1 87 ? 17.578 25.828 9.859 1 73.69 87 GLY B N 1
ATOM 2590 C CA . GLY B 1 87 ? 17.047 25.672 11.211 1 73.69 87 GLY B CA 1
ATOM 2591 C C . GLY B 1 87 ? 15.883 24.703 11.297 1 73.69 87 GLY B C 1
ATOM 2592 O O . GLY B 1 87 ? 15.172 24.672 12.305 1 73.69 87 GLY B O 1
ATOM 2593 N N . GLY B 1 88 ? 15.68 23.984 10.203 1 71.62 88 GLY B N 1
ATOM 2594 C CA . GLY B 1 88 ? 14.562 23.047 10.211 1 71.62 88 GLY B CA 1
ATOM 2595 C C . GLY B 1 88 ? 13.211 23.734 10.227 1 71.62 88 GLY B C 1
ATOM 2596 O O . GLY B 1 88 ? 12.461 23.609 11.195 1 71.62 88 GLY B O 1
ATOM 2597 N N . PRO B 1 89 ? 12.859 24.406 9.164 1 74.69 89 PRO B N 1
ATOM 2598 C CA . PRO B 1 89 ? 11.617 25.172 9.141 1 74.69 89 PRO B CA 1
ATOM 2599 C C . PRO B 1 89 ? 10.375 24.312 9.352 1 74.69 89 PRO B C 1
ATOM 2601 O O . PRO B 1 89 ? 9.305 24.828 9.68 1 74.69 89 PRO B O 1
ATOM 2604 N N . HIS B 1 90 ? 10.609 23.031 9.234 1 83.94 90 HIS B N 1
ATOM 2605 C CA . HIS B 1 90 ? 9.492 22.109 9.422 1 83.94 90 HIS B CA 1
ATOM 2606 C C . HIS B 1 90 ? 9.477 21.547 10.844 1 83.94 90 HIS B C 1
ATOM 2608 O O . HIS B 1 90 ? 10.258 20.656 11.18 1 83.94 90 HIS B O 1
ATOM 2614 N N . THR B 1 91 ? 8.492 21.969 11.57 1 77.38 91 THR B N 1
ATOM 2615 C CA . THR B 1 91 ? 8.469 21.672 13 1 77.38 91 THR B CA 1
ATOM 2616 C C . THR B 1 91 ? 7.879 20.281 13.242 1 77.38 91 THR B C 1
ATOM 2618 O O . THR B 1 91 ? 8.117 19.672 14.289 1 77.38 91 THR B O 1
ATOM 2621 N N . ALA B 1 92 ? 7.191 19.812 12.273 1 76.44 92 ALA B N 1
ATOM 2622 C CA . ALA B 1 92 ? 6.48 18.562 12.477 1 76.44 92 ALA B CA 1
ATOM 2623 C C . ALA B 1 92 ? 7.391 17.359 12.203 1 76.44 92 ALA B C 1
ATOM 2625 O O . ALA B 1 92 ? 7.012 16.219 12.453 1 76.44 92 ALA B O 1
ATOM 2626 N N . VAL B 1 93 ? 8.641 17.672 11.828 1 76.44 93 VAL B N 1
ATOM 2627 C CA . VAL B 1 93 ? 9.547 16.578 11.516 1 76.44 93 VAL B CA 1
ATOM 2628 C C . VAL B 1 93 ? 10.008 15.898 12.805 1 76.44 93 VAL B C 1
ATOM 2630 O O . VAL B 1 93 ? 10.312 16.578 13.789 1 76.44 93 VAL B O 1
ATOM 2633 N N . GLY B 1 94 ? 9.977 14.594 12.805 1 69.94 94 GLY B N 1
ATOM 2634 C CA . GLY B 1 94 ? 10.25 13.797 13.992 1 69.94 94 GLY B CA 1
ATOM 2635 C C . GLY B 1 94 ? 11.703 13.859 14.43 1 69.94 94 GLY B C 1
ATOM 2636 O O . GLY B 1 94 ? 12 13.766 15.625 1 69.94 94 GLY B O 1
ATOM 2637 N N . THR B 1 95 ? 12.57 13.961 13.445 1 74.31 95 THR B N 1
ATOM 2638 C CA . THR B 1 95 ? 13.984 13.938 13.82 1 74.31 95 THR B CA 1
ATOM 2639 C C . THR B 1 95 ? 14.648 15.266 13.477 1 74.31 95 THR B C 1
ATOM 2641 O O . THR B 1 95 ? 14.414 15.828 12.398 1 74.31 95 THR B O 1
ATOM 2644 N N . LYS B 1 96 ? 15.523 15.703 14.406 1 81.69 96 LYS B N 1
ATOM 2645 C CA . LYS B 1 96 ? 16.219 16.984 14.25 1 81.69 96 LYS B CA 1
ATOM 2646 C C . LYS B 1 96 ? 17.422 16.844 13.344 1 81.69 96 LYS B C 1
ATOM 2648 O O . LYS B 1 96 ? 17.844 17.797 12.688 1 81.69 96 LYS B O 1
ATOM 2653 N N . TYR B 1 97 ? 17.906 15.547 13.312 1 90.06 97 TYR B N 1
ATOM 2654 C CA . TYR B 1 97 ? 19.125 15.336 12.547 1 90.06 97 TYR B CA 1
ATOM 2655 C C . TYR B 1 97 ? 18.812 15.031 11.086 1 90.06 97 TYR B C 1
ATOM 2657 O O . TYR B 1 97 ? 17.906 14.242 10.797 1 90.06 97 TYR B O 1
ATOM 2665 N N . GLY B 1 98 ? 19.672 15.609 10.203 1 93 98 GLY B N 1
ATOM 2666 C CA . GLY B 1 98 ? 19.328 15.539 8.789 1 93 98 GLY B CA 1
ATOM 2667 C C . GLY B 1 98 ? 20.266 14.656 7.988 1 93 98 GLY B C 1
ATOM 2668 O O . GLY B 1 98 ? 19.953 14.281 6.855 1 93 98 GLY B O 1
ATOM 2669 N N . MET B 1 99 ? 21.453 14.234 8.523 1 94.62 99 MET B N 1
ATOM 2670 C CA . MET B 1 99 ? 22.469 13.523 7.746 1 94.62 99 MET B CA 1
ATOM 2671 C C . MET B 1 99 ? 22.531 12.055 8.156 1 94.62 99 MET B C 1
ATOM 2673 O O . MET B 1 99 ? 22.828 11.742 9.312 1 94.62 99 MET B O 1
ATOM 2677 N N . PRO B 1 100 ? 22.281 11.164 7.227 1 97.31 100 PRO B N 1
ATOM 2678 C CA . PRO B 1 100 ? 21.844 11.352 5.84 1 97.31 100 PRO B CA 1
ATOM 2679 C C . PRO B 1 100 ? 20.328 11.414 5.691 1 97.31 100 PRO B C 1
ATOM 2681 O O . PRO B 1 100 ? 19.594 11.062 6.621 1 97.31 100 PRO B O 1
ATOM 2684 N N . SER B 1 101 ? 19.906 11.953 4.543 1 97.56 101 SER B N 1
ATOM 2685 C CA . SER B 1 101 ? 18.469 11.977 4.258 1 97.56 101 SER B CA 1
ATOM 2686 C C . SER B 1 101 ? 17.891 10.562 4.234 1 97.56 101 SER B C 1
ATOM 2688 O O . SER B 1 101 ? 18.344 9.711 3.473 1 97.56 101 SER B O 1
ATOM 2690 N N . SER B 1 102 ? 16.891 10.305 5.012 1 97.12 102 SER B N 1
ATOM 2691 C CA . SER B 1 102 ? 16.281 8.984 5.094 1 97.12 102 SER B CA 1
ATOM 2692 C C . SER B 1 102 ? 15.5 8.656 3.824 1 97.12 102 SER B C 1
ATOM 2694 O O . SER B 1 102 ? 15.531 7.523 3.342 1 97.12 102 SER B O 1
ATOM 2696 N N . HIS B 1 103 ? 14.781 9.641 3.248 1 98 103 HIS B N 1
ATOM 2697 C CA . HIS B 1 103 ? 14.023 9.43 2.023 1 98 103 HIS B CA 1
ATOM 2698 C C . HIS B 1 103 ? 14.938 9.07 0.858 1 98 103 HIS B C 1
ATOM 2700 O O . HIS B 1 103 ? 14.656 8.141 0.1 1 98 103 HIS B O 1
ATOM 2706 N N . SER B 1 104 ? 15.992 9.852 0.826 1 98.5 104 SER B N 1
ATOM 2707 C CA . SER B 1 104 ? 16.953 9.562 -0.237 1 98.5 104 SER B CA 1
ATOM 2708 C C . SER B 1 104 ? 17.562 8.172 -0.068 1 98.5 104 SER B C 1
ATOM 2710 O O . SER B 1 104 ? 17.578 7.379 -1.01 1 98.5 104 SER B O 1
ATOM 2712 N N . GLN B 1 105 ? 18.031 7.91 1.096 1 98.81 105 GLN B N 1
ATOM 2713 C CA . GLN B 1 105 ? 18.641 6.609 1.366 1 98.81 105 GLN B CA 1
ATOM 2714 C C . GLN B 1 105 ? 17.656 5.477 1.072 1 98.81 105 GLN B C 1
ATOM 2716 O O . GLN B 1 105 ? 18.031 4.469 0.468 1 98.81 105 GLN B O 1
ATOM 2721 N N . PHE B 1 106 ? 16.438 5.648 1.462 1 98.88 106 PHE B N 1
ATOM 2722 C CA . PHE B 1 106 ? 15.406 4.645 1.271 1 98.88 106 PHE B CA 1
ATOM 2723 C C . PHE B 1 106 ? 15.141 4.406 -0.211 1 98.88 106 PHE B C 1
ATOM 2725 O O . PHE B 1 106 ? 15.141 3.266 -0.673 1 98.88 106 PHE B O 1
ATOM 2732 N N . MET B 1 107 ? 14.969 5.461 -0.982 1 98.88 107 MET B N 1
ATOM 2733 C CA . MET B 1 107 ? 14.578 5.336 -2.383 1 98.88 107 MET B CA 1
ATOM 2734 C C . MET B 1 107 ? 15.727 4.797 -3.227 1 98.88 107 MET B C 1
ATOM 2736 O O . MET B 1 107 ? 15.508 4.059 -4.188 1 98.88 107 MET B O 1
ATOM 2740 N N . TRP B 1 108 ? 16.891 5.195 -2.854 1 98.88 108 TRP B N 1
ATOM 2741 C CA . TRP B 1 108 ? 18.031 4.672 -3.602 1 98.88 108 TRP B CA 1
ATOM 2742 C C . TRP B 1 108 ? 18.281 3.205 -3.27 1 98.88 108 TRP B C 1
ATOM 2744 O O . TRP B 1 108 ? 18.641 2.416 -4.145 1 98.88 108 TRP B O 1
ATOM 2754 N N . PHE B 1 109 ? 18.125 2.838 -2 1 98.94 109 PHE B N 1
ATOM 2755 C CA . PHE B 1 109 ? 18.156 1.42 -1.659 1 98.94 109 PHE B CA 1
ATOM 2756 C C . PHE B 1 109 ? 17.141 0.636 -2.482 1 98.94 109 PHE B C 1
ATOM 2758 O O . PHE B 1 109 ? 17.484 -0.374 -3.102 1 98.94 109 PHE B O 1
ATOM 2765 N N . PHE B 1 110 ? 15.945 1.155 -2.482 1 98.88 110 PHE B N 1
ATOM 2766 C CA . PHE B 1 110 ? 14.852 0.486 -3.17 1 98.88 110 PHE B CA 1
ATOM 2767 C C . PHE B 1 110 ? 15.141 0.355 -4.66 1 98.88 110 PHE B C 1
ATOM 2769 O O . PHE B 1 110 ? 14.969 -0.718 -5.238 1 98.88 110 PHE B O 1
ATOM 2776 N N . SER B 1 111 ? 15.594 1.436 -5.273 1 98.5 111 SER B N 1
ATOM 2777 C CA . SER B 1 111 ? 15.836 1.473 -6.711 1 98.5 111 SER B CA 1
ATOM 2778 C C . SER B 1 111 ? 17 0.565 -7.094 1 98.5 111 SER B C 1
ATOM 2780 O O . SER B 1 111 ? 16.891 -0.253 -8.008 1 98.5 111 SER B O 1
ATOM 2782 N N . VAL B 1 112 ? 18.078 0.629 -6.387 1 98.31 112 VAL B N 1
ATOM 2783 C CA . VAL B 1 112 ? 19.281 -0.133 -6.715 1 98.31 112 VAL B CA 1
ATOM 2784 C C . VAL B 1 112 ? 19.031 -1.62 -6.477 1 98.31 112 VAL B C 1
ATOM 2786 O O . VAL B 1 112 ? 19.391 -2.459 -7.301 1 98.31 112 VAL B O 1
ATOM 2789 N N . TYR B 1 113 ? 18.438 -1.934 -5.391 1 98.19 113 TYR B N 1
ATOM 2790 C CA . TYR B 1 113 ? 18.109 -3.332 -5.125 1 98.19 113 TYR B CA 1
ATOM 2791 C C . TYR B 1 113 ? 17.203 -3.898 -6.203 1 98.19 113 TYR B C 1
ATOM 2793 O O . TYR B 1 113 ? 17.422 -5.012 -6.691 1 98.19 113 TYR B O 1
ATOM 2801 N N . SER B 1 114 ? 16.156 -3.152 -6.562 1 96.75 114 SER B N 1
ATOM 2802 C CA . SER B 1 114 ? 15.242 -3.594 -7.605 1 96.75 114 SER B CA 1
ATOM 2803 C C . SER B 1 114 ? 15.961 -3.793 -8.938 1 96.75 114 SER B C 1
ATOM 2805 O O . SER B 1 114 ? 15.688 -4.75 -9.664 1 96.75 114 SER B O 1
ATOM 2807 N N . PHE B 1 115 ? 16.859 -2.854 -9.18 1 94.81 115 PHE B N 1
ATOM 2808 C CA . PHE B 1 115 ? 17.656 -2.951 -10.398 1 94.81 115 PHE B CA 1
ATOM 2809 C C . PHE B 1 115 ? 18.453 -4.246 -10.422 1 94.81 115 PHE B C 1
ATOM 2811 O O . PHE B 1 115 ? 18.422 -4.988 -11.406 1 94.81 115 PHE B O 1
ATOM 2818 N N . LEU B 1 116 ? 19.125 -4.555 -9.367 1 94.44 116 LEU B N 1
ATOM 2819 C CA . LEU B 1 116 ? 19.938 -5.773 -9.273 1 94.44 116 LEU B CA 1
ATOM 2820 C C . LEU B 1 116 ? 19.047 -7.012 -9.352 1 94.44 116 LEU B C 1
ATOM 2822 O O . LEU B 1 116 ? 19.391 -7.992 -10.016 1 94.44 116 LEU B O 1
ATOM 2826 N N . PHE B 1 117 ? 17.953 -6.922 -8.758 1 91.69 117 PHE B N 1
ATOM 2827 C CA . PHE B 1 117 ? 17 -8.031 -8.766 1 91.69 117 PHE B CA 1
ATOM 2828 C C . PHE B 1 117 ? 16.484 -8.305 -10.172 1 91.69 117 PHE B C 1
ATOM 2830 O O . PHE B 1 117 ? 16.469 -9.453 -10.625 1 91.69 117 PHE B O 1
ATOM 2837 N N . LEU B 1 118 ? 16.109 -7.297 -10.867 1 88.12 118 LEU B N 1
ATOM 2838 C CA . LEU B 1 118 ? 15.539 -7.422 -12.203 1 88.12 118 LEU B CA 1
ATOM 2839 C C . LEU B 1 118 ? 16.562 -7.93 -13.195 1 88.12 118 LEU B C 1
ATOM 2841 O O . LEU B 1 118 ? 16.25 -8.719 -14.086 1 88.12 118 LEU B O 1
ATOM 2845 N N . TYR B 1 119 ? 17.766 -7.539 -13.047 1 87.44 119 TYR B N 1
ATOM 2846 C CA . TYR B 1 119 ? 18.766 -7.852 -14.062 1 87.44 119 TYR B CA 1
ATOM 2847 C C . TYR B 1 119 ? 19.516 -9.125 -13.719 1 87.44 119 TYR B C 1
ATOM 2849 O O . TYR B 1 119 ? 19.906 -9.891 -14.609 1 87.44 119 TYR B O 1
ATOM 2857 N N . LEU B 1 120 ? 19.703 -9.422 -12.586 1 83 120 LEU B N 1
ATOM 2858 C CA . LEU B 1 120 ? 20.516 -10.586 -12.227 1 83 120 LEU B CA 1
ATOM 2859 C C . LEU B 1 120 ? 19.625 -11.781 -11.898 1 83 120 LEU B C 1
ATOM 2861 O O . LEU B 1 120 ? 19.984 -12.922 -12.195 1 83 120 LEU B O 1
ATOM 2865 N N . ARG B 1 121 ? 18.562 -11.586 -11.375 1 71.25 121 ARG B N 1
ATOM 2866 C CA . ARG B 1 121 ? 17.734 -12.727 -11 1 71.25 121 ARG B CA 1
ATOM 2867 C C . ARG B 1 121 ? 16.797 -13.125 -12.141 1 71.25 121 ARG B C 1
ATOM 2869 O O . ARG B 1 121 ? 16.578 -14.312 -12.391 1 71.25 121 ARG B O 1
ATOM 2876 N N . MET B 1 122 ? 16.219 -12.125 -12.82 1 60.75 122 MET B N 1
ATOM 2877 C CA . MET B 1 122 ? 15.281 -12.445 -13.883 1 60.75 122 MET B CA 1
ATOM 2878 C C . MET B 1 122 ? 16.016 -12.805 -15.172 1 60.75 122 MET B C 1
ATOM 2880 O O . MET B 1 122 ? 15.422 -13.352 -16.109 1 60.75 122 MET B O 1
ATOM 2884 N N . HIS B 1 123 ? 17.234 -12.344 -15.445 1 55.06 123 HIS B N 1
ATOM 2885 C CA . HIS B 1 123 ? 18 -12.594 -16.656 1 55.06 123 HIS B CA 1
ATOM 2886 C C . HIS B 1 123 ? 18.141 -14.086 -16.922 1 55.06 123 HIS B C 1
ATOM 2888 O O . HIS B 1 123 ? 18.359 -14.508 -18.062 1 55.06 123 HIS B O 1
ATOM 2894 N N . GLN B 1 124 ? 18 -14.805 -15.906 1 50.28 124 GLN B N 1
ATOM 2895 C CA . GLN B 1 124 ? 18.234 -16.203 -16.25 1 50.28 124 GLN B CA 1
ATOM 2896 C C . GLN B 1 124 ? 17.219 -16.703 -17.266 1 50.28 124 GLN B C 1
ATOM 2898 O O . GLN B 1 124 ? 17.266 -17.859 -17.688 1 50.28 124 GLN B O 1
ATOM 2903 N N . THR B 1 125 ? 16.328 -15.711 -17.672 1 49.53 125 THR B N 1
ATOM 2904 C CA . THR B 1 125 ? 15.406 -16.281 -18.656 1 49.53 125 THR B CA 1
ATOM 2905 C C . THR B 1 125 ? 15.93 -16.062 -20.078 1 49.53 125 THR B C 1
ATOM 2907 O O . THR B 1 125 ? 15.977 -14.93 -20.562 1 49.53 125 THR B O 1
ATOM 2910 N N . ASN B 1 126 ? 16.938 -16.812 -20.484 1 46.53 126 ASN B N 1
ATOM 2911 C CA . ASN B 1 126 ? 17.531 -16.922 -21.812 1 46.53 126 ASN B CA 1
ATOM 2912 C C . ASN B 1 126 ? 16.547 -16.469 -22.891 1 46.53 126 ASN B C 1
ATOM 2914 O O . ASN B 1 126 ? 16.953 -15.906 -23.906 1 46.53 126 ASN B O 1
ATOM 2918 N N . ASN B 1 127 ? 15.32 -16.969 -22.844 1 50.06 127 ASN B N 1
ATOM 2919 C CA . ASN B 1 127 ? 14.398 -16.719 -23.953 1 50.06 127 ASN B CA 1
ATOM 2920 C C . ASN B 1 127 ? 13.594 -15.453 -23.734 1 50.06 127 ASN B C 1
ATOM 2922 O O . ASN B 1 127 ? 12.383 -15.43 -24 1 50.06 127 ASN B O 1
ATOM 2926 N N . ALA B 1 128 ? 14.227 -14.602 -23.141 1 57.22 128 ALA B N 1
ATOM 2927 C CA . ALA B 1 128 ? 13.445 -13.406 -22.859 1 57.22 128 ALA B CA 1
ATOM 2928 C C . ALA B 1 128 ? 13.117 -12.656 -24.156 1 57.22 128 ALA B C 1
ATOM 2930 O O . ALA B 1 128 ? 14.008 -12.328 -24.938 1 57.22 128 ALA B O 1
ATOM 2931 N N . ARG B 1 129 ? 11.797 -12.703 -24.562 1 62.38 129 ARG B N 1
ATOM 2932 C CA . ARG B 1 129 ? 11.273 -11.914 -25.672 1 62.38 129 ARG B CA 1
ATOM 2933 C C . ARG B 1 129 ? 11.664 -10.445 -25.531 1 62.38 129 ARG B C 1
ATOM 2935 O O . ARG B 1 129 ? 11.945 -9.977 -24.422 1 62.38 129 ARG B O 1
ATOM 2942 N N . PHE B 1 130 ? 12.078 -9.82 -26.578 1 68.62 130 PHE B N 1
ATOM 2943 C CA . PHE B 1 130 ? 12.414 -8.406 -26.719 1 68.62 130 PHE B CA 1
ATOM 2944 C C . PHE B 1 130 ? 11.531 -7.551 -25.812 1 68.62 130 PHE B C 1
ATOM 2946 O O . PHE B 1 130 ? 12.023 -6.633 -25.156 1 68.62 130 PHE B O 1
ATOM 2953 N N . LEU B 1 131 ? 10.352 -7.938 -25.656 1 73.44 131 LEU B N 1
ATOM 2954 C CA . LEU B 1 131 ? 9.398 -7.145 -24.891 1 73.44 131 LEU B CA 1
ATOM 2955 C C . LEU B 1 131 ? 9.672 -7.25 -23.406 1 73.44 131 LEU B C 1
ATOM 2957 O O . LEU B 1 131 ? 9.508 -6.277 -22.656 1 73.44 131 LEU B O 1
ATOM 2961 N N . ASP B 1 132 ? 10.156 -8.352 -22.969 1 76.56 132 ASP B N 1
ATOM 2962 C CA . ASP B 1 132 ? 10.5 -8.539 -21.562 1 76.56 132 ASP B CA 1
ATOM 2963 C C . ASP B 1 132 ? 11.703 -7.688 -21.172 1 76.56 132 ASP B C 1
ATOM 2965 O O . ASP B 1 132 ? 11.734 -7.117 -20.078 1 76.56 132 ASP B O 1
ATOM 2969 N N . LEU B 1 133 ? 12.562 -7.633 -22.156 1 77.81 133 LEU B N 1
ATOM 2970 C CA . LEU B 1 133 ? 13.742 -6.816 -21.9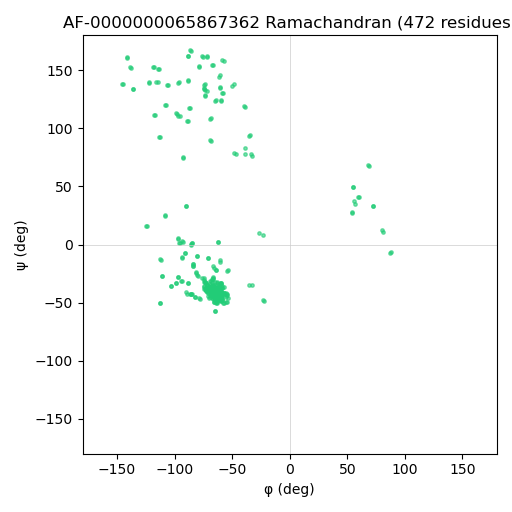22 1 77.81 133 LEU B CA 1
ATOM 2971 C C . LEU B 1 133 ? 13.383 -5.336 -21.875 1 77.81 133 LEU B C 1
ATOM 2973 O O . LEU B 1 133 ? 13.891 -4.602 -21.016 1 77.81 133 LEU B O 1
ATOM 2977 N N . LEU B 1 134 ? 12.523 -4.957 -22.688 1 83.19 134 LEU B N 1
ATOM 2978 C CA . LEU B 1 134 ? 12.094 -3.562 -22.719 1 83.19 134 LEU B CA 1
ATOM 2979 C C . LEU B 1 134 ? 11.406 -3.168 -21.422 1 83.19 134 LEU B C 1
ATOM 2981 O O . LEU B 1 134 ? 11.68 -2.102 -20.859 1 83.19 134 LEU B O 1
ATOM 2985 N N . TRP B 1 135 ? 10.609 -4.031 -20.922 1 84.56 135 TRP B N 1
ATOM 2986 C CA . TRP B 1 135 ? 9.898 -3.746 -19.672 1 84.56 135 TRP B CA 1
ATOM 2987 C C . TRP B 1 135 ? 10.867 -3.633 -18.5 1 84.56 135 TRP B C 1
ATOM 2989 O O . TRP B 1 135 ? 10.664 -2.814 -17.609 1 84.56 135 TRP B O 1
ATOM 2999 N N . ARG B 1 136 ? 11.867 -4.379 -18.531 1 87.94 136 ARG B N 1
ATOM 3000 C CA . ARG B 1 136 ? 12.875 -4.336 -17.484 1 87.94 136 ARG B CA 1
ATOM 3001 C C . ARG B 1 136 ? 13.594 -2.99 -17.469 1 87.94 136 ARG B C 1
ATOM 3003 O O . ARG B 1 136 ? 13.805 -2.402 -16.406 1 87.94 136 ARG B O 1
ATOM 3010 N N . HIS B 1 137 ? 13.875 -2.484 -18.672 1 90.81 137 HIS B N 1
ATOM 3011 C CA . HIS B 1 137 ? 14.562 -1.201 -18.766 1 90.81 137 HIS B CA 1
ATOM 3012 C C . HIS B 1 137 ? 13.641 -0.054 -18.359 1 90.81 137 HIS B C 1
ATOM 3014 O O . HIS B 1 137 ? 14.055 0.855 -17.641 1 90.81 137 HIS B O 1
ATOM 3020 N N . VAL B 1 138 ? 12.469 -0.125 -18.781 1 92.75 138 VAL B N 1
ATOM 3021 C CA . VAL B 1 138 ? 11.5 0.929 -18.484 1 92.75 138 VAL B CA 1
ATOM 3022 C C . VAL B 1 138 ? 11.242 0.985 -16.984 1 92.75 138 VAL B C 1
ATOM 3024 O O . VAL B 1 138 ? 11.234 2.066 -16.391 1 92.75 138 VAL B O 1
ATOM 3027 N N . LEU B 1 139 ? 11.07 -0.178 -16.391 1 92.62 139 LEU B N 1
ATOM 3028 C CA . LEU B 1 139 ? 10.82 -0.236 -14.961 1 92.62 139 LEU B CA 1
ATOM 3029 C C . LEU B 1 139 ? 12.031 0.267 -14.18 1 92.62 139 LEU B C 1
ATOM 3031 O O . LEU B 1 139 ? 11.891 1.046 -13.234 1 92.62 139 LEU B O 1
ATOM 3035 N N . SER B 1 140 ? 13.195 -0.12 -14.609 1 94 140 SER B N 1
ATOM 3036 C CA . SER B 1 140 ? 14.422 0.304 -13.93 1 94 140 SER B CA 1
ATOM 3037 C C . SER B 1 140 ? 14.625 1.811 -14.047 1 94 140 SER B C 1
ATOM 3039 O O . SER B 1 140 ? 14.977 2.477 -13.07 1 94 140 SER B O 1
ATOM 3041 N N . LEU B 1 141 ? 14.352 2.348 -15.195 1 96.25 141 LEU B N 1
ATOM 3042 C CA . LEU B 1 141 ? 14.484 3.783 -15.414 1 96.25 141 LEU B CA 1
ATOM 3043 C C . LEU B 1 141 ? 13.453 4.551 -14.586 1 96.25 141 LEU B C 1
ATOM 3045 O O . LEU B 1 141 ? 13.75 5.621 -14.055 1 96.25 141 LEU B O 1
ATOM 3049 N N . GLY B 1 142 ? 12.281 4 -14.539 1 97.44 142 GLY B N 1
ATOM 3050 C CA . GLY B 1 142 ? 11.25 4.617 -13.727 1 97.44 142 GLY B CA 1
ATOM 3051 C C . GLY B 1 142 ? 11.609 4.684 -12.25 1 97.44 142 GLY B C 1
ATOM 3052 O O . GLY B 1 142 ? 11.406 5.711 -11.602 1 97.44 142 GLY B O 1
ATOM 3053 N N . LEU B 1 143 ? 12.148 3.623 -11.789 1 97.56 143 LEU B N 1
ATOM 3054 C CA . LEU B 1 143 ? 12.523 3.562 -10.375 1 97.56 143 LEU B CA 1
ATOM 3055 C C . LEU B 1 143 ? 13.695 4.5 -10.094 1 97.56 143 LEU B C 1
ATOM 3057 O O . LEU B 1 143 ? 13.727 5.152 -9.047 1 97.56 143 LEU B O 1
ATOM 3061 N N . LEU B 1 144 ? 14.633 4.578 -11.023 1 97.69 144 LEU B N 1
ATOM 3062 C CA . LEU B 1 144 ? 15.75 5.504 -10.898 1 97.69 144 LEU B CA 1
ATOM 3063 C C . LEU B 1 144 ? 15.266 6.949 -10.898 1 97.69 144 LEU B C 1
ATOM 3065 O O . LEU B 1 144 ? 15.703 7.758 -10.07 1 97.69 144 LEU B O 1
ATOM 3069 N N . THR B 1 145 ? 14.367 7.227 -11.75 1 98.25 145 THR B N 1
ATOM 3070 C CA . THR B 1 145 ? 13.789 8.562 -11.828 1 98.25 145 THR B CA 1
ATOM 3071 C C . THR B 1 145 ? 13.047 8.914 -10.539 1 98.25 145 THR B C 1
ATOM 3073 O O . THR B 1 145 ? 13.172 10.031 -10.039 1 98.25 145 THR B O 1
ATOM 3076 N N . ALA B 1 146 ? 12.328 7.949 -10.047 1 98.19 146 ALA B N 1
ATOM 3077 C CA . ALA B 1 146 ? 11.617 8.172 -8.789 1 98.19 146 ALA B CA 1
ATOM 3078 C C . ALA B 1 146 ? 12.594 8.484 -7.656 1 98.19 146 ALA B C 1
ATOM 3080 O O . ALA B 1 146 ? 12.344 9.383 -6.844 1 98.19 146 ALA B O 1
ATOM 3081 N N . ALA B 1 147 ? 13.672 7.754 -7.613 1 98.62 147 ALA B N 1
ATOM 3082 C CA . ALA B 1 147 ? 14.68 8 -6.586 1 98.62 147 ALA B CA 1
ATOM 3083 C C . ALA B 1 147 ? 15.266 9.406 -6.715 1 98.62 147 ALA B C 1
ATOM 3085 O O . ALA B 1 147 ? 15.422 10.109 -5.715 1 98.62 147 ALA B O 1
ATOM 3086 N N . PHE B 1 148 ? 15.477 9.867 -7.91 1 98.62 148 PHE B N 1
ATOM 3087 C CA . PHE B 1 148 ? 16.016 11.203 -8.156 1 98.62 148 PHE B CA 1
ATOM 3088 C C . PHE B 1 148 ? 15 12.266 -7.766 1 98.62 148 PHE B C 1
ATOM 3090 O O . PHE B 1 148 ? 15.344 13.25 -7.098 1 98.62 148 PHE B O 1
ATOM 3097 N N . LEU B 1 149 ? 13.797 12.039 -8.133 1 98.56 149 LEU B N 1
ATOM 3098 C CA . LEU B 1 149 ? 12.758 13.039 -7.887 1 98.56 149 LEU B CA 1
ATOM 3099 C C . LEU B 1 149 ? 12.477 13.164 -6.391 1 98.56 149 LEU B C 1
ATOM 3101 O O . LEU B 1 149 ? 12.281 14.273 -5.887 1 98.56 149 LEU B O 1
ATOM 3105 N N . VAL B 1 150 ? 12.438 12.047 -5.715 1 98.69 150 VAL B N 1
ATOM 3106 C CA . VAL B 1 150 ? 12.219 12.102 -4.273 1 98.69 150 VAL B CA 1
ATOM 3107 C C . VAL B 1 150 ? 13.398 12.781 -3.592 1 98.69 150 VAL B C 1
ATOM 3109 O O . VAL B 1 150 ? 13.219 13.617 -2.701 1 98.69 150 VAL B O 1
ATOM 3112 N N . SER B 1 151 ? 14.602 12.453 -4.016 1 98.5 151 SER B N 1
ATOM 3113 C CA . SER B 1 151 ? 15.789 13.117 -3.48 1 98.5 151 SER B CA 1
ATOM 3114 C C . SER B 1 151 ? 15.742 14.625 -3.73 1 98.5 151 SER B C 1
ATOM 3116 O O . SER B 1 151 ? 15.992 15.414 -2.822 1 98.5 151 SER B O 1
ATOM 3118 N N . TYR B 1 152 ? 15.414 14.992 -4.887 1 98.31 152 TYR B N 1
ATOM 3119 C CA . TYR B 1 152 ? 15.312 16.391 -5.258 1 98.31 152 TYR B CA 1
ATOM 3120 C C . TYR B 1 152 ? 14.234 17.094 -4.445 1 98.31 152 TYR B C 1
ATOM 3122 O O . TYR B 1 152 ? 14.398 18.25 -4.043 1 98.31 152 TYR B O 1
ATOM 3130 N N . SER B 1 153 ? 13.164 16.422 -4.219 1 97.88 153 SER B N 1
ATOM 3131 C CA . SER B 1 153 ? 12.062 17 -3.465 1 97.88 153 SER B CA 1
ATOM 3132 C C . SER B 1 153 ? 12.5 17.406 -2.062 1 97.88 153 SER B C 1
ATOM 3134 O O . SER B 1 153 ? 12.055 18.422 -1.537 1 97.88 153 SER B O 1
ATOM 3136 N N . ARG B 1 154 ? 13.43 16.641 -1.499 1 96.44 154 ARG B N 1
ATOM 3137 C CA . ARG B 1 154 ? 13.875 16.922 -0.138 1 96.44 154 ARG B CA 1
ATOM 3138 C C . ARG B 1 154 ? 14.656 18.219 -0.075 1 96.44 154 ARG B C 1
ATOM 3140 O O . ARG B 1 154 ? 14.617 18.938 0.935 1 96.44 154 ARG B O 1
ATOM 3147 N N . VAL B 1 155 ? 15.336 18.531 -1.111 1 96 155 VAL B N 1
ATOM 3148 C CA . VAL B 1 155 ? 16.109 19.766 -1.173 1 96 155 VAL B CA 1
ATOM 3149 C C . VAL B 1 155 ? 15.203 20.938 -1.546 1 96 155 VAL B C 1
ATOM 3151 O O . VAL B 1 155 ? 15.234 21.984 -0.904 1 96 155 VAL B O 1
ATOM 3154 N N . TYR B 1 156 ? 14.367 20.688 -2.549 1 95.12 156 TYR B N 1
ATOM 3155 C CA . TYR B 1 156 ? 13.461 21.719 -3.037 1 95.12 156 TYR B CA 1
ATOM 3156 C C . TYR B 1 156 ? 12.539 22.203 -1.926 1 95.12 156 TYR B C 1
ATOM 3158 O O . TYR B 1 156 ? 12.273 23.406 -1.817 1 95.12 156 TYR B O 1
ATOM 3166 N N . LEU B 1 157 ? 12.133 21.312 -1.098 1 94.69 157 LEU B N 1
ATOM 3167 C CA . LEU B 1 157 ? 11.18 21.656 -0.042 1 94.69 157 LEU B CA 1
ATOM 3168 C C . LEU B 1 157 ? 11.914 22.016 1.248 1 94.69 157 LEU B C 1
ATOM 3170 O O . LEU B 1 157 ? 11.289 22.141 2.305 1 94.69 157 LEU B O 1
ATOM 3174 N N . LEU B 1 158 ? 13.211 22.047 1.272 1 92.94 158 LEU B N 1
ATOM 3175 C CA . LEU B 1 158 ? 14.07 22.562 2.33 1 92.94 158 LEU B CA 1
ATOM 3176 C C . LEU B 1 158 ? 14.07 21.641 3.539 1 92.94 158 LEU B C 1
ATOM 3178 O O . LEU B 1 158 ? 14.148 22.094 4.68 1 92.94 158 LEU B O 1
ATOM 3182 N N . TYR B 1 159 ? 13.938 20.375 3.252 1 93.5 159 TYR B N 1
ATOM 3183 C CA . TYR B 1 159 ? 14.031 19.406 4.336 1 93.5 159 TYR B CA 1
ATOM 3184 C C . TYR B 1 159 ? 15.477 18.984 4.559 1 93.5 159 TYR B C 1
ATOM 3186 O O . TYR B 1 159 ? 15.859 18.641 5.68 1 93.5 159 TYR B O 1
ATOM 3194 N N . HIS B 1 160 ? 16.188 18.953 3.461 1 95.81 160 HIS B N 1
ATOM 3195 C CA . HIS B 1 160 ? 17.578 18.516 3.504 1 95.81 160 HIS B CA 1
ATOM 3196 C C . HIS B 1 160 ? 18.453 19.344 2.574 1 95.81 160 HIS B C 1
ATOM 3198 O O . HIS B 1 160 ? 17.953 20.047 1.696 1 95.81 160 HIS B O 1
ATOM 3204 N N . THR B 1 161 ? 19.781 19.281 2.844 1 95.44 161 THR B N 1
ATOM 3205 C CA . THR B 1 161 ? 20.766 19.875 1.936 1 95.44 161 THR B CA 1
ATOM 3206 C C . THR B 1 161 ? 21.141 18.891 0.84 1 95.44 161 THR B C 1
ATOM 3208 O O . THR B 1 161 ? 20.844 17.703 0.933 1 95.44 161 THR B O 1
ATOM 3211 N N . TRP B 1 162 ? 21.828 19.438 -0.166 1 96.81 162 TRP B N 1
ATOM 3212 C CA . TRP B 1 162 ? 22.297 18.594 -1.257 1 96.81 162 TRP B CA 1
ATOM 3213 C C . TRP B 1 162 ? 23.266 17.531 -0.744 1 96.81 162 TRP B C 1
ATOM 3215 O O . TRP B 1 162 ? 23.234 16.391 -1.188 1 96.81 162 TRP B O 1
ATOM 3225 N N . SER B 1 163 ? 24.047 17.922 0.175 1 97 163 SER B N 1
ATOM 3226 C CA . SER B 1 163 ? 25.031 16.984 0.73 1 97 163 SER B CA 1
ATOM 3227 C C . SER B 1 163 ? 24.344 15.859 1.487 1 97 163 SER B C 1
ATOM 3229 O O . SER B 1 163 ? 24.688 14.688 1.319 1 97 163 SER B O 1
ATOM 3231 N N . GLN B 1 164 ? 23.359 16.172 2.238 1 97.5 164 GLN B N 1
ATOM 3232 C CA . GLN B 1 164 ? 22.641 15.18 3.023 1 97.5 164 GLN B CA 1
ATOM 3233 C C . GLN B 1 164 ? 21.922 14.18 2.121 1 97.5 164 GLN B C 1
ATOM 3235 O O . GLN B 1 164 ? 21.891 12.984 2.414 1 97.5 164 GLN B O 1
ATOM 3240 N N . VAL B 1 165 ? 21.406 14.672 1.022 1 98.25 165 VAL B N 1
ATOM 3241 C CA . VAL B 1 165 ? 20.703 13.828 0.062 1 98.25 165 VAL B CA 1
ATOM 3242 C C . VAL B 1 165 ? 21.703 12.961 -0.698 1 98.25 165 VAL B C 1
ATOM 3244 O O . VAL B 1 165 ? 21.453 11.781 -0.938 1 98.25 165 VAL B O 1
ATOM 3247 N N . PHE B 1 166 ? 22.828 13.562 -1.002 1 98.38 166 PHE B N 1
ATOM 3248 C CA . PHE B 1 166 ? 23.875 12.836 -1.721 1 98.38 166 PHE B CA 1
ATOM 3249 C C . PHE B 1 166 ? 24.391 11.672 -0.883 1 98.38 166 PHE B C 1
ATOM 3251 O O . PHE B 1 166 ? 24.453 10.539 -1.357 1 98.38 166 PHE B O 1
ATOM 3258 N N . TYR B 1 167 ? 24.719 11.914 0.324 1 98.31 167 TYR B N 1
ATOM 3259 C CA . TYR B 1 167 ? 25.203 10.859 1.204 1 98.31 167 TYR B CA 1
ATOM 3260 C C . TYR B 1 167 ? 24.125 9.82 1.479 1 98.31 167 TYR B C 1
ATOM 3262 O O . TYR B 1 167 ? 24.422 8.633 1.639 1 98.31 167 TYR B O 1
ATOM 3270 N N . GLY B 1 168 ? 22.891 10.25 1.51 1 98.69 168 GLY B N 1
ATOM 3271 C CA . GLY B 1 168 ? 21.797 9.297 1.602 1 98.69 168 GLY B CA 1
ATOM 3272 C C . GLY B 1 168 ? 21.734 8.336 0.425 1 98.69 168 GLY B C 1
ATOM 3273 O O . GLY B 1 168 ? 21.578 7.133 0.608 1 98.69 168 GLY B O 1
ATOM 3274 N N . GLY B 1 169 ? 21.875 8.945 -0.725 1 98.75 169 GLY B N 1
ATOM 3275 C CA . GLY B 1 169 ? 21.875 8.125 -1.924 1 98.75 169 GLY B CA 1
ATOM 3276 C C . GLY B 1 169 ? 23.016 7.125 -1.958 1 98.75 169 GLY B C 1
ATOM 3277 O O . GLY B 1 169 ? 22.828 5.961 -2.318 1 98.75 169 GLY B O 1
ATOM 3278 N N . VAL B 1 170 ? 24.156 7.559 -1.571 1 98.69 170 VAL B N 1
ATOM 3279 C CA . VAL B 1 170 ? 25.344 6.699 -1.566 1 98.69 170 VAL B CA 1
ATOM 3280 C C . VAL B 1 170 ? 25.156 5.582 -0.538 1 98.69 170 VAL B C 1
ATOM 3282 O O . VAL B 1 170 ? 25.359 4.406 -0.848 1 98.69 170 VAL B O 1
ATOM 3285 N N . ALA B 1 171 ? 24.766 5.988 0.636 1 98.69 171 ALA B N 1
ATOM 3286 C CA . ALA B 1 171 ? 24.562 5 1.689 1 98.69 171 ALA B CA 1
ATOM 3287 C C . ALA B 1 171 ? 23.5 3.984 1.281 1 98.69 171 ALA B C 1
ATOM 3289 O O . ALA B 1 171 ? 23.672 2.777 1.451 1 98.69 171 ALA B O 1
ATOM 3290 N N . GLY B 1 172 ? 22.375 4.461 0.735 1 98.88 172 GLY B N 1
ATOM 3291 C CA . GLY B 1 172 ? 21.312 3.574 0.279 1 98.88 172 GLY B CA 1
ATOM 3292 C C . GLY B 1 172 ? 21.766 2.607 -0.8 1 98.88 172 GLY B C 1
ATOM 3293 O O . GLY B 1 172 ? 21.438 1.423 -0.76 1 98.88 172 GLY B O 1
ATOM 3294 N N . SER B 1 173 ? 22.547 3.109 -1.701 1 98.88 173 SER B N 1
ATOM 3295 C CA . SER B 1 173 ? 23.031 2.277 -2.797 1 98.88 173 SER B CA 1
ATOM 3296 C C . SER B 1 173 ? 24 1.205 -2.293 1 98.88 173 SER B C 1
ATOM 3298 O O . SER B 1 173 ? 23.891 0.039 -2.678 1 98.88 173 SER B O 1
ATOM 3300 N N . LEU B 1 174 ? 24.875 1.579 -1.43 1 98.81 174 LEU B N 1
ATOM 3301 C CA . LEU B 1 174 ? 25.828 0.63 -0.872 1 98.81 174 LEU B CA 1
ATOM 3302 C C . LEU B 1 174 ? 25.109 -0.441 -0.052 1 98.81 174 LEU B C 1
ATOM 3304 O O . LEU B 1 174 ? 25.438 -1.628 -0.163 1 98.81 174 LEU B O 1
ATOM 3308 N N . MET B 1 175 ? 24.172 -0.014 0.711 1 98.81 175 MET B N 1
ATOM 3309 C CA . MET B 1 175 ? 23.406 -0.957 1.521 1 98.81 175 MET B CA 1
ATOM 3310 C C . MET B 1 175 ? 22.609 -1.909 0.638 1 98.81 175 MET B C 1
ATOM 3312 O O . MET B 1 175 ? 22.469 -3.092 0.957 1 98.81 175 MET B O 1
ATOM 3316 N N . ALA B 1 176 ? 22.047 -1.372 -0.441 1 98.88 176 ALA B N 1
ATOM 3317 C CA . ALA B 1 176 ? 21.281 -2.205 -1.368 1 98.88 176 ALA B CA 1
ATOM 3318 C C . ALA B 1 176 ? 22.172 -3.293 -1.979 1 98.88 176 ALA B C 1
ATOM 3320 O O . ALA B 1 176 ? 21.766 -4.457 -2.045 1 98.88 176 ALA B O 1
ATOM 3321 N N . VAL B 1 177 ? 23.344 -2.908 -2.398 1 98.56 177 VAL B N 1
ATOM 3322 C CA . VAL B 1 177 ? 24.266 -3.859 -3.002 1 98.56 177 VAL B CA 1
ATOM 3323 C C . VAL B 1 177 ? 24.656 -4.918 -1.975 1 98.56 177 VAL B C 1
ATOM 3325 O O . VAL B 1 177 ? 24.625 -6.117 -2.264 1 98.56 177 VAL B O 1
ATOM 3328 N N . ALA B 1 178 ? 25 -4.488 -0.793 1 98.69 178 ALA B N 1
ATOM 3329 C CA . ALA B 1 178 ? 25.391 -5.41 0.265 1 98.69 178 ALA B CA 1
ATOM 3330 C C . ALA B 1 178 ? 24.266 -6.383 0.6 1 98.69 178 ALA B C 1
ATOM 3332 O O . ALA B 1 178 ? 24.484 -7.59 0.701 1 98.69 178 ALA B O 1
ATOM 3333 N N . TRP B 1 179 ? 23.062 -5.855 0.742 1 98.69 179 TRP B N 1
ATOM 3334 C CA . TRP B 1 179 ? 21.922 -6.703 1.098 1 98.69 179 TRP B CA 1
ATOM 3335 C C . TRP B 1 179 ? 21.594 -7.672 -0.033 1 98.69 179 TRP B C 1
ATOM 3337 O O . TRP B 1 179 ? 21.203 -8.812 0.214 1 98.69 179 TRP B O 1
ATOM 3347 N N . PHE B 1 180 ? 21.75 -7.191 -1.234 1 97.81 180 PHE B N 1
ATOM 3348 C CA . PHE B 1 180 ? 21.5 -8.062 -2.375 1 97.81 180 PHE B CA 1
ATOM 3349 C C . PHE B 1 180 ? 22.469 -9.242 -2.381 1 97.81 180 PHE B C 1
ATOM 3351 O O . PHE B 1 180 ? 22.062 -10.383 -2.604 1 97.81 180 PHE B O 1
ATOM 3358 N N . ILE B 1 181 ? 23.719 -8.992 -2.104 1 97.44 181 ILE B N 1
ATOM 3359 C CA . ILE B 1 181 ? 24.734 -10.047 -2.059 1 97.44 181 ILE B CA 1
ATOM 3360 C C . ILE B 1 181 ? 24.406 -11.023 -0.927 1 97.44 181 ILE B C 1
ATOM 3362 O O . ILE B 1 181 ? 24.469 -12.242 -1.111 1 97.44 181 ILE B O 1
ATOM 3366 N N . ILE B 1 182 ? 24.047 -10.5 0.18 1 97.88 182 ILE B N 1
ATOM 3367 C CA . ILE B 1 182 ? 23.688 -11.336 1.318 1 97.88 182 ILE B CA 1
ATOM 3368 C C . ILE B 1 182 ? 22.484 -12.195 0.964 1 97.88 182 ILE B C 1
ATOM 3370 O O . ILE B 1 182 ? 22.469 -13.406 1.232 1 97.88 182 ILE B O 1
ATOM 3374 N N . THR B 1 183 ? 21.469 -11.617 0.318 1 96.81 183 THR B N 1
ATOM 3375 C CA . THR B 1 183 ? 20.266 -12.344 -0.055 1 96.81 183 THR B CA 1
ATOM 3376 C C . THR B 1 183 ? 20.578 -13.414 -1.099 1 96.81 183 THR B C 1
ATOM 3378 O O . THR B 1 183 ? 20.156 -14.562 -0.965 1 96.81 183 THR B O 1
ATOM 3381 N N . GLN B 1 184 ? 21.391 -13.078 -2.055 1 93.69 184 GLN B N 1
ATOM 3382 C CA . GLN B 1 184 ? 21.688 -13.977 -3.162 1 93.69 184 GLN B CA 1
ATOM 3383 C C . GLN B 1 184 ? 22.609 -15.109 -2.719 1 93.69 184 GLN B C 1
ATOM 3385 O O . GLN B 1 184 ? 22.406 -16.266 -3.096 1 93.69 184 GLN B O 1
ATOM 3390 N N . GLU B 1 185 ? 23.578 -14.836 -1.869 1 95.25 185 GLU B N 1
ATOM 3391 C CA . GLU B 1 185 ? 24.625 -15.805 -1.56 1 95.25 185 GLU B CA 1
ATOM 3392 C C . GLU B 1 185 ? 24.312 -16.562 -0.268 1 95.25 185 GLU B C 1
ATOM 3394 O O . GLU B 1 185 ? 24.734 -17.703 -0.09 1 95.25 185 GLU B O 1
ATOM 3399 N N . ILE B 1 186 ? 23.609 -15.953 0.575 1 96.62 186 ILE B N 1
ATOM 3400 C CA . ILE B 1 186 ? 23.406 -16.578 1.882 1 96.62 186 ILE B CA 1
ATOM 3401 C C . ILE B 1 186 ? 21.938 -16.969 2.043 1 96.62 186 ILE B C 1
ATOM 3403 O O . ILE B 1 186 ? 21.625 -18.125 2.285 1 96.62 186 ILE B O 1
ATOM 3407 N N . LEU B 1 187 ? 21.016 -16.062 1.799 1 96.44 187 LEU B N 1
ATOM 3408 C CA . LEU B 1 187 ? 19.609 -16.312 2.109 1 96.44 187 LEU B CA 1
ATOM 3409 C C . LEU B 1 187 ? 18.969 -17.203 1.05 1 96.44 187 LEU B C 1
ATOM 3411 O O . LEU B 1 187 ? 18.234 -18.141 1.38 1 96.44 187 LEU B O 1
ATOM 3415 N N . THR B 1 188 ? 19.188 -16.906 -0.174 1 94.12 188 THR B N 1
ATOM 3416 C CA . THR B 1 188 ? 18.547 -17.641 -1.263 1 94.12 188 THR B CA 1
ATOM 3417 C C . THR B 1 188 ? 18.812 -19.141 -1.153 1 94.12 188 THR B C 1
ATOM 3419 O O . THR B 1 188 ? 17.891 -19.953 -1.242 1 94.12 188 THR B O 1
ATOM 3422 N N . PRO B 1 189 ? 20.047 -19.578 -0.848 1 93.81 189 PRO B N 1
ATOM 3423 C CA . PRO B 1 189 ? 20.297 -21 -0.663 1 93.81 189 PRO B CA 1
ATOM 3424 C C . PRO B 1 189 ? 19.594 -21.578 0.558 1 93.81 189 PRO B C 1
ATOM 3426 O O . PRO B 1 189 ? 19.359 -22.781 0.635 1 93.81 189 PRO B O 1
ATOM 3429 N N . LEU B 1 190 ? 19.188 -20.766 1.468 1 96.19 190 LEU B N 1
ATOM 3430 C CA . LEU B 1 190 ? 18.516 -21.203 2.684 1 96.19 190 LEU B CA 1
ATOM 3431 C C . LEU B 1 190 ? 17 -21.172 2.508 1 96.19 190 LEU B C 1
ATOM 3433 O O . LEU B 1 190 ? 16.266 -21.719 3.332 1 96.19 190 LEU B O 1
ATOM 3437 N N . PHE B 1 191 ? 16.469 -20.562 1.438 1 95.88 191 PHE B N 1
ATOM 3438 C CA . PHE B 1 191 ? 15.039 -20.312 1.262 1 95.88 191 PHE B CA 1
ATOM 3439 C C . PHE B 1 191 ? 14.273 -21.625 1.202 1 95.88 191 PHE B C 1
ATOM 3441 O O . PHE B 1 191 ? 13.203 -21.766 1.804 1 95.88 191 PHE B O 1
ATOM 3448 N N . PRO B 1 192 ? 14.836 -22.609 0.465 1 93.69 192 PRO B N 1
ATOM 3449 C CA . PRO B 1 192 ? 14.094 -23.875 0.446 1 93.69 192 PRO B CA 1
ATOM 3450 C C . PRO B 1 192 ? 13.938 -24.484 1.836 1 93.69 192 PRO B C 1
ATOM 3452 O O . PRO B 1 192 ? 12.875 -25.016 2.16 1 93.69 192 PRO B O 1
ATOM 3455 N N . ARG B 1 193 ? 14.953 -24.406 2.629 1 95.25 193 ARG B N 1
ATOM 3456 C CA . ARG B 1 193 ? 14.875 -24.906 3.998 1 95.25 193 ARG B CA 1
ATOM 3457 C C . ARG B 1 193 ? 13.906 -24.078 4.832 1 95.25 193 ARG B C 1
ATOM 3459 O O . ARG B 1 193 ? 13.117 -24.625 5.605 1 95.25 193 ARG B O 1
ATOM 3466 N N . ILE B 1 194 ? 13.914 -22.781 4.668 1 96.25 194 ILE B N 1
ATOM 3467 C CA . ILE B 1 194 ? 13.047 -21.891 5.414 1 96.25 194 ILE B CA 1
ATOM 3468 C C . ILE B 1 194 ? 11.594 -22.125 5.016 1 96.25 194 ILE B C 1
ATOM 3470 O O . ILE B 1 194 ? 10.703 -22.141 5.871 1 96.25 194 ILE B O 1
ATOM 3474 N N . ALA B 1 195 ? 11.375 -22.297 3.777 1 94.94 195 ALA B N 1
ATOM 3475 C CA . ALA B 1 195 ? 10.031 -22.531 3.273 1 94.94 195 ALA B CA 1
ATOM 3476 C C . ALA B 1 195 ? 9.469 -23.844 3.816 1 94.94 195 ALA B C 1
ATOM 3478 O O . ALA B 1 195 ? 8.25 -24.031 3.883 1 94.94 195 ALA B O 1
ATOM 3479 N N . ALA B 1 196 ? 10.352 -24.766 4.25 1 93.94 196 ALA B N 1
ATOM 3480 C CA . ALA B 1 196 ? 9.945 -26.078 4.707 1 93.94 196 ALA B CA 1
ATOM 3481 C C . ALA B 1 196 ? 9.68 -26.094 6.211 1 93.94 196 ALA B C 1
ATOM 3483 O O . ALA B 1 196 ? 9.172 -27.078 6.754 1 93.94 196 ALA B O 1
ATOM 3484 N N . TRP B 1 197 ? 10 -25 6.867 1 96.06 197 TRP B N 1
ATOM 3485 C CA . TRP B 1 197 ? 9.688 -24.906 8.289 1 96.06 197 TRP B CA 1
ATOM 3486 C C . TRP B 1 197 ? 8.18 -25.016 8.523 1 96.06 197 TRP B C 1
ATOM 3488 O O . TRP B 1 197 ? 7.383 -24.5 7.727 1 96.06 197 TRP B O 1
ATOM 3498 N N . PRO B 1 198 ? 7.781 -25.625 9.625 1 95.62 198 PRO B N 1
ATOM 3499 C CA . PRO B 1 198 ? 6.352 -25.766 9.914 1 95.62 198 PRO B CA 1
ATOM 3500 C C . PRO B 1 198 ? 5.637 -24.422 9.992 1 95.62 198 PRO B C 1
ATOM 3502 O O . PRO B 1 198 ? 4.5 -24.297 9.531 1 95.62 198 PRO B O 1
ATOM 3505 N N . ILE B 1 199 ? 6.262 -23.469 10.477 1 95.12 199 ILE B N 1
ATOM 3506 C CA . ILE B 1 199 ? 5.656 -22.156 10.594 1 95.12 199 ILE B CA 1
ATOM 3507 C C . ILE B 1 199 ? 5.465 -21.547 9.203 1 95.12 199 ILE B C 1
ATOM 3509 O O . ILE B 1 199 ? 4.465 -20.875 8.945 1 95.12 199 ILE B O 1
ATOM 3513 N N . SER B 1 200 ? 6.398 -21.75 8.32 1 95.19 200 SER B N 1
ATOM 3514 C CA . SER B 1 200 ? 6.289 -21.25 6.949 1 95.19 200 SER B CA 1
ATOM 3515 C C . SER B 1 200 ? 5.156 -21.938 6.199 1 95.19 200 SER B C 1
ATOM 3517 O O . SER B 1 200 ? 4.422 -21.297 5.445 1 95.19 200 SER B O 1
ATOM 3519 N N . GLU B 1 201 ? 5.039 -23.234 6.484 1 93.31 201 GLU B N 1
ATOM 3520 C CA . GLU B 1 201 ? 3.947 -23.984 5.871 1 93.31 201 GLU B CA 1
ATOM 3521 C C . GLU B 1 201 ? 2.594 -23.516 6.41 1 93.31 201 GLU B C 1
ATOM 3523 O O . GLU B 1 201 ? 1.628 -23.406 5.652 1 93.31 201 GLU B O 1
ATOM 3528 N N . PHE B 1 202 ? 2.672 -23.281 7.684 1 90.62 202 PHE B N 1
ATOM 3529 C CA . PHE B 1 202 ? 1.439 -22.828 8.32 1 90.62 202 PHE B CA 1
ATOM 3530 C C . PHE B 1 202 ? 0.976 -21.516 7.719 1 90.62 202 PHE B C 1
ATOM 3532 O O . PHE B 1 202 ? -0.217 -21.312 7.477 1 90.62 202 PHE B O 1
ATOM 3539 N N . PHE B 1 203 ? 1.888 -20.609 7.355 1 92.62 203 PHE B N 1
ATOM 3540 C CA . PHE B 1 203 ? 1.548 -19.297 6.824 1 92.62 203 PHE B CA 1
ATOM 3541 C C . PHE B 1 203 ? 1.587 -19.297 5.301 1 92.62 203 PHE B C 1
ATOM 3543 O O . PHE B 1 203 ? 1.461 -18.25 4.664 1 92.62 203 PHE B O 1
ATOM 3550 N N . LEU B 1 204 ? 1.804 -20.453 4.691 1 94.5 204 LEU B N 1
ATOM 3551 C CA . LEU B 1 204 ? 1.798 -20.641 3.244 1 94.5 204 LEU B CA 1
ATOM 3552 C C . LEU B 1 204 ? 2.852 -19.766 2.572 1 94.5 204 LEU B C 1
ATOM 3554 O O . LEU B 1 204 ? 2.574 -19.125 1.562 1 94.5 204 LEU B O 1
ATOM 3558 N N . ILE B 1 205 ? 4.047 -19.672 3.203 1 96.06 205 ILE B N 1
ATOM 3559 C CA . ILE B 1 205 ? 5.164 -18.922 2.648 1 96.06 205 ILE B CA 1
ATOM 3560 C C . ILE B 1 205 ? 5.773 -19.688 1.479 1 96.06 205 ILE B C 1
ATOM 3562 O O . ILE B 1 205 ? 5.965 -20.891 1.556 1 96.06 205 ILE B O 1
ATOM 3566 N N . ARG B 1 206 ? 6.09 -18.906 0.414 1 95.06 206 ARG B N 1
ATOM 3567 C CA . ARG B 1 206 ? 6.559 -19.547 -0.816 1 95.06 206 ARG B CA 1
ATOM 3568 C C . ARG B 1 206 ? 7.977 -19.094 -1.155 1 95.06 206 ARG B C 1
ATOM 3570 O O . ARG B 1 206 ? 8.406 -18 -0.758 1 95.06 206 ARG B O 1
ATOM 3577 N N . ASP B 1 207 ? 8.633 -19.953 -1.824 1 94.38 207 ASP B N 1
ATOM 3578 C CA . ASP B 1 207 ? 9.938 -19.672 -2.418 1 94.38 207 ASP B CA 1
ATOM 3579 C C . ASP B 1 207 ? 9.883 -19.797 -3.939 1 94.38 207 ASP B C 1
ATOM 3581 O O . ASP B 1 207 ? 9.734 -20.891 -4.48 1 94.38 207 ASP B O 1
ATOM 3585 N N . THR B 1 208 ? 10.023 -18.688 -4.594 1 90.88 208 THR B N 1
ATOM 3586 C CA . THR B 1 208 ? 9.938 -18.688 -6.051 1 90.88 208 THR B CA 1
ATOM 3587 C C . THR B 1 208 ? 11.312 -18.469 -6.672 1 90.88 208 THR B C 1
ATOM 3589 O O . THR B 1 208 ? 11.422 -18.016 -7.816 1 90.88 208 THR B O 1
ATOM 3592 N N . SER B 1 209 ? 12.352 -18.781 -6.023 1 89 209 SER B N 1
ATOM 3593 C CA . SER B 1 209 ? 13.719 -18.516 -6.465 1 89 209 SER B CA 1
ATOM 3594 C C . SER B 1 209 ? 14.023 -19.203 -7.789 1 89 209 SER B C 1
ATOM 3596 O O . SER B 1 209 ? 14.719 -18.656 -8.641 1 89 209 SER B O 1
ATOM 3598 N N . LEU B 1 210 ? 13.438 -20.359 -7.961 1 87 210 LEU B N 1
ATOM 3599 C CA . LEU B 1 210 ? 13.797 -21.156 -9.125 1 87 210 LEU B CA 1
ATOM 3600 C C . LEU B 1 210 ? 12.812 -20.922 -10.266 1 87 210 LEU B C 1
ATOM 3602 O O . LEU B 1 210 ? 12.961 -21.5 -11.352 1 87 210 LEU B O 1
ATOM 3606 N N . ILE B 1 211 ? 11.852 -20.078 -10.07 1 86.62 211 ILE B N 1
ATOM 3607 C CA . ILE B 1 211 ? 10.859 -19.781 -11.086 1 86.62 211 ILE B CA 1
ATOM 3608 C C . ILE B 1 211 ? 11.234 -18.5 -11.82 1 86.62 211 ILE B C 1
ATOM 3610 O O . ILE B 1 211 ? 11.203 -17.406 -11.234 1 86.62 211 ILE B O 1
ATOM 3614 N N . PRO B 1 212 ? 11.555 -18.562 -12.984 1 79.44 212 PRO B N 1
ATOM 3615 C CA . PRO B 1 212 ? 12.086 -17.391 -13.688 1 79.44 212 PRO B CA 1
ATOM 3616 C C . PRO B 1 212 ? 11.062 -16.266 -13.82 1 79.44 212 PRO B C 1
ATOM 3618 O O . PRO B 1 212 ? 11.367 -15.117 -13.516 1 79.44 212 PRO B O 1
ATOM 3621 N N . ASN B 1 213 ? 9.852 -16.438 -14.422 1 83.81 213 ASN B N 1
ATOM 3622 C CA . ASN B 1 213 ? 8.789 -15.453 -14.562 1 83.81 213 ASN B CA 1
ATOM 3623 C C . ASN B 1 213 ? 7.559 -15.828 -13.742 1 83.81 213 ASN B C 1
ATOM 3625 O O . ASN B 1 213 ? 6.648 -16.484 -14.25 1 83.81 213 ASN B O 1
ATOM 3629 N N . VAL B 1 214 ? 7.691 -15.266 -12.617 1 87.38 214 VAL B N 1
ATOM 3630 C CA . VAL B 1 214 ? 6.66 -15.656 -11.664 1 87.38 214 VAL B CA 1
ATOM 3631 C C . VAL B 1 214 ? 5.293 -15.18 -12.148 1 87.38 214 VAL B C 1
ATOM 3633 O O . VAL B 1 214 ? 4.301 -15.906 -12.039 1 87.38 214 VAL B O 1
ATOM 3636 N N . LEU B 1 215 ? 5.23 -13.938 -12.719 1 87.94 215 LEU B N 1
ATOM 3637 C CA . LEU B 1 215 ? 3.963 -13.391 -13.188 1 87.94 215 LEU B CA 1
ATOM 3638 C C . LEU B 1 215 ? 3.383 -14.234 -14.312 1 87.94 215 LEU B C 1
ATOM 3640 O O . LEU B 1 215 ? 2.184 -14.523 -14.32 1 87.94 215 LEU B O 1
ATOM 3644 N N . TRP B 1 216 ? 4.211 -14.617 -15.227 1 87.75 216 TRP B N 1
ATOM 3645 C CA . TRP B 1 216 ? 3.773 -15.461 -16.328 1 87.75 216 TRP B CA 1
ATOM 3646 C C . TRP B 1 216 ? 3.354 -16.844 -15.836 1 87.75 216 TRP B C 1
ATOM 3648 O O . TRP B 1 216 ? 2.332 -17.375 -16.266 1 87.75 216 TRP B O 1
ATOM 3658 N N . PHE B 1 217 ? 4.184 -17.359 -14.938 1 91.12 217 PHE B N 1
ATOM 3659 C CA . PHE B 1 217 ? 3.883 -18.672 -14.367 1 91.12 217 PHE B CA 1
ATOM 3660 C C . PHE B 1 217 ? 2.518 -18.672 -13.688 1 91.12 217 PHE B C 1
ATOM 3662 O O . PHE B 1 217 ? 1.679 -19.531 -13.961 1 91.12 217 PHE B O 1
ATOM 3669 N N . GLU B 1 218 ? 2.273 -17.703 -12.828 1 92.31 218 GLU B N 1
ATOM 3670 C CA . GLU B 1 218 ? 1.003 -17.594 -12.117 1 92.31 218 GLU B CA 1
ATOM 3671 C C . GLU B 1 218 ? -0.159 -17.391 -13.086 1 92.31 218 GLU B C 1
ATOM 3673 O O . GLU B 1 218 ? -1.236 -17.953 -12.898 1 92.31 218 GLU B O 1
ATOM 3678 N N . TYR B 1 219 ? 0.079 -16.609 -14.086 1 93.38 219 TYR B N 1
ATOM 3679 C CA . TYR B 1 219 ? -0.941 -16.344 -15.094 1 93.38 219 TYR B CA 1
ATOM 3680 C C . TYR B 1 219 ? -1.334 -17.625 -15.812 1 93.38 219 TYR B C 1
ATOM 3682 O O . TYR B 1 219 ? -2.52 -17.938 -15.93 1 93.38 219 TYR B O 1
ATOM 3690 N N . THR B 1 220 ? -0.385 -18.438 -16.219 1 93.56 220 THR B N 1
ATOM 3691 C CA . THR B 1 220 ? -0.643 -19.625 -17.031 1 93.56 220 THR B CA 1
ATOM 3692 C C . THR B 1 220 ? -1.314 -20.719 -16.188 1 93.56 220 THR B C 1
ATOM 3694 O O . THR B 1 220 ? -2.258 -21.359 -16.656 1 93.56 220 THR B O 1
ATOM 3697 N N . VAL B 1 221 ? -0.866 -20.844 -14.977 1 93.75 221 VAL B N 1
ATOM 3698 C CA . VAL B 1 221 ? -1.431 -21.906 -14.156 1 93.75 221 VAL B CA 1
ATOM 3699 C C . VAL B 1 221 ? -2.855 -21.547 -13.742 1 93.75 221 VAL B C 1
ATOM 3701 O O . VAL B 1 221 ? -3.723 -22.422 -13.648 1 93.75 221 VAL B O 1
ATOM 3704 N N . THR B 1 222 ? -3.062 -20.312 -13.469 1 93.5 222 THR B N 1
ATOM 3705 C CA . THR B 1 222 ? -4.402 -19.875 -13.109 1 93.5 222 THR B CA 1
ATOM 3706 C C . THR B 1 222 ? -5.363 -20.031 -14.289 1 93.5 222 THR B C 1
ATOM 3708 O O . THR B 1 222 ? -6.492 -20.484 -14.117 1 93.5 222 THR B O 1
ATOM 3711 N N . ARG B 1 223 ? -4.922 -19.625 -15.422 1 92.44 223 ARG B N 1
ATOM 3712 C CA . ARG B 1 223 ? -5.738 -19.75 -16.625 1 92.44 223 ARG B CA 1
ATOM 3713 C C . ARG B 1 223 ? -6.078 -21.203 -16.906 1 92.44 223 ARG B C 1
ATOM 3715 O O . ARG B 1 223 ? -7.215 -21.531 -17.266 1 92.44 223 ARG B O 1
ATOM 3722 N N . ALA B 1 224 ? -5.117 -22.047 -16.75 1 93.56 224 ALA B N 1
ATOM 3723 C CA . ALA B 1 224 ? -5.328 -23.484 -16.969 1 93.56 224 ALA B CA 1
ATOM 3724 C C . ALA B 1 224 ? -6.336 -24.047 -15.969 1 93.56 224 ALA B C 1
ATOM 3726 O O . ALA B 1 224 ? -7.238 -24.797 -16.344 1 93.56 224 ALA B O 1
ATOM 3727 N N . GLU B 1 225 ? -6.18 -23.656 -14.742 1 92.56 225 GLU B N 1
ATOM 3728 C CA . GLU B 1 225 ? -7.094 -24.141 -13.703 1 92.56 225 GLU B CA 1
ATOM 3729 C C . GLU B 1 225 ? -8.516 -23.625 -13.945 1 92.56 225 GLU B C 1
ATOM 3731 O O . GLU B 1 225 ? -9.477 -24.375 -13.766 1 92.56 225 GLU B O 1
ATOM 3736 N N . ALA B 1 226 ? -8.648 -22.422 -14.32 1 90.25 226 ALA B N 1
ATOM 3737 C CA . ALA B 1 226 ? -9.953 -21.828 -14.602 1 90.25 226 ALA B CA 1
ATOM 3738 C C . ALA B 1 226 ? -10.641 -22.547 -15.758 1 90.25 226 ALA B C 1
ATOM 3740 O O . ALA B 1 226 ? -11.844 -22.828 -15.695 1 90.25 226 ALA B O 1
ATOM 3741 N N . ARG B 1 227 ? -9.891 -22.844 -16.766 1 90.12 227 ARG B N 1
ATOM 3742 C CA . ARG B 1 227 ? -10.43 -23.547 -17.922 1 90.12 227 ARG B CA 1
ATOM 3743 C C . ARG B 1 227 ? -10.859 -24.969 -17.531 1 90.12 227 ARG B C 1
ATOM 3745 O O . ARG B 1 227 ? -11.906 -25.438 -17.984 1 90.12 227 ARG B O 1
ATOM 3752 N N . ASN B 1 228 ? -10.031 -25.594 -16.734 1 91.44 228 ASN B N 1
ATOM 3753 C CA . ASN B 1 228 ? -10.344 -26.938 -16.266 1 91.44 228 ASN B CA 1
ATOM 3754 C C . ASN B 1 228 ? -11.641 -26.953 -15.453 1 91.44 228 ASN B C 1
ATOM 3756 O O . ASN B 1 228 ? -12.477 -27.844 -15.641 1 91.44 228 ASN B O 1
ATOM 3760 N N . ARG B 1 229 ? -11.805 -26.016 -14.656 1 89.19 229 ARG B N 1
ATOM 3761 C CA . ARG B 1 229 ? -12.984 -25.969 -13.797 1 89.19 229 ARG B CA 1
ATOM 3762 C C . ARG B 1 229 ? -14.227 -25.578 -14.602 1 89.19 229 ARG B C 1
ATOM 3764 O O . ARG B 1 229 ? -15.328 -26.031 -14.305 1 89.19 229 ARG B O 1
ATOM 3771 N N . GLN B 1 230 ? -14.062 -24.719 -15.562 1 86.94 230 GLN B N 1
ATOM 3772 C CA . GLN B 1 230 ? -15.156 -24.344 -16.453 1 86.94 230 GLN B CA 1
ATOM 3773 C C . GLN B 1 230 ? -15.664 -25.547 -17.25 1 86.94 230 GLN B C 1
ATOM 3775 O O . GLN B 1 230 ? -16.875 -25.719 -17.422 1 86.94 230 GLN B O 1
ATOM 3780 N N . ARG B 1 231 ? -14.742 -26.328 -17.672 1 87.69 231 ARG B N 1
ATOM 3781 C CA . ARG B 1 231 ? -15.086 -27.531 -18.406 1 87.69 231 ARG B CA 1
ATOM 3782 C C . ARG B 1 231 ? -15.859 -28.516 -17.531 1 87.69 231 ARG B C 1
ATOM 3784 O O . ARG B 1 231 ? -16.828 -29.125 -17.969 1 87.69 231 ARG B O 1
ATOM 3791 N N . LYS B 1 232 ? -15.477 -28.609 -16.359 1 86.38 232 LYS B N 1
ATOM 3792 C CA . LYS B 1 232 ? -16.141 -29.516 -15.414 1 86.38 232 LYS B CA 1
ATOM 3793 C C . LYS B 1 232 ? -17.547 -29.047 -15.094 1 86.38 232 LYS B C 1
ATOM 3795 O O . LYS B 1 232 ? -18.453 -29.859 -14.898 1 86.38 232 LYS B O 1
ATOM 3800 N N . LEU B 1 233 ? -17.719 -27.766 -15.016 1 81.19 233 LEU B N 1
ATOM 3801 C CA . LEU B 1 233 ? -19.031 -27.188 -14.766 1 81.19 233 LEU B CA 1
ATOM 3802 C C . LEU B 1 233 ? -19.938 -27.375 -15.977 1 81.19 233 LEU B C 1
ATOM 3804 O O . LEU B 1 233 ? -21.141 -27.625 -15.828 1 81.19 233 LEU B O 1
ATOM 3808 N N . GLY B 1 234 ? -19.375 -27.078 -17.172 1 75.06 234 GLY B N 1
ATOM 3809 C CA . GLY B 1 234 ? -20.125 -27.297 -18.406 1 75.06 234 GLY B CA 1
ATOM 3810 C C . GLY B 1 234 ? -20.531 -28.75 -18.594 1 75.06 234 GLY B C 1
ATOM 3811 O O . GLY B 1 234 ? -21.625 -29.031 -19.062 1 75.06 234 GLY B O 1
ATOM 3812 N N . THR B 1 235 ? -19.641 -29.609 -18.266 1 70.62 235 THR B N 1
ATOM 3813 C CA . THR B 1 235 ? -19.938 -31.047 -18.375 1 70.62 235 THR B CA 1
ATOM 3814 C C . THR B 1 235 ? -21 -31.469 -17.359 1 70.62 235 THR B C 1
ATOM 3816 O O . THR B 1 235 ? -21.797 -32.344 -17.641 1 70.62 235 THR B O 1
ATOM 3819 N N . LYS B 1 236 ? -21.031 -30.844 -16.359 1 66.62 236 LYS B N 1
ATOM 3820 C CA . LYS B 1 236 ? -22.047 -31.172 -15.367 1 66.62 236 LYS B CA 1
ATOM 3821 C C . LYS B 1 236 ? -23.438 -30.672 -15.797 1 66.62 236 LYS B C 1
ATOM 3823 O O . LYS B 1 236 ? -24.453 -31.25 -15.414 1 66.62 236 LYS B O 1
ATOM 3828 N N . LEU B 1 237 ? -23.422 -29.641 -16.5 1 58.81 237 LEU B N 1
ATOM 3829 C CA . LEU B 1 237 ? -24.688 -29.078 -16.938 1 58.81 237 LEU B CA 1
ATOM 3830 C C . LEU B 1 237 ? -25.219 -29.828 -18.156 1 58.81 237 LEU B C 1
ATOM 3832 O O . LEU B 1 237 ? -26.359 -29.625 -18.562 1 58.81 237 LEU B O 1
ATOM 3836 N N . GLN B 1 238 ? -24.438 -30.672 -18.734 1 48 238 GLN B N 1
ATOM 3837 C CA . GLN B 1 238 ? -24.953 -31.578 -19.781 1 48 238 GLN B CA 1
ATOM 3838 C C . GLN B 1 238 ? -25.422 -32.906 -19.172 1 48 238 GLN B C 1
ATOM 3840 O O . GLN B 1 238 ? -24.828 -33.406 -18.219 1 48 238 GLN B O 1
#

Nearest PDB structures (foldseek):
  4doh-assembly2_C  TM=2.727E-01  e=6.025E+00  Homo sapiens
  5jki-assembly1_A  TM=7.705E-01  e=1.126E-03  Bacillus subtilis subsp. subtilis str. 168
  4doh-assembly2_C  TM=2.726E-01  e=6.437E+00  Homo sapiens

InterPro domains:
  IPR000326 Phosphatidic acid phosphatase type 2/haloperoxidase [PF01569] (60-184)
  IPR000326 Phosphatidic acid phosphatase type 2/haloperoxidase [SM00014] (59-180)
  IPR036938 Phosphatidic acid phosphatase type 2/haloperoxidase superfamily [SSF48317] (30-184)
  IPR039667 Dolichyldiphosphatase, PAP2 domain [cd03382] (16-180)

Radius of gyration: 24.72 Å; Cα contacts (8 Å, |Δi|>4): 613; chains: 2; bounding box: 63×69×51 Å

Sequence (476 aa):
MAADGQCSLPASWRPVTLTHVEYPAGDLSGHLLAYLSLSPIFVVVGFLTLIIFKRELHTISFLGGLALNQGVNWLIKHVIQEPRPCGGPHTAVGTKYGMPSSHSQFMWFFSVYSFLFLYLRMHQTNNARFLDLLWRHVLSLGLLTAAFLVSYSRVYLLYHTWSQVFYGGVAGSLMAVAWFIITQEILTPLFPRIAAWPISEFFLIRDTSLIPNVLWFEYTVTRAEARNRQRKLGTKLQMAADGQCSLPASWRPVTLTHVEYPAGDLSGHLLAYLSLSPIFVVVGFLTLIIFKRELHTISFLGGLALNQGVNWLIKHVIQEPRPCGGPHTAVGTKYGMPSSHSQFMWFFSVYSFLFLYLRMHQTNNARFLDLLWRHVLSLGLLTAAFLVSYSRVYLLYHTWSQVFYGGVAGSLMAVAWFIITQEILTPLFPRIAAWPISEFFLIRDTSLIPNVLWFEYTVTRAEARNRQRKLGTKLQ

Solvent-accessible surface area (backbone atoms only — not comparable to full-atom values): 24879 Å² total; per-residue (Å²): 132,76,81,77,64,79,71,76,72,70,94,46,76,37,62,47,47,92,54,57,43,53,21,45,65,91,36,64,70,40,46,54,30,39,59,47,55,49,45,64,63,51,50,50,46,28,50,53,40,42,44,73,72,62,22,35,50,70,61,50,51,50,51,49,46,53,51,50,52,51,51,50,43,53,50,45,18,70,70,65,54,36,67,28,41,78,80,38,79,59,77,62,54,85,62,71,46,23,31,43,24,60,68,18,16,50,34,25,19,52,30,45,34,49,42,51,44,56,56,65,60,38,49,75,43,81,78,58,50,71,64,55,55,50,50,52,51,52,51,42,50,49,37,47,48,49,26,50,48,32,31,48,28,35,40,76,60,46,56,29,44,69,65,23,30,49,50,6,32,52,51,13,36,53,50,18,54,51,44,47,49,46,38,63,71,54,44,53,76,41,35,68,60,52,36,65,33,69,68,25,53,73,68,48,36,35,58,60,84,83,47,63,54,57,68,59,50,53,39,52,54,44,53,51,50,38,52,54,51,49,50,54,52,54,55,63,74,95,130,77,81,77,63,78,69,76,73,69,93,47,76,38,63,47,47,91,54,56,42,55,21,46,64,90,36,64,68,40,47,54,31,38,59,48,55,46,44,66,63,52,49,52,46,30,49,53,41,42,43,73,72,63,22,35,51,68,60,50,50,49,51,48,45,52,52,50,50,52,51,50,43,54,50,46,17,71,70,65,54,35,68,27,38,81,79,38,79,58,78,63,55,87,62,71,45,26,32,43,26,59,67,17,16,50,33,26,20,51,31,47,34,49,43,52,44,54,56,65,60,40,49,75,42,81,79,58,50,72,64,56,54,49,50,52,51,51,52,42,50,49,36,48,48,48,28,51,48,31,32,49,28,34,40,75,60,47,57,30,45,70,64,24,30,49,50,6,32,50,51,13,36,52,50,18,54,52,44,46,49,46,39,62,71,52,44,52,76,42,36,67,60,52,36,64,33,68,68,26,52,72,68,48,37,37,58,61,84,84,48,63,54,57,67,59,51,53,40,52,53,45,52,52,50,37,52,54,50,50,50,54,52,54,55,64,73,99